Protein AF-A0AAV7QHP6-F1 (afdb_monomer)

Secondary structure (DSSP, 8-state):
-PPP--PPPPPPPHHHHHHHHHHHGGGHHHHHS-TTTPPPHHHHHHHHHHHHHHHHTT-SS---HHHHHHHHHHHHHHHHHHHHHHTT-S-SS-----PPPPHHHHHHHHHH-HHHHHHHHHHHHTT--BSS-EEEE-SEEEEEEEESSS-EEEEEEEEEEEEEEEES-EEEEEEEEEEEEEEEES-EEEEEEEEEEEEEEEES-EEEEEEEEEEEEEEEES-EEEEEEEEEEEEEEEES-EEEEEEEEEEES-EEEEES-EEEEEEEEEEEEEEEEEES-EEEEEEEEEEEEEEEES-EEEEEEEEEEEEEEEES-EEEEEEEEEEEEEEEEEES-EEEE-SEEEEPTTEEEEES-EEEE-SEEE--TTSEE------------

Structure (mmCIF, N/CA/C/O backbone):
data_AF-A0AAV7QHP6-F1
#
_entry.id   AF-A0AAV7QHP6-F1
#
loop_
_atom_site.group_PDB
_atom_site.id
_atom_site.type_symbol
_atom_site.label_atom_id
_atom_site.label_alt_id
_atom_site.label_comp_id
_atom_site.label_asym_id
_atom_site.label_entity_id
_atom_site.label_seq_id
_atom_site.pdbx_PDB_ins_code
_atom_site.Cartn_x
_atom_site.Cartn_y
_atom_site.Cartn_z
_atom_site.occupancy
_atom_site.B_iso_or_equiv
_atom_site.auth_seq_id
_atom_site.auth_comp_id
_atom_site.auth_asym_id
_atom_site.auth_atom_id
_atom_site.pdbx_PDB_model_num
ATOM 1 N N . MET A 1 1 ? -21.093 -12.749 84.907 1.00 36.03 1 MET A N 1
ATOM 2 C CA . MET A 1 1 ? -21.611 -11.901 83.812 1.00 36.03 1 MET A CA 1
ATOM 3 C C . MET A 1 1 ? -20.921 -12.324 82.528 1.00 36.03 1 MET A C 1
ATOM 5 O O . MET A 1 1 ? -19.704 -12.236 82.460 1.00 36.03 1 MET A O 1
ATOM 9 N N . ALA A 1 2 ? -21.675 -12.883 81.582 1.00 34.94 2 ALA A N 1
ATOM 10 C CA . ALA A 1 2 ? -21.151 -13.400 80.322 1.00 34.94 2 ALA A CA 1
ATOM 11 C C . ALA A 1 2 ? -20.735 -12.247 79.392 1.00 34.94 2 ALA A C 1
ATOM 13 O O . ALA A 1 2 ? -21.537 -11.355 79.120 1.00 34.94 2 ALA A O 1
ATOM 14 N N . ALA A 1 3 ? -19.491 -12.268 78.910 1.00 35.44 3 ALA A N 1
ATOM 15 C CA . ALA A 1 3 ? -19.024 -11.380 77.853 1.00 35.44 3 ALA A CA 1
ATOM 16 C C . ALA A 1 3 ? -19.423 -11.978 76.497 1.00 35.44 3 ALA A C 1
ATOM 18 O O . ALA A 1 3 ? -19.007 -13.082 76.149 1.00 35.44 3 ALA A O 1
ATOM 19 N N . ALA A 1 4 ? -20.266 -11.253 75.763 1.00 40.09 4 ALA A N 1
ATOM 20 C CA . ALA A 1 4 ? -20.751 -11.628 74.445 1.00 40.09 4 ALA A CA 1
ATOM 21 C C . ALA A 1 4 ? -19.593 -11.731 73.440 1.00 40.09 4 ALA A C 1
ATOM 23 O O . ALA A 1 4 ? -18.879 -10.761 73.179 1.00 40.09 4 ALA A O 1
ATOM 24 N N . SER A 1 5 ? -19.432 -12.913 72.856 1.00 41.69 5 SER A N 1
ATOM 25 C CA . SER A 1 5 ? -18.581 -13.177 71.702 1.00 41.69 5 SER A CA 1
ATOM 26 C C . SER A 1 5 ? -19.073 -12.369 70.497 1.00 41.69 5 SER A C 1
ATOM 28 O O . SER A 1 5 ? -20.164 -12.600 69.980 1.00 41.69 5 SER A O 1
ATOM 30 N N . GLY A 1 6 ? -18.276 -11.393 70.057 1.00 43.91 6 GLY A N 1
ATOM 31 C CA . GLY A 1 6 ? -18.547 -10.595 68.864 1.00 43.91 6 GLY A CA 1
ATOM 32 C C . GLY A 1 6 ? -18.372 -11.417 67.588 1.00 43.91 6 GLY A C 1
ATOM 33 O O . GLY A 1 6 ? -17.296 -11.413 66.991 1.00 43.91 6 GLY A O 1
ATOM 34 N N . GLU A 1 7 ? -19.424 -12.110 67.156 1.00 42.12 7 GLU A N 1
ATOM 35 C CA . GLU A 1 7 ? -19.473 -12.724 65.829 1.00 42.12 7 GLU A CA 1
ATOM 36 C C . GLU A 1 7 ? -19.346 -11.641 64.748 1.00 42.12 7 GLU A C 1
ATOM 38 O O . GLU A 1 7 ? -20.114 -10.675 64.688 1.00 42.12 7 GLU A O 1
ATOM 43 N N . ARG A 1 8 ? -18.338 -11.783 63.879 1.00 56.19 8 ARG A N 1
ATOM 44 C CA . ARG A 1 8 ? -18.186 -10.936 62.691 1.00 56.19 8 ARG A CA 1
ATOM 45 C C . ARG A 1 8 ? -19.436 -11.078 61.827 1.00 56.19 8 ARG A C 1
ATOM 47 O O . ARG A 1 8 ? -19.804 -12.186 61.453 1.00 56.19 8 ARG A O 1
ATOM 54 N N . ALA A 1 9 ? -20.043 -9.947 61.466 1.00 58.91 9 ALA A N 1
ATOM 55 C CA . ALA A 1 9 ? -21.175 -9.938 60.549 1.00 58.91 9 ALA A CA 1
ATOM 56 C C . ALA A 1 9 ? -20.820 -10.694 59.246 1.00 58.91 9 ALA A C 1
ATOM 58 O O . ALA A 1 9 ? -19.742 -10.456 58.689 1.00 58.91 9 ALA A O 1
ATOM 59 N N . PRO A 1 10 ? -21.708 -11.567 58.744 1.00 68.44 10 PRO A N 1
ATOM 60 C CA . PRO A 1 10 ? -21.441 -12.396 57.572 1.00 68.44 10 PRO A CA 1
ATOM 61 C C . PRO A 1 10 ? -21.199 -11.548 56.318 1.00 68.44 10 PRO A C 1
ATOM 63 O O . PRO A 1 10 ? -21.708 -10.429 56.198 1.00 68.44 10 PRO A O 1
ATOM 66 N N . ALA A 1 11 ? -20.415 -12.065 55.369 1.00 77.38 11 ALA A N 1
ATOM 67 C CA . ALA A 1 11 ? -20.105 -11.374 54.116 1.00 77.38 11 ALA A CA 1
ATOM 68 C C . ALA A 1 11 ? -21.376 -11.088 53.292 1.00 77.38 11 ALA A C 1
ATOM 70 O O . ALA A 1 11 ? -22.376 -11.785 53.438 1.00 77.38 11 ALA A O 1
ATOM 71 N N . PHE A 1 12 ? -21.354 -10.042 52.459 1.00 82.31 12 PHE A N 1
ATOM 72 C CA . PHE A 1 12 ? -22.441 -9.785 51.505 1.00 82.31 12 PHE A CA 1
ATOM 73 C C . PHE A 1 12 ? -22.459 -10.880 50.438 1.00 82.31 12 PHE A C 1
ATOM 75 O O . PHE A 1 12 ? -21.407 -11.161 49.856 1.00 82.31 12 PHE A O 1
ATOM 82 N N . THR A 1 13 ? -23.628 -11.461 50.170 1.00 84.56 13 THR A N 1
ATOM 83 C CA . THR A 1 13 ? -23.800 -12.419 49.070 1.00 84.56 13 THR A CA 1
ATOM 84 C C . THR A 1 13 ? -23.706 -11.712 47.712 1.00 84.56 13 THR A C 1
ATOM 86 O O . THR A 1 13 ? -23.796 -10.483 47.624 1.00 84.56 13 THR A O 1
ATOM 89 N N . ALA A 1 14 ? -23.527 -12.482 46.635 1.00 80.88 14 ALA A N 1
ATOM 90 C CA . ALA A 1 14 ? -23.516 -11.941 45.274 1.00 80.88 14 ALA A CA 1
ATOM 91 C C . ALA A 1 14 ? -24.847 -11.249 44.921 1.00 80.88 14 ALA A C 1
ATOM 93 O O . ALA A 1 14 ? -24.838 -10.130 44.417 1.00 80.88 14 ALA A O 1
ATOM 94 N N . GLN A 1 15 ? -25.979 -11.853 45.292 1.00 84.19 15 GLN A N 1
ATOM 95 C CA . GLN A 1 15 ? -27.314 -11.292 45.059 1.00 84.19 15 GLN A CA 1
ATOM 96 C C . GLN A 1 15 ? -27.568 -10.013 45.872 1.00 84.19 15 GLN A C 1
ATOM 98 O O . GLN A 1 15 ? -28.104 -9.040 45.342 1.00 84.19 15 GLN A O 1
ATOM 103 N N . GLU A 1 16 ? -27.142 -9.970 47.144 1.00 86.62 16 GLU A N 1
ATOM 104 C CA . GLU A 1 16 ? -27.211 -8.743 47.955 1.00 86.62 16 GLU A CA 1
ATOM 105 C C . GLU A 1 16 ? -26.388 -7.614 47.310 1.00 86.62 16 GLU A C 1
ATOM 107 O O . GLU A 1 16 ? -26.779 -6.445 47.359 1.00 86.62 16 GLU A O 1
ATOM 112 N N . LEU A 1 17 ? -25.243 -7.954 46.709 1.00 86.81 17 LEU A N 1
ATOM 113 C CA . LEU A 1 17 ? -24.371 -6.993 46.050 1.00 86.81 17 LEU A CA 1
ATOM 114 C C . LEU A 1 17 ? -24.956 -6.475 44.729 1.00 86.81 17 LEU A C 1
ATOM 116 O O . LEU A 1 17 ? -24.938 -5.267 44.494 1.00 86.81 17 LEU A O 1
ATOM 120 N N . GLU A 1 18 ? -25.487 -7.353 43.886 1.00 86.44 18 GLU A N 1
ATOM 121 C CA . GLU A 1 18 ? -26.172 -6.949 42.656 1.00 86.44 18 GLU A CA 1
ATOM 122 C C . GLU A 1 18 ? -27.338 -6.016 42.964 1.00 86.44 18 GLU A C 1
ATOM 124 O O . GLU A 1 18 ? -27.418 -4.930 42.396 1.00 86.44 18 GLU A O 1
ATOM 129 N N . LYS A 1 19 ? -28.168 -6.361 43.955 1.00 88.81 19 LYS A N 1
ATOM 130 C CA . LYS A 1 19 ? -29.300 -5.517 44.347 1.00 88.81 19 LYS A CA 1
ATOM 131 C C . LYS A 1 19 ? -28.867 -4.161 44.897 1.00 88.81 19 LYS A C 1
ATOM 133 O O . LYS A 1 19 ? -29.499 -3.146 44.609 1.00 88.81 19 LYS A O 1
ATOM 138 N N . LEU A 1 20 ? -27.776 -4.129 45.664 1.00 90.75 20 LEU A N 1
ATOM 139 C CA . LEU A 1 20 ? -27.177 -2.881 46.133 1.00 90.75 20 LEU A CA 1
ATOM 140 C C . LEU A 1 20 ? -26.730 -2.006 44.951 1.00 90.75 20 LEU A C 1
ATOM 142 O O . LEU A 1 20 ? -26.976 -0.803 44.958 1.00 90.75 20 LEU A O 1
ATOM 146 N N . LEU A 1 21 ? -26.095 -2.598 43.940 1.00 90.19 21 LEU A N 1
ATOM 147 C CA . LEU A 1 21 ? -25.633 -1.887 42.748 1.00 90.19 21 LEU A CA 1
ATOM 148 C C . LEU A 1 21 ? -26.794 -1.396 41.882 1.00 90.19 21 LEU A C 1
ATOM 150 O O . LEU A 1 21 ? -26.782 -0.238 41.472 1.00 90.19 21 LEU A O 1
ATOM 154 N N . ASP A 1 22 ? -27.811 -2.228 41.666 1.00 89.50 22 ASP A N 1
ATOM 155 C CA . ASP A 1 22 ? -29.020 -1.872 40.916 1.00 89.50 22 ASP A CA 1
ATOM 156 C C . ASP A 1 22 ? -29.775 -0.705 41.560 1.00 89.50 22 ASP A C 1
ATOM 158 O O . ASP A 1 22 ? -30.368 0.108 40.860 1.00 89.50 22 ASP A O 1
ATOM 162 N N . GLY A 1 23 ? -29.734 -0.593 42.890 1.00 89.19 23 GLY A N 1
ATOM 163 C CA . GLY A 1 23 ? -30.327 0.535 43.602 1.00 89.19 23 GLY A CA 1
ATOM 164 C C . GLY A 1 23 ? -29.478 1.809 43.547 1.00 89.19 23 GLY A C 1
ATOM 165 O O . GLY A 1 23 ? -30.016 2.905 43.400 1.00 89.19 23 GLY A O 1
ATOM 166 N N . VAL A 1 24 ? -28.153 1.686 43.685 1.00 92.88 24 VAL A N 1
ATOM 167 C CA . VAL A 1 24 ? -27.254 2.846 43.816 1.00 92.88 24 VAL A CA 1
ATOM 168 C C . VAL A 1 24 ? -26.877 3.458 42.468 1.00 92.88 24 VAL A C 1
ATOM 170 O O . VAL A 1 24 ? -26.849 4.682 42.362 1.00 92.88 24 VAL A O 1
ATOM 173 N N . LEU A 1 25 ? -26.573 2.650 41.447 1.00 90.19 25 LEU A N 1
ATOM 174 C CA . LEU A 1 25 ? -26.032 3.146 40.173 1.00 90.19 25 LEU A CA 1
ATOM 175 C C . LEU A 1 25 ? -26.992 4.088 39.422 1.00 90.19 25 LEU A C 1
ATOM 177 O O . LEU A 1 25 ? -26.535 5.161 39.031 1.00 90.19 25 LEU A O 1
ATOM 181 N N . PRO A 1 26 ? -28.303 3.793 39.286 1.00 90.81 26 PRO A N 1
ATOM 182 C CA . PRO A 1 26 ? -29.240 4.711 38.628 1.00 90.81 26 PRO A CA 1
ATOM 183 C C . PRO A 1 26 ? -29.405 6.045 39.363 1.00 90.81 26 PRO A C 1
ATOM 185 O O . PRO A 1 26 ? -29.822 7.037 38.778 1.00 90.81 26 PRO A O 1
ATOM 188 N N . GLN A 1 27 ? -29.080 6.075 40.657 1.00 90.88 27 GLN A N 1
ATOM 189 C CA . GLN A 1 27 ? -29.230 7.240 41.529 1.00 90.88 27 GLN A CA 1
ATOM 190 C C . GLN A 1 27 ? -27.869 7.856 41.889 1.00 90.88 27 GLN A C 1
ATOM 192 O O . GLN A 1 27 ? -27.773 8.676 42.804 1.00 90.88 27 GLN A O 1
ATOM 197 N N . TYR A 1 28 ? -26.798 7.458 41.192 1.00 91.38 28 TYR A N 1
ATOM 198 C CA . TYR A 1 28 ? -25.433 7.841 41.541 1.00 91.38 28 TYR A CA 1
ATOM 199 C C . TYR A 1 28 ? -25.217 9.351 41.453 1.00 91.38 28 TYR A C 1
ATOM 201 O O . TYR A 1 28 ? -24.639 9.929 42.370 1.00 91.38 28 TYR A O 1
ATOM 209 N N . THR A 1 29 ? -25.717 10.000 40.401 1.00 89.31 29 THR A N 1
ATOM 210 C CA . THR A 1 29 ? -25.629 11.458 40.214 1.00 89.31 29 THR A CA 1
ATOM 211 C C . THR A 1 29 ? -26.329 12.212 41.348 1.00 89.31 29 THR A C 1
ATOM 213 O O . THR A 1 29 ? -25.737 13.100 41.956 1.00 89.31 29 THR A O 1
ATOM 216 N N . LEU A 1 30 ? -27.523 11.763 41.746 1.00 91.19 30 LEU A N 1
ATOM 217 C CA . LEU A 1 30 ? -28.285 12.340 42.861 1.00 91.19 30 LEU A CA 1
ATOM 218 C C . LEU A 1 30 ? -27.569 12.179 44.216 1.00 91.19 30 LEU A C 1
ATOM 220 O O . LEU A 1 30 ? -27.665 13.037 45.099 1.00 91.19 30 LEU A O 1
ATOM 224 N N . LEU A 1 31 ? -26.854 11.067 44.409 1.00 90.69 31 LEU A N 1
ATOM 225 C CA . LEU A 1 31 ? -26.159 10.755 45.660 1.00 90.69 31 LEU A CA 1
ATOM 226 C C . LEU A 1 31 ? -24.757 11.383 45.749 1.00 90.69 31 LEU A C 1
ATOM 228 O O . LEU A 1 31 ? -24.385 11.877 46.821 1.00 90.69 31 LEU A O 1
ATOM 232 N N . TYR A 1 32 ? -23.999 11.350 44.651 1.00 91.44 32 TYR A N 1
ATOM 233 C CA . TYR A 1 32 ? -22.546 11.557 44.592 1.00 91.44 32 TYR A CA 1
ATOM 234 C C . TYR A 1 32 ? -22.059 12.381 43.384 1.00 91.44 32 TYR A C 1
ATOM 236 O O . TYR A 1 32 ? -20.847 12.528 43.232 1.00 91.44 32 TYR A O 1
ATOM 244 N N . GLY A 1 33 ? -22.954 12.880 42.527 1.00 87.19 33 GLY A N 1
ATOM 245 C CA . GLY A 1 33 ? -22.611 13.695 41.355 1.00 87.19 33 GLY A CA 1
ATOM 246 C C . GLY A 1 33 ? -22.180 15.127 41.702 1.00 87.19 33 GLY A C 1
ATOM 247 O O . GLY A 1 33 ? -21.911 15.426 42.865 1.00 87.19 33 GLY A O 1
ATOM 248 N N . PRO A 1 34 ? -22.098 16.028 40.716 1.00 88.31 34 PRO A N 1
ATOM 249 C CA . PRO A 1 34 ? -21.847 17.454 40.934 1.00 88.31 34 PRO A CA 1
ATOM 250 C C . PRO A 1 34 ? -22.834 18.095 41.938 1.00 88.31 34 PRO A C 1
ATOM 252 O O . PRO A 1 34 ? -23.979 17.644 42.017 1.00 88.31 34 PRO A O 1
ATOM 255 N N . PRO A 1 35 ? -22.433 19.107 42.738 1.00 88.19 35 PRO A N 1
ATOM 256 C CA . PRO A 1 35 ? -23.286 19.690 43.785 1.00 88.19 35 PRO A CA 1
ATOM 257 C C . PRO A 1 35 ? -24.655 20.190 43.297 1.00 88.19 35 PRO A C 1
ATOM 259 O O . PRO A 1 35 ? -25.631 20.093 44.032 1.00 88.19 35 PRO A O 1
ATOM 262 N N . ASP A 1 36 ? -24.723 20.672 42.059 1.00 88.56 36 ASP A N 1
ATOM 263 C CA . ASP A 1 36 ? -25.914 21.137 41.338 1.00 88.56 36 ASP A CA 1
ATOM 264 C C . ASP A 1 36 ? -26.885 20.009 40.945 1.00 88.56 36 ASP A C 1
ATOM 266 O O . ASP A 1 36 ? -28.068 20.258 40.729 1.00 88.56 36 ASP A O 1
ATOM 270 N N . GLN A 1 37 ? -26.415 18.760 40.911 1.00 89.00 37 GLN A N 1
ATOM 271 C CA . GLN A 1 37 ? -27.209 17.571 40.578 1.00 89.00 37 GLN A CA 1
ATOM 272 C C . GLN A 1 37 ? -27.554 16.722 41.809 1.00 89.00 37 GLN A C 1
ATOM 274 O O . GLN A 1 37 ? -28.330 15.767 41.720 1.00 89.00 37 GLN A O 1
ATOM 279 N N . GLN A 1 38 ? -26.967 17.033 42.968 1.00 92.19 38 GLN A N 1
ATOM 280 C CA . GLN A 1 38 ? -27.205 16.288 44.197 1.00 92.19 38 GLN A CA 1
ATOM 281 C C . GLN A 1 38 ? -28.522 16.692 44.861 1.00 92.19 38 GLN A C 1
ATOM 283 O O . GLN A 1 38 ? -28.863 17.865 44.985 1.00 92.19 38 GLN A O 1
ATOM 288 N N . VAL A 1 39 ? -29.229 15.700 45.399 1.00 92.38 39 VAL A N 1
ATOM 289 C CA . VAL A 1 39 ? -30.445 15.939 46.190 1.00 92.38 39 VAL A CA 1
ATOM 290 C C . VAL A 1 39 ? -30.116 16.304 47.641 1.00 92.38 39 VAL A C 1
ATOM 292 O O . VAL A 1 39 ? -29.015 16.046 48.140 1.00 92.38 39 VAL A O 1
ATOM 295 N N . SER A 1 40 ? -31.089 16.867 48.361 1.00 93.88 40 SER A N 1
ATOM 296 C CA . SER A 1 40 ? -30.922 17.255 49.766 1.00 93.88 40 SER A CA 1
ATOM 297 C C . SER A 1 40 ? -30.530 16.074 50.664 1.00 93.88 40 SER A C 1
ATOM 299 O O . SER A 1 40 ? -30.835 14.909 50.392 1.00 93.88 40 SER A O 1
ATOM 301 N N . ALA A 1 41 ? -29.909 16.364 51.812 1.00 91.31 41 ALA A N 1
ATOM 302 C CA . ALA A 1 41 ? -29.511 15.334 52.773 1.00 91.31 41 ALA A CA 1
ATOM 303 C C . ALA A 1 41 ? -30.685 14.453 53.245 1.00 91.31 41 ALA A C 1
ATOM 305 O O . ALA A 1 41 ? -30.470 13.288 53.580 1.00 91.31 41 ALA A O 1
ATOM 306 N N . HIS A 1 42 ? -31.910 14.990 53.272 1.00 92.69 42 HIS A N 1
ATOM 307 C CA . HIS A 1 42 ? -33.116 14.228 53.590 1.00 92.69 42 HIS A CA 1
ATOM 308 C C . HIS A 1 42 ? -33.459 13.235 52.473 1.00 92.69 42 HIS A C 1
ATOM 310 O O . HIS A 1 42 ? -33.504 12.035 52.726 1.00 92.69 42 HIS A O 1
ATOM 316 N N . GLN A 1 43 ? -33.544 13.706 51.227 1.00 91.25 43 GLN A N 1
ATOM 317 C CA . GLN A 1 43 ? -33.820 12.864 50.057 1.00 91.25 43 GLN A CA 1
ATOM 318 C C . GLN A 1 43 ? -32.767 11.761 49.882 1.00 91.25 43 GLN A C 1
ATOM 320 O O . GLN A 1 43 ? -33.110 10.610 49.622 1.00 91.25 43 GLN A O 1
ATOM 325 N N . LYS A 1 44 ? -31.483 12.051 50.144 1.00 92.50 44 LYS A N 1
ATOM 326 C CA . LYS A 1 44 ? -30.436 11.012 50.166 1.00 92.50 44 LYS A CA 1
ATOM 327 C C . LYS A 1 44 ? -30.715 9.932 51.213 1.00 92.50 44 LYS A C 1
ATOM 329 O O . LYS A 1 44 ? -30.427 8.758 50.980 1.00 92.50 44 LYS A O 1
ATOM 334 N N . ARG A 1 45 ? -31.239 10.292 52.393 1.00 92.50 45 ARG A N 1
ATOM 335 C CA . ARG A 1 45 ? -31.613 9.301 53.419 1.00 92.50 45 ARG A CA 1
ATOM 336 C C . ARG A 1 45 ? -32.771 8.432 52.940 1.00 92.50 45 ARG A C 1
ATOM 338 O O . ARG A 1 45 ? -32.721 7.235 53.209 1.00 92.50 45 ARG A O 1
ATOM 345 N N . ASP A 1 46 ? -33.744 8.997 52.234 1.00 93.00 46 ASP A N 1
ATOM 346 C CA . ASP A 1 46 ? -34.900 8.260 51.712 1.00 93.00 46 ASP A CA 1
ATOM 347 C C . ASP A 1 46 ? -34.502 7.286 50.603 1.00 93.00 46 ASP A C 1
ATOM 349 O O . ASP A 1 46 ? -34.847 6.107 50.683 1.00 93.00 46 ASP A O 1
ATOM 353 N N . ILE A 1 47 ? -33.664 7.735 49.664 1.00 92.19 47 ILE A N 1
ATOM 354 C CA . ILE A 1 47 ? -33.032 6.890 48.641 1.00 92.19 47 ILE A CA 1
ATOM 355 C C . ILE A 1 47 ? -32.339 5.688 49.293 1.00 92.19 47 ILE A C 1
ATOM 357 O O . ILE A 1 47 ? -32.631 4.532 48.988 1.00 92.19 47 ILE A O 1
ATOM 361 N N . TRP A 1 48 ? -31.458 5.941 50.265 1.00 93.88 48 TRP A N 1
ATOM 362 C CA . TRP A 1 48 ? -30.758 4.866 50.965 1.00 93.88 48 TRP A CA 1
ATOM 363 C C . TRP A 1 48 ? -31.703 3.965 51.766 1.00 93.88 48 TRP A C 1
ATOM 365 O O . TRP A 1 48 ? -31.430 2.774 51.897 1.00 93.88 48 TRP A O 1
ATOM 375 N N . ARG A 1 49 ? -32.804 4.498 52.309 1.00 92.12 49 ARG A N 1
ATOM 376 C CA . ARG A 1 49 ? -33.809 3.699 53.021 1.00 92.12 49 ARG A CA 1
ATOM 377 C C . ARG A 1 49 ? -34.516 2.738 52.063 1.00 92.12 49 ARG A C 1
ATOM 379 O O . ARG A 1 49 ? -34.693 1.579 52.433 1.00 92.12 49 ARG A O 1
ATOM 386 N N . ALA A 1 50 ? -34.852 3.190 50.854 1.00 91.94 50 ALA A N 1
ATOM 387 C CA . ALA A 1 50 ? -35.442 2.360 49.807 1.00 91.94 50 ALA A CA 1
ATOM 388 C C . ALA A 1 50 ? -34.479 1.248 49.362 1.00 91.94 50 ALA A C 1
ATOM 390 O O . ALA A 1 50 ? -34.828 0.074 49.439 1.00 91.94 50 ALA A O 1
ATOM 391 N N . ILE A 1 51 ? -33.227 1.586 49.037 1.00 91.62 51 ILE A N 1
ATOM 392 C CA . ILE A 1 51 ? -32.209 0.603 48.618 1.00 91.62 51 ILE A CA 1
ATOM 393 C C . ILE A 1 51 ? -31.985 -0.465 49.699 1.00 91.62 51 ILE A C 1
ATOM 395 O O . ILE A 1 51 ? -31.928 -1.658 49.418 1.00 91.62 51 ILE A O 1
ATOM 399 N N . VAL A 1 52 ? -31.884 -0.054 50.966 1.00 91.06 52 VAL A N 1
ATOM 400 C CA . VAL A 1 52 ? -31.688 -0.984 52.090 1.00 91.06 52 VAL A CA 1
ATOM 401 C C . VAL A 1 52 ? -32.899 -1.894 52.284 1.00 91.06 52 VAL A C 1
ATOM 403 O O . VAL A 1 52 ? -32.722 -3.046 52.677 1.00 91.06 52 VAL A O 1
ATOM 406 N N . LYS A 1 53 ? -34.117 -1.399 52.032 1.00 89.81 53 LYS A N 1
ATOM 407 C CA . LYS A 1 53 ? -35.336 -2.214 52.082 1.00 89.81 53 LYS A CA 1
ATOM 408 C C . LYS A 1 53 ? -35.268 -3.336 51.046 1.00 89.81 53 LYS A C 1
ATOM 410 O O . LYS A 1 53 ? -35.483 -4.480 51.423 1.00 89.81 53 LYS A O 1
ATOM 415 N N . GLU A 1 54 ? -34.873 -3.022 49.814 1.00 88.50 54 GLU A N 1
ATOM 416 C CA . GLU A 1 54 ? -34.723 -4.006 48.734 1.00 88.50 54 GLU A CA 1
ATOM 417 C C . GLU A 1 54 ? -33.635 -5.041 49.040 1.00 88.50 54 GLU A C 1
ATOM 419 O O . GLU A 1 54 ? -33.884 -6.240 48.968 1.00 88.50 54 GLU A O 1
ATOM 424 N N . VAL A 1 55 ? -32.450 -4.618 49.490 1.00 87.62 55 VAL A N 1
ATOM 425 C CA . VAL A 1 55 ? -31.357 -5.547 49.845 1.00 87.62 55 VAL A CA 1
ATOM 426 C C . VAL A 1 55 ? -31.765 -6.503 50.973 1.00 87.62 55 VAL A C 1
ATOM 428 O O . VAL A 1 55 ? -31.386 -7.672 50.965 1.00 87.62 55 VAL A O 1
ATOM 431 N N . ARG A 1 56 ? -32.573 -6.038 51.936 1.00 87.06 56 ARG A N 1
ATOM 432 C CA . ARG A 1 56 ? -33.076 -6.880 53.034 1.00 87.06 56 ARG A CA 1
ATOM 433 C C . ARG A 1 56 ? -34.022 -7.982 52.577 1.00 87.06 56 ARG A C 1
ATOM 435 O O . ARG A 1 56 ? -34.128 -8.968 53.292 1.00 87.06 56 ARG A O 1
ATOM 442 N N . THR A 1 57 ? -34.692 -7.835 51.435 1.00 85.56 57 THR A N 1
ATOM 443 C CA . THR A 1 57 ? -35.578 -8.893 50.919 1.00 85.56 57 THR A CA 1
ATOM 444 C C . THR A 1 57 ? -34.810 -10.150 50.498 1.00 85.56 57 THR A C 1
ATOM 446 O O . THR A 1 57 ? -35.400 -11.221 50.425 1.00 85.56 57 THR A O 1
ATOM 449 N N . LEU A 1 58 ? -33.495 -10.034 50.270 1.00 81.06 58 LEU A N 1
ATOM 450 C CA . LEU A 1 58 ? -32.640 -11.104 49.747 1.00 81.06 58 LEU A CA 1
ATOM 451 C C . LEU A 1 58 ? -31.776 -11.796 50.813 1.00 81.06 58 LEU A C 1
ATOM 453 O O . LEU A 1 58 ? -31.157 -12.819 50.529 1.00 81.06 58 LEU A O 1
ATOM 457 N N . GLY A 1 59 ? -31.666 -11.229 52.018 1.00 67.25 59 GLY A N 1
ATOM 458 C CA . GLY A 1 59 ? -30.714 -11.677 53.036 1.00 67.25 59 GLY A CA 1
ATOM 459 C C . GLY A 1 59 ? -31.383 -12.245 54.287 1.00 67.25 59 GLY A C 1
ATOM 460 O O . GLY A 1 59 ? -32.319 -11.657 54.817 1.00 67.25 59 GLY A O 1
ATOM 461 N N . ALA A 1 60 ? -30.828 -13.330 54.837 1.00 59.44 60 ALA A N 1
ATOM 462 C CA . ALA A 1 60 ? -31.235 -13.878 56.139 1.00 59.44 60 ALA A CA 1
ATOM 463 C C . ALA A 1 60 ? -30.828 -12.988 57.338 1.00 59.44 60 ALA A C 1
ATOM 465 O O . ALA A 1 60 ? -31.314 -13.173 58.452 1.00 59.44 60 ALA A O 1
ATOM 466 N N . HIS A 1 61 ? -29.937 -12.006 57.129 1.00 66.06 61 HIS A N 1
ATOM 467 C CA . HIS A 1 61 ? -29.396 -11.142 58.182 1.00 66.06 61 HIS A CA 1
ATOM 468 C C . HIS A 1 61 ? -29.846 -9.686 58.040 1.00 66.06 61 HIS A C 1
ATOM 470 O O . HIS A 1 61 ? -29.847 -9.103 56.956 1.00 66.06 61 HIS A O 1
ATOM 476 N N . GLN A 1 62 ? -30.144 -9.042 59.170 1.00 66.69 62 GLN A N 1
ATOM 477 C CA . GLN A 1 62 ? -30.662 -7.675 59.210 1.00 66.69 62 GLN A CA 1
ATOM 478 C C . GLN A 1 62 ? -29.575 -6.632 58.862 1.00 66.69 62 GLN A C 1
ATOM 480 O O . GLN A 1 62 ? -28.935 -6.032 59.730 1.00 66.69 62 GLN A O 1
ATOM 485 N N . ARG A 1 63 ? -29.344 -6.380 57.565 1.00 75.94 63 ARG A N 1
ATOM 486 C CA . ARG A 1 63 ? -28.415 -5.337 57.094 1.00 75.94 63 ARG A CA 1
ATOM 487 C C . ARG A 1 63 ? -28.937 -3.942 57.477 1.00 75.94 63 ARG A C 1
ATOM 489 O O . ARG A 1 63 ? -30.052 -3.543 57.127 1.00 75.94 63 ARG A O 1
ATOM 496 N N . ARG A 1 64 ? -28.141 -3.162 58.216 1.00 79.44 64 ARG A N 1
ATOM 497 C CA . ARG A 1 64 ? -28.436 -1.750 58.532 1.00 79.44 64 ARG A CA 1
ATOM 498 C C . ARG A 1 64 ? -27.973 -0.843 57.389 1.00 79.44 64 ARG A C 1
ATOM 500 O O . ARG A 1 64 ? -27.089 -1.215 56.619 1.00 79.44 64 ARG A O 1
ATOM 507 N N . GLY A 1 65 ? -28.530 0.367 57.295 1.00 81.25 65 GLY A N 1
ATOM 508 C CA . GLY A 1 65 ? -28.145 1.319 56.244 1.00 81.25 65 GLY A CA 1
ATOM 509 C C . GLY A 1 65 ? -26.660 1.691 56.265 1.00 81.25 65 GLY A C 1
ATOM 510 O O . GLY A 1 65 ? -26.052 1.877 55.215 1.00 81.25 65 GLY A O 1
ATOM 511 N N . THR A 1 66 ? -26.041 1.689 57.447 1.00 85.06 66 THR A N 1
ATOM 512 C CA . THR A 1 66 ? -24.593 1.865 57.620 1.00 85.06 66 THR A CA 1
ATOM 513 C C . THR A 1 66 ? -23.779 0.749 56.962 1.00 85.06 66 THR A C 1
ATOM 515 O O . THR A 1 66 ? -22.750 1.031 56.354 1.00 85.06 66 THR A O 1
ATOM 518 N N . HIS A 1 67 ? -24.248 -0.503 57.019 1.00 86.19 67 HIS A N 1
ATOM 519 C CA . HIS A 1 67 ? -23.567 -1.641 56.395 1.00 86.19 67 HIS A CA 1
ATOM 520 C C . HIS A 1 67 ? -23.586 -1.535 54.867 1.00 86.19 67 HIS A C 1
ATOM 522 O O . HIS A 1 67 ? -22.559 -1.755 54.234 1.00 86.19 67 HIS A O 1
ATOM 528 N N . CYS A 1 68 ? -24.724 -1.152 54.278 1.00 87.75 68 CYS A N 1
ATOM 529 C CA . CYS A 1 68 ? -24.860 -1.016 52.824 1.00 87.75 68 CYS A CA 1
ATOM 530 C C . CYS A 1 68 ? -24.011 0.139 52.280 1.00 87.75 68 CYS A C 1
ATOM 532 O O . CYS A 1 68 ? -23.303 -0.037 51.293 1.00 87.75 68 CYS A O 1
ATOM 534 N N . ARG A 1 69 ? -24.007 1.293 52.965 1.00 89.81 69 ARG A N 1
ATOM 535 C CA . ARG A 1 69 ? -23.162 2.440 52.591 1.00 89.81 69 ARG A CA 1
ATOM 536 C C . ARG A 1 69 ? -21.678 2.104 52.657 1.00 89.81 69 ARG A C 1
ATOM 538 O O . ARG A 1 69 ? -20.958 2.356 51.698 1.00 89.81 69 ARG A O 1
ATOM 545 N N . LYS A 1 70 ? -21.238 1.477 53.753 1.00 89.19 70 LYS A N 1
ATOM 546 C CA . LYS A 1 70 ? -19.845 1.044 53.906 1.00 89.19 70 LYS A CA 1
ATOM 547 C C . LYS A 1 70 ? -19.451 0.048 52.817 1.00 89.19 70 LYS A C 1
ATOM 549 O O . LYS A 1 70 ? -18.411 0.203 52.191 1.00 89.19 70 LYS A O 1
ATOM 554 N N . ARG A 1 71 ? -20.316 -0.932 52.532 1.00 90.19 71 ARG A N 1
ATOM 555 C CA . ARG A 1 71 ? -20.068 -1.919 51.476 1.00 90.19 71 ARG A CA 1
ATOM 556 C C . ARG A 1 71 ? -19.969 -1.274 50.094 1.00 90.19 71 ARG A C 1
ATOM 558 O O . ARG A 1 71 ? -19.068 -1.623 49.339 1.00 90.19 71 ARG A O 1
ATOM 565 N N . TRP A 1 72 ? -20.852 -0.330 49.778 1.00 92.19 72 TRP A N 1
ATOM 566 C CA . TRP A 1 72 ? -20.783 0.458 48.548 1.00 92.19 72 TRP A CA 1
ATOM 567 C C . TRP A 1 72 ? -19.454 1.216 48.433 1.00 92.19 72 TRP A C 1
ATOM 569 O O . TRP A 1 72 ? -18.770 1.110 47.417 1.00 92.19 72 TRP A O 1
ATOM 579 N N . GLU A 1 73 ? -19.048 1.929 49.487 1.00 91.50 73 GLU A N 1
ATOM 580 C CA . GLU A 1 73 ? -17.785 2.671 49.504 1.00 91.50 73 GLU A CA 1
ATOM 581 C C . GLU A 1 73 ? -16.567 1.761 49.328 1.00 91.50 73 GLU A C 1
ATOM 583 O O . GLU A 1 73 ? -15.655 2.105 48.572 1.00 91.50 73 GLU A O 1
ATOM 588 N N . ASP A 1 74 ? -16.564 0.596 49.979 1.00 88.06 74 ASP A N 1
ATOM 589 C CA . ASP A 1 74 ? -15.491 -0.392 49.873 1.00 88.06 74 ASP A CA 1
ATOM 590 C C . ASP A 1 74 ? -15.348 -0.907 48.436 1.00 88.06 74 ASP A C 1
ATOM 592 O O . ASP A 1 74 ? -14.237 -0.977 47.907 1.00 88.06 74 ASP A O 1
ATOM 596 N N . ILE A 1 75 ? -16.462 -1.228 47.774 1.00 88.50 75 ILE A N 1
ATOM 597 C CA . ILE A 1 75 ? -16.448 -1.764 46.407 1.00 88.50 75 ILE A CA 1
ATOM 598 C C . ILE A 1 75 ? -16.121 -0.667 45.403 1.00 88.50 75 ILE A C 1
ATOM 600 O O . ILE A 1 75 ? -15.314 -0.901 44.505 1.00 88.50 75 ILE A O 1
ATOM 604 N N . ARG A 1 76 ? -16.644 0.549 45.585 1.00 92.25 76 ARG A N 1
ATOM 605 C CA . ARG A 1 76 ? -16.277 1.702 44.757 1.00 92.25 76 ARG A CA 1
ATOM 606 C C . ARG A 1 76 ? -14.777 1.985 44.840 1.00 92.25 76 ARG A C 1
ATOM 608 O O . ARG A 1 76 ? -14.111 2.106 43.814 1.00 92.25 76 ARG A O 1
ATOM 615 N N . ARG A 1 77 ? -14.223 2.015 46.057 1.00 89.62 77 ARG A N 1
ATOM 616 C CA . ARG A 1 77 ? -12.785 2.215 46.295 1.00 89.62 77 ARG A CA 1
ATOM 617 C C . ARG A 1 77 ? -11.952 1.073 45.720 1.00 89.62 77 ARG A C 1
ATOM 619 O O . ARG A 1 77 ? -10.904 1.329 45.136 1.00 89.62 77 ARG A O 1
ATOM 626 N N . CYS A 1 78 ? -12.396 -0.172 45.886 1.00 88.44 78 CYS A N 1
ATOM 627 C CA . CYS A 1 78 ? -11.715 -1.331 45.321 1.00 88.44 78 CYS A CA 1
ATOM 628 C C . CYS A 1 78 ? -11.710 -1.282 43.788 1.00 88.44 78 CYS A C 1
ATOM 630 O O . CYS A 1 78 ? -10.659 -1.499 43.204 1.00 88.44 78 CYS A O 1
ATOM 632 N N . SER A 1 79 ? -12.840 -0.952 43.155 1.00 88.81 79 SER A N 1
ATOM 633 C CA . SER A 1 79 ? -12.972 -0.856 41.691 1.00 88.81 79 SER A CA 1
ATOM 634 C C . SER A 1 79 ? -12.004 0.177 41.119 1.00 88.81 79 SER A C 1
ATOM 636 O O . SER A 1 79 ? -11.237 -0.137 40.214 1.00 88.81 79 SER A O 1
ATOM 638 N N . LYS A 1 80 ? -11.958 1.374 41.726 1.00 89.81 80 LYS A N 1
ATOM 639 C CA . LYS A 1 80 ? -11.007 2.428 41.352 1.00 89.81 80 LYS A CA 1
ATOM 640 C C . LYS A 1 80 ? -9.552 1.961 41.478 1.00 89.81 80 LYS A C 1
ATOM 642 O O . LYS A 1 80 ? -8.800 2.062 40.518 1.00 89.81 80 LYS A O 1
ATOM 647 N N . LYS A 1 81 ? -9.171 1.388 42.628 1.00 88.06 81 LYS A N 1
ATOM 648 C CA . LYS A 1 81 ? -7.797 0.901 42.854 1.00 88.06 81 LYS A CA 1
ATOM 649 C C . LYS A 1 81 ? -7.391 -0.204 41.882 1.00 88.06 81 LYS A C 1
ATOM 651 O O . LYS A 1 81 ? -6.250 -0.225 41.436 1.00 88.06 81 LYS A O 1
ATOM 656 N N . THR A 1 82 ? -8.299 -1.130 41.572 1.00 85.56 82 THR A N 1
ATOM 657 C CA . THR A 1 82 ? -8.035 -2.190 40.593 1.00 85.56 82 THR A CA 1
ATOM 658 C C . THR A 1 82 ? -7.812 -1.593 39.202 1.00 85.56 82 THR A C 1
ATOM 660 O O . THR A 1 82 ? -6.872 -2.001 38.527 1.00 85.56 82 THR A O 1
ATOM 663 N N . ALA A 1 83 ? -8.613 -0.601 38.794 1.00 85.81 83 ALA A N 1
ATOM 664 C CA . ALA A 1 83 ? -8.465 0.065 37.498 1.00 85.81 83 ALA A CA 1
ATOM 665 C C . ALA A 1 83 ? -7.140 0.839 37.399 1.00 85.81 83 ALA A C 1
ATOM 667 O O . ALA A 1 83 ? -6.386 0.649 36.451 1.00 85.81 83 ALA A O 1
ATOM 668 N N . GLU A 1 84 ? -6.804 1.639 38.416 1.00 86.06 84 GLU A N 1
ATOM 669 C CA . GLU A 1 84 ? -5.527 2.367 38.490 1.00 86.06 84 GLU A CA 1
ATOM 670 C C . GLU A 1 84 ? -4.320 1.417 38.468 1.00 86.06 84 GLU A C 1
ATOM 672 O O . GLU A 1 84 ? -3.318 1.703 37.815 1.00 86.06 84 GLU A O 1
ATOM 677 N N . ALA A 1 85 ? -4.414 0.267 39.144 1.00 83.06 85 ALA A N 1
ATOM 678 C CA . ALA A 1 85 ? -3.366 -0.749 39.128 1.00 83.06 85 ALA A CA 1
ATOM 679 C C . ALA A 1 85 ? -3.207 -1.418 37.752 1.00 83.06 85 ALA A C 1
ATOM 681 O O . ALA A 1 85 ? -2.079 -1.690 37.344 1.00 83.06 85 ALA A O 1
ATOM 682 N N . GLN A 1 86 ? -4.305 -1.676 37.030 1.00 78.75 86 GLN A N 1
ATOM 683 C CA . GLN A 1 86 ? -4.252 -2.230 35.670 1.00 78.75 86 GLN A CA 1
ATOM 684 C C . GLN A 1 86 ? -3.695 -1.222 34.657 1.00 78.75 86 GLN A C 1
ATOM 686 O O . GLN A 1 86 ? -2.938 -1.617 33.777 1.00 78.75 86 GLN A O 1
ATOM 691 N N . LEU A 1 87 ? -3.983 0.069 34.837 1.00 79.19 87 LEU A N 1
ATOM 692 C CA . LEU A 1 87 ? -3.467 1.158 34.002 1.00 79.19 87 LEU A CA 1
ATOM 693 C C . LEU A 1 87 ? -2.055 1.636 34.398 1.00 79.19 87 LEU A C 1
ATOM 695 O O . LEU A 1 87 ? -1.588 2.649 33.885 1.00 79.19 87 LEU A O 1
ATOM 699 N N . GLY A 1 88 ? -1.378 0.959 35.333 1.00 79.38 88 GLY A N 1
ATOM 700 C CA . GLY A 1 88 ? -0.012 1.310 35.745 1.00 79.38 88 GLY A CA 1
ATOM 701 C C . GLY A 1 88 ? 0.117 2.628 36.523 1.00 79.38 88 GLY A C 1
ATOM 702 O O . GLY A 1 88 ? 1.225 3.119 36.702 1.00 79.38 88 GLY A O 1
ATOM 703 N N . MET A 1 89 ? -0.987 3.191 37.023 1.00 69.81 89 MET A N 1
ATOM 704 C CA . MET A 1 89 ? -1.010 4.468 37.757 1.00 69.81 89 MET A CA 1
ATOM 705 C C . MET A 1 89 ? -0.749 4.321 39.265 1.00 69.81 89 MET A C 1
ATOM 707 O O . MET A 1 89 ? -0.708 5.310 39.997 1.00 69.81 89 MET A O 1
ATOM 711 N N . ALA A 1 90 ? -0.615 3.092 39.770 1.00 64.75 90 ALA A N 1
ATOM 712 C CA . ALA A 1 90 ? -0.446 2.838 41.197 1.00 64.75 90 ALA A CA 1
ATOM 713 C C . ALA A 1 90 ? 1.006 3.070 41.665 1.00 64.75 90 ALA A C 1
ATOM 715 O O . ALA A 1 90 ? 1.951 2.499 41.123 1.00 64.75 90 ALA A O 1
ATOM 716 N N . SER A 1 91 ? 1.181 3.850 42.741 1.00 53.44 91 SER A N 1
ATOM 717 C CA . SER A 1 91 ? 2.470 4.000 43.433 1.00 53.44 91 SER A CA 1
ATOM 718 C C . SER A 1 91 ? 2.956 2.644 43.972 1.00 53.44 91 SER A C 1
ATOM 720 O O . SER A 1 91 ? 2.187 1.916 44.600 1.00 53.44 91 SER A O 1
ATOM 722 N N . GLN A 1 92 ? 4.233 2.318 43.736 1.00 50.09 92 GLN A N 1
ATOM 723 C CA . GLN A 1 92 ? 4.909 1.023 43.953 1.00 50.09 92 GLN A CA 1
ATOM 724 C C . GLN A 1 92 ? 4.980 0.500 45.412 1.00 50.09 92 GLN A C 1
ATOM 726 O O . GLN A 1 92 ? 5.898 -0.240 45.766 1.00 50.09 92 GLN A O 1
ATOM 731 N N . ARG A 1 93 ? 4.032 0.809 46.301 1.00 41.62 93 ARG A N 1
ATOM 732 C CA . ARG A 1 93 ? 3.985 0.212 47.646 1.00 41.62 93 ARG A CA 1
ATOM 733 C C . ARG A 1 93 ? 3.022 -0.972 47.691 1.00 41.62 93 ARG A C 1
ATOM 735 O O . ARG A 1 93 ? 1.847 -0.831 48.009 1.00 41.62 93 ARG A O 1
ATOM 742 N N . GLY A 1 94 ? 3.585 -2.151 47.422 1.00 43.31 94 GLY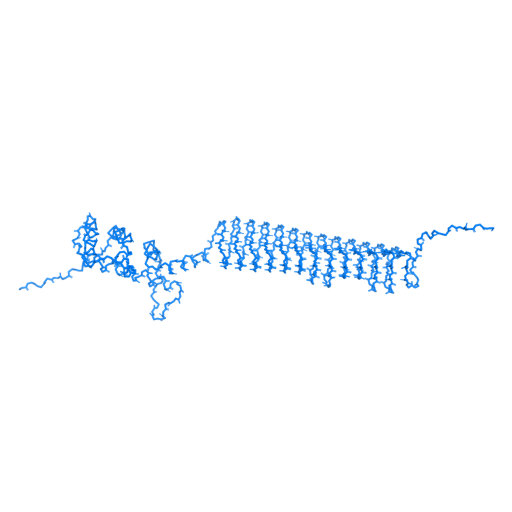 A N 1
ATOM 743 C CA . GLY A 1 94 ? 3.001 -3.456 47.740 1.00 43.31 94 GLY A CA 1
ATOM 744 C C . GLY A 1 94 ? 2.477 -4.213 46.524 1.00 43.31 94 GLY A C 1
ATOM 745 O O . GLY A 1 94 ? 1.355 -3.989 46.078 1.00 43.31 94 GLY A O 1
ATOM 746 N N . ARG A 1 95 ? 3.270 -5.174 46.028 1.00 41.94 95 ARG A N 1
ATOM 747 C CA . ARG A 1 95 ? 2.822 -6.208 45.082 1.00 41.94 95 ARG A CA 1
ATOM 748 C C . ARG A 1 95 ? 1.848 -7.158 45.792 1.00 41.94 95 ARG A C 1
ATOM 750 O O . ARG A 1 95 ? 2.229 -8.230 46.242 1.00 41.94 95 ARG A O 1
ATOM 757 N N . GLY A 1 96 ? 0.593 -6.742 45.932 1.00 41.59 96 GLY A N 1
ATOM 758 C CA . GLY A 1 96 ? -0.527 -7.652 46.165 1.00 41.59 96 GLY A CA 1
ATOM 759 C C . GLY A 1 96 ? -1.010 -8.199 44.823 1.00 41.59 96 GLY A C 1
ATOM 760 O O . GLY A 1 96 ? -1.013 -7.459 43.842 1.00 41.59 96 GLY A O 1
ATOM 761 N N . ALA A 1 97 ? -1.383 -9.480 44.775 1.00 42.91 97 ALA A N 1
ATOM 762 C CA . ALA A 1 97 ? -1.863 -10.183 43.582 1.00 42.91 97 ALA A CA 1
ATOM 763 C C . ALA A 1 97 ? -2.730 -9.296 42.663 1.00 42.91 97 ALA A C 1
ATOM 765 O O . ALA A 1 97 ? -3.665 -8.646 43.145 1.00 42.91 97 ALA A O 1
ATOM 766 N N . ARG A 1 98 ? -2.424 -9.280 41.352 1.00 51.69 98 ARG A N 1
ATOM 767 C CA . ARG A 1 98 ? -3.243 -8.621 40.317 1.00 51.69 98 ARG A CA 1
ATOM 768 C C . ARG A 1 98 ? -4.681 -9.116 40.471 1.00 51.69 98 ARG A C 1
ATOM 770 O O . ARG A 1 98 ? -4.988 -10.250 40.120 1.00 51.69 98 ARG A O 1
ATOM 777 N N . ARG A 1 99 ? -5.560 -8.285 41.036 1.00 63.72 99 ARG A N 1
ATOM 778 C CA . ARG A 1 99 ? -6.984 -8.612 41.118 1.00 63.72 99 ARG A CA 1
ATOM 779 C C . ARG A 1 99 ? -7.570 -8.524 39.717 1.00 63.72 99 ARG A C 1
ATOM 781 O O . ARG A 1 99 ? -7.368 -7.532 39.017 1.00 63.72 99 ARG A O 1
ATOM 788 N N . THR A 1 100 ? -8.278 -9.571 39.325 1.00 72.81 100 THR A N 1
ATOM 789 C CA . THR A 1 100 ? -9.058 -9.606 38.093 1.00 72.81 100 THR A CA 1
ATOM 790 C C . THR A 1 100 ? -10.202 -8.599 38.186 1.00 72.81 100 THR A C 1
ATOM 792 O O . THR A 1 100 ? -10.837 -8.447 39.234 1.00 72.81 100 THR A O 1
ATOM 795 N N . MET A 1 101 ? -10.431 -7.858 37.100 1.00 82.06 101 MET A N 1
ATOM 796 C CA . MET A 1 101 ? -11.555 -6.928 37.020 1.00 82.06 101 MET A CA 1
ATOM 797 C C . MET A 1 101 ? -12.845 -7.739 36.870 1.00 82.06 101 MET A C 1
ATOM 799 O O . MET A 1 101 ? -12.914 -8.629 36.029 1.00 82.06 101 MET A O 1
ATOM 803 N N . THR A 1 102 ? -13.856 -7.460 37.695 1.00 81.81 102 THR A N 1
ATOM 804 C CA . THR A 1 102 ? -15.143 -8.182 37.649 1.00 81.81 102 THR A CA 1
ATOM 805 C C . THR A 1 102 ? -16.209 -7.371 36.902 1.00 81.81 102 THR A C 1
ATOM 807 O O . THR A 1 102 ? -16.119 -6.140 36.885 1.00 81.81 102 THR A O 1
ATOM 810 N N . PRO A 1 103 ? -17.268 -8.001 36.352 1.00 79.00 103 PRO A N 1
ATOM 811 C CA . PRO A 1 103 ? -18.359 -7.285 35.676 1.00 79.00 103 PRO A CA 1
ATOM 812 C C . PRO A 1 103 ? -19.007 -6.184 36.531 1.00 79.00 103 PRO A C 1
ATOM 814 O O . PRO A 1 103 ? -19.324 -5.102 36.042 1.00 79.00 103 PRO A O 1
ATOM 817 N N . LEU A 1 104 ? -19.143 -6.415 37.841 1.00 80.31 104 LEU A N 1
ATOM 818 C CA . LEU A 1 104 ? -19.688 -5.422 38.772 1.00 80.31 104 LEU A CA 1
ATOM 819 C C . LEU A 1 104 ? -18.778 -4.198 38.924 1.00 80.31 104 LEU A C 1
ATOM 821 O O . LEU A 1 104 ? -19.272 -3.084 39.078 1.00 80.31 104 LEU A O 1
ATOM 825 N N . MET A 1 105 ? -17.458 -4.384 38.854 1.00 86.81 105 MET A N 1
ATOM 826 C CA . MET A 1 105 ? -16.508 -3.272 38.913 1.00 86.81 105 MET A CA 1
ATOM 827 C C . MET A 1 105 ? -16.607 -2.391 37.663 1.00 86.81 105 MET A C 1
ATOM 829 O O . MET A 1 105 ? -16.593 -1.173 37.803 1.00 86.81 105 MET A O 1
ATOM 833 N N . PHE A 1 106 ? -16.808 -2.968 36.473 1.00 83.19 106 PHE A N 1
ATOM 834 C CA . PHE A 1 106 ? -17.038 -2.188 35.248 1.00 83.19 106 PHE A CA 1
ATOM 835 C C . PHE A 1 106 ? -18.304 -1.339 35.312 1.00 83.19 106 PHE A C 1
ATOM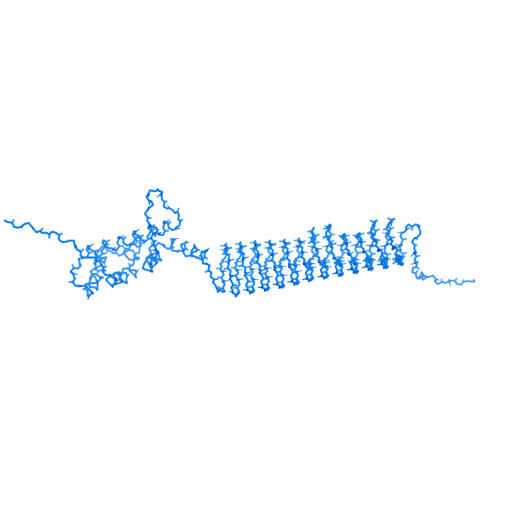 837 O O . PHE A 1 106 ? -18.273 -0.167 34.952 1.00 83.19 106 PHE A O 1
ATOM 844 N N . ARG A 1 107 ? -19.407 -1.891 35.837 1.00 86.69 107 ARG A N 1
ATOM 845 C CA . ARG A 1 107 ? -20.646 -1.121 36.048 1.00 86.69 107 ARG A CA 1
ATOM 846 C C . ARG A 1 107 ? -20.413 0.104 36.937 1.00 86.69 107 ARG A C 1
ATOM 848 O O . ARG A 1 107 ? -21.010 1.151 36.716 1.00 86.69 107 ARG A O 1
ATOM 855 N N . ILE A 1 108 ? -19.543 -0.024 37.939 1.00 89.38 108 ILE A N 1
ATOM 856 C CA . ILE A 1 108 ? -19.176 1.087 38.821 1.00 89.38 108 ILE A CA 1
ATOM 857 C C . ILE A 1 108 ? -18.280 2.088 38.097 1.00 89.38 108 ILE A C 1
ATOM 859 O O . ILE A 1 108 ? -18.520 3.282 38.227 1.00 89.38 108 ILE A O 1
ATOM 863 N N . LEU A 1 109 ? -17.257 1.635 37.365 1.00 90.56 109 LEU A N 1
ATOM 864 C CA . LEU A 1 109 ? -16.348 2.526 36.638 1.00 90.56 109 LEU A CA 1
ATOM 865 C C . LEU A 1 109 ? -17.107 3.369 35.611 1.00 90.56 109 LEU A C 1
ATOM 867 O O . LEU A 1 109 ? -16.956 4.584 35.628 1.00 90.56 109 LEU A O 1
ATOM 871 N N . ALA A 1 110 ? -17.994 2.755 34.826 1.00 85.12 110 ALA A N 1
ATOM 872 C CA . ALA A 1 110 ? -18.788 3.443 33.808 1.00 85.12 110 ALA A CA 1
ATOM 873 C C . ALA A 1 110 ? -19.577 4.647 34.356 1.00 85.12 110 ALA A C 1
ATOM 875 O O . ALA A 1 110 ? -19.732 5.651 33.671 1.00 85.12 110 ALA A O 1
ATOM 876 N N . VAL A 1 111 ? -20.056 4.565 35.603 1.00 84.00 111 VAL A N 1
ATOM 877 C CA . VAL A 1 111 ? -20.883 5.616 36.219 1.00 84.00 111 VAL A CA 1
ATOM 878 C C . VAL A 1 111 ? -20.068 6.544 37.122 1.00 84.00 111 VAL A C 1
ATOM 880 O O . VAL A 1 111 ? -20.254 7.757 37.114 1.00 84.00 111 VAL A O 1
ATOM 883 N N . ALA A 1 112 ? -19.174 5.990 37.941 1.00 87.56 112 ALA A N 1
ATOM 884 C CA . ALA A 1 112 ? -18.460 6.738 38.973 1.00 87.56 112 ALA A CA 1
ATOM 885 C C . ALA A 1 112 ? -17.120 7.319 38.503 1.00 87.56 112 ALA A C 1
ATOM 887 O O . ALA A 1 112 ? -16.641 8.275 39.114 1.00 87.56 112 ALA A O 1
ATOM 888 N N . TYR A 1 113 ? -16.509 6.725 37.474 1.00 88.38 113 TYR A N 1
ATOM 889 C CA . TYR A 1 113 ? -15.170 7.047 36.977 1.00 88.38 113 TYR A CA 1
ATOM 890 C C . TYR A 1 113 ? -15.075 6.819 35.454 1.00 88.38 113 TYR A C 1
ATOM 892 O O . TYR A 1 113 ? -14.280 5.975 35.025 1.00 88.38 113 TYR A O 1
ATOM 900 N N . PRO A 1 114 ? -15.857 7.547 34.633 1.00 82.19 114 PRO A N 1
ATOM 901 C CA . PRO A 1 114 ? -15.916 7.321 33.185 1.00 82.19 114 PRO A CA 1
ATOM 902 C C . PRO A 1 114 ? -14.531 7.414 32.531 1.00 82.19 114 PRO A C 1
ATOM 904 O O . PRO A 1 114 ? -14.201 6.599 31.675 1.00 82.19 114 PRO A O 1
ATOM 907 N N . GLU A 1 115 ? -13.673 8.307 33.040 1.00 79.00 115 GLU A N 1
ATOM 908 C CA . GLU A 1 115 ? -12.279 8.457 32.611 1.00 79.00 115 GLU A CA 1
ATOM 909 C C . GLU A 1 115 ? -11.421 7.193 32.782 1.00 79.00 115 GLU A C 1
ATOM 911 O O . GLU A 1 115 ? -10.556 6.882 31.970 1.00 79.00 115 GLU A O 1
ATOM 916 N N . LEU A 1 116 ? -11.643 6.434 33.858 1.00 85.12 116 LEU A N 1
ATOM 917 C CA . LEU A 1 116 ? -10.933 5.173 34.078 1.00 85.12 116 LEU A CA 1
ATOM 918 C C . LEU A 1 116 ? -11.564 4.032 33.274 1.00 85.12 116 LEU A C 1
ATOM 920 O O . LEU A 1 116 ? -10.840 3.137 32.845 1.00 85.12 116 LEU A O 1
ATOM 924 N N . ASP A 1 117 ? -12.885 4.058 33.071 1.00 86.12 117 ASP A N 1
ATOM 925 C CA . ASP A 1 117 ? -13.606 3.049 32.290 1.00 86.12 117 ASP A CA 1
ATOM 926 C C . ASP A 1 117 ? -13.170 3.062 30.821 1.00 86.12 117 ASP A C 1
ATOM 928 O O . ASP A 1 117 ? -12.770 2.019 30.300 1.00 86.12 117 ASP A O 1
ATOM 932 N N . TRP A 1 118 ? -13.154 4.233 30.170 1.00 77.38 118 TRP A N 1
ATOM 933 C CA . TRP A 1 118 ? -12.753 4.318 28.762 1.00 77.38 118 TRP A CA 1
ATOM 934 C C . TRP A 1 118 ? -11.285 3.931 28.568 1.00 77.38 118 TRP A C 1
ATOM 936 O O . TRP A 1 118 ? -10.979 3.148 27.669 1.00 77.38 118 TRP A O 1
ATOM 946 N N . ARG A 1 119 ? -10.380 4.380 29.451 1.00 80.88 119 ARG A N 1
ATOM 947 C CA . ARG A 1 119 ? -8.947 4.032 29.383 1.00 80.88 119 ARG A CA 1
ATOM 948 C C . ARG A 1 119 ? -8.723 2.540 29.540 1.00 80.88 119 ARG A C 1
ATOM 950 O O . ARG A 1 119 ? -7.891 1.959 28.848 1.00 80.88 119 ARG A O 1
ATOM 957 N N . LEU A 1 120 ? -9.460 1.913 30.453 1.00 80.44 120 LEU A N 1
ATOM 958 C CA . LEU A 1 120 ? -9.332 0.486 30.695 1.00 80.44 120 LEU A CA 1
ATOM 959 C C . LEU A 1 120 ? -9.894 -0.338 29.535 1.00 80.44 120 LEU A C 1
ATOM 961 O O . LEU A 1 120 ? -9.272 -1.321 29.141 1.00 80.44 120 LEU A O 1
ATOM 965 N N . ARG A 1 121 ? -11.021 0.076 28.948 1.00 77.94 121 ARG A N 1
ATOM 966 C CA . ARG A 1 121 ? -11.586 -0.562 27.749 1.00 77.94 121 ARG A CA 1
ATOM 967 C C . ARG A 1 121 ? -10.676 -0.404 26.533 1.00 77.94 121 ARG A C 1
ATOM 969 O O . ARG A 1 121 ? -10.472 -1.378 25.817 1.00 77.94 121 ARG A O 1
ATOM 976 N N . ALA A 1 122 ? -10.075 0.770 26.343 1.00 66.62 122 ALA A N 1
ATOM 977 C CA . ALA A 1 122 ? -9.072 1.002 25.305 1.00 66.62 122 ALA A CA 1
ATOM 978 C C . ALA A 1 122 ? -7.844 0.095 25.501 1.00 66.62 122 ALA A C 1
ATOM 980 O O . ALA A 1 122 ? -7.416 -0.578 24.568 1.00 66.62 122 ALA A O 1
ATOM 981 N N . SER A 1 123 ? -7.346 -0.019 26.738 1.00 64.44 123 SER A N 1
ATOM 982 C CA . SER A 1 123 ? -6.236 -0.917 27.075 1.00 64.44 123 SER A CA 1
ATOM 983 C C . SER A 1 123 ? -6.580 -2.401 26.873 1.00 64.44 123 SER A C 1
ATOM 985 O O . SER A 1 123 ? -5.733 -3.166 26.417 1.00 64.44 123 SER A O 1
ATOM 987 N N . GLN A 1 124 ? -7.817 -2.824 27.143 1.00 59.53 124 GLN A N 1
ATOM 988 C CA . GLN A 1 124 ? -8.248 -4.197 26.851 1.00 59.53 124 GLN A CA 1
ATOM 989 C C . GLN A 1 124 ? -8.372 -4.457 25.349 1.00 59.53 124 GLN A C 1
ATOM 991 O O . GLN A 1 124 ? -8.036 -5.550 24.903 1.00 59.53 124 GLN A O 1
ATOM 996 N N . LYS A 1 125 ? -8.749 -3.446 24.555 1.00 51.97 125 LYS A N 1
ATOM 997 C CA . LYS A 1 125 ? -8.775 -3.537 23.088 1.00 51.97 125 LYS A CA 1
ATOM 998 C C . LYS A 1 125 ? -7.370 -3.690 22.486 1.00 51.97 125 LYS A C 1
ATOM 1000 O O . LYS A 1 125 ? -7.226 -4.347 21.466 1.00 51.97 125 LYS A O 1
ATOM 1005 N N . THR A 1 126 ? -6.331 -3.170 23.149 1.00 42.66 126 THR A N 1
ATOM 1006 C CA . THR A 1 126 ? -4.920 -3.362 22.748 1.00 42.66 126 THR A CA 1
ATOM 1007 C C . THR A 1 126 ? -4.310 -4.706 23.169 1.00 42.66 126 THR A C 1
ATOM 1009 O O . THR A 1 126 ? -3.175 -4.994 22.800 1.00 42.66 126 THR A O 1
ATOM 1012 N N . GLN A 1 127 ? -5.022 -5.519 23.960 1.00 39.47 127 GLN A N 1
ATOM 1013 C CA . GLN A 1 127 ? -4.499 -6.761 24.549 1.00 39.47 127 GLN A CA 1
ATOM 1014 C C . GLN A 1 127 ? -5.343 -8.004 24.209 1.00 39.47 127 GLN A C 1
ATOM 1016 O O . GLN A 1 127 ? -5.217 -9.036 24.867 1.00 39.47 127 GLN A O 1
ATOM 1021 N N . GLY A 1 128 ? -6.212 -7.901 23.199 1.00 37.72 128 GLY A N 1
ATOM 1022 C CA . GLY A 1 128 ? -6.982 -9.021 22.674 1.00 37.72 128 GLY A CA 1
ATOM 1023 C C . GLY A 1 128 ? -6.239 -9.702 21.533 1.00 37.72 128 GLY A C 1
ATOM 1024 O O . GLY A 1 128 ? -6.319 -9.243 20.398 1.00 37.72 128 GLY A O 1
ATOM 1025 N N . ASP A 1 129 ? -5.565 -10.809 21.835 1.00 42.19 129 ASP A N 1
ATOM 1026 C CA . ASP A 1 129 ? -5.356 -11.877 20.858 1.00 42.19 129 ASP A CA 1
ATOM 1027 C C . ASP A 1 129 ? -6.756 -12.341 20.430 1.00 42.19 129 ASP A C 1
ATOM 1029 O O . ASP A 1 129 ? -7.470 -12.980 21.207 1.00 42.19 129 ASP A O 1
ATOM 1033 N N . THR A 1 130 ? -7.229 -11.849 19.285 1.00 39.94 130 THR A N 1
ATOM 1034 C CA . THR A 1 130 ? -8.602 -12.080 18.830 1.00 39.94 130 THR A CA 1
ATOM 1035 C C . THR A 1 130 ? -8.532 -12.862 17.534 1.00 39.94 130 THR A C 1
ATOM 1037 O O . THR A 1 130 ? -8.108 -12.364 16.496 1.00 39.94 130 THR A O 1
ATOM 1040 N N . THR A 1 131 ? -8.960 -14.113 17.613 1.00 45.12 131 THR A N 1
ATOM 1041 C CA . THR A 1 131 ? -9.042 -15.088 16.523 1.00 45.12 131 THR A CA 1
ATOM 1042 C C . THR A 1 131 ? -10.197 -14.791 15.550 1.00 45.12 131 THR A C 1
ATOM 1044 O O . THR A 1 131 ? -10.791 -15.714 15.013 1.00 45.12 131 THR A O 1
ATOM 1047 N N . ALA A 1 132 ? -10.596 -13.525 15.386 1.00 56.31 132 ALA A N 1
ATOM 1048 C CA . ALA A 1 132 ? -11.700 -13.120 14.518 1.00 56.31 132 ALA A CA 1
ATOM 1049 C C . ALA A 1 132 ? -11.603 -11.636 14.134 1.00 56.31 132 ALA A C 1
ATOM 1051 O O . ALA A 1 132 ? -11.170 -10.818 14.949 1.00 56.31 132 ALA A O 1
ATOM 1052 N N . SER A 1 133 ? -12.084 -11.325 12.925 1.00 61.12 133 SER A N 1
ATOM 1053 C CA . SER A 1 133 ? -12.265 -10.005 12.304 1.00 61.12 133 SER A CA 1
ATOM 1054 C C . SER A 1 133 ? -12.160 -8.812 13.261 1.00 61.12 133 SER A C 1
ATOM 1056 O O . SER A 1 133 ? -13.042 -8.577 14.094 1.00 61.12 133 SER A O 1
ATOM 1058 N N . THR A 1 134 ? -11.110 -8.007 13.111 1.00 77.81 134 THR A N 1
ATOM 1059 C CA . THR A 1 134 ? -10.837 -6.854 13.977 1.00 77.81 134 THR A CA 1
ATOM 1060 C C . THR A 1 134 ? -11.198 -5.549 13.277 1.00 77.81 134 THR A C 1
ATOM 1062 O O . THR A 1 134 ? -10.610 -5.220 12.250 1.00 77.81 134 THR A O 1
ATOM 1065 N N . VAL A 1 135 ? -12.121 -4.774 13.858 1.00 81.25 135 VAL A N 1
ATOM 1066 C CA . VAL A 1 135 ? -12.496 -3.438 13.362 1.00 81.25 135 VAL A CA 1
ATOM 1067 C C . VAL A 1 135 ? -12.197 -2.368 14.422 1.00 81.25 135 VAL A C 1
ATOM 1069 O O . VAL A 1 135 ? -12.706 -2.401 15.554 1.00 81.25 135 VAL A O 1
ATOM 1072 N N . VAL A 1 136 ? -11.354 -1.397 14.069 1.00 79.94 136 VAL A N 1
ATOM 1073 C CA . VAL A 1 136 ? -10.989 -0.251 14.911 1.00 79.94 136 VAL A CA 1
ATOM 1074 C C . VAL A 1 136 ? -11.400 1.040 14.215 1.00 79.94 136 VAL A C 1
ATOM 1076 O O . VAL A 1 136 ? -10.913 1.332 13.133 1.00 79.94 136 VAL A O 1
ATOM 1079 N N . THR A 1 137 ? -12.285 1.813 14.849 1.00 74.75 137 THR A N 1
ATOM 1080 C CA . THR A 1 137 ? -12.813 3.068 14.301 1.00 74.75 137 THR A CA 1
ATOM 1081 C C . THR A 1 137 ? -12.752 4.202 15.327 1.00 74.75 137 THR A C 1
ATOM 1083 O O . THR A 1 137 ? -13.134 3.981 16.482 1.00 74.75 137 THR A O 1
ATOM 1086 N N . GLY A 1 138 ? -12.369 5.411 14.916 1.00 70.44 138 GLY A N 1
ATOM 1087 C CA . GLY A 1 138 ? -12.407 6.623 15.748 1.00 70.44 138 GLY A CA 1
ATOM 1088 C C . GLY A 1 138 ? -11.814 7.847 15.035 1.00 70.44 138 GLY A C 1
ATOM 1089 O O . GLY A 1 138 ? -11.078 7.659 14.075 1.00 70.44 138 GLY A O 1
ATOM 1090 N N . PRO A 1 139 ? -12.117 9.089 15.459 1.00 62.94 139 PRO A N 1
ATOM 1091 C CA . PRO A 1 139 ? -11.589 10.298 14.812 1.00 62.94 139 PRO A CA 1
ATOM 1092 C C . PRO A 1 139 ? -10.054 10.353 14.856 1.00 62.94 139 PRO A C 1
ATOM 1094 O O . PRO A 1 139 ? -9.429 10.488 13.813 1.00 62.94 139 PRO A O 1
ATOM 1097 N N . GLU A 1 140 ? -9.462 10.116 16.026 1.00 82.69 140 GLU A N 1
ATOM 1098 C CA . GLU A 1 140 ? -8.026 9.893 16.214 1.00 82.69 140 GLU A CA 1
ATOM 1099 C C . GLU A 1 140 ? -7.813 8.419 16.572 1.00 82.69 140 GLU A C 1
ATOM 1101 O O . GLU A 1 140 ? -8.221 7.948 17.640 1.00 82.69 140 GLU A O 1
ATOM 1106 N N . THR A 1 141 ? -7.208 7.656 15.666 1.00 75.44 141 THR A N 1
ATOM 1107 C CA . THR A 1 141 ? -7.033 6.211 15.814 1.00 75.44 141 THR A CA 1
ATOM 1108 C C . THR A 1 141 ? -5.558 5.864 15.919 1.00 75.44 141 THR A C 1
ATOM 1110 O O . THR A 1 141 ? -4.849 5.786 14.922 1.00 75.44 141 THR A O 1
ATOM 1113 N N . THR A 1 142 ? -5.100 5.579 17.141 1.00 80.00 142 THR A N 1
ATOM 1114 C CA . THR A 1 142 ? -3.814 4.904 17.371 1.00 80.00 142 THR A CA 1
ATOM 1115 C C . THR A 1 142 ? -4.060 3.449 17.743 1.00 80.00 142 THR A C 1
ATOM 1117 O O . THR A 1 142 ? -4.649 3.169 18.789 1.00 80.00 142 THR A O 1
ATOM 1120 N N . ALA A 1 143 ? -3.625 2.512 16.899 1.00 77.88 143 ALA A N 1
ATOM 1121 C CA . ALA A 1 143 ? -3.954 1.100 17.075 1.00 77.88 143 ALA A CA 1
ATOM 1122 C C . ALA A 1 143 ? -2.791 0.154 16.762 1.00 77.88 143 ALA A C 1
ATOM 1124 O O . ALA A 1 143 ? -2.036 0.343 15.810 1.00 77.88 143 ALA A O 1
ATOM 1125 N N . ILE A 1 144 ? -2.698 -0.919 17.547 1.00 81.62 144 ILE A N 1
ATOM 1126 C CA . ILE A 1 144 ? -1.977 -2.134 17.168 1.00 81.62 144 ILE A CA 1
ATOM 1127 C C . ILE A 1 144 ? -3.041 -3.208 16.984 1.00 81.62 144 ILE A C 1
ATOM 1129 O O . ILE A 1 144 ? -3.763 -3.525 17.927 1.00 81.62 144 ILE A O 1
ATOM 1133 N N . VAL A 1 145 ? -3.152 -3.721 15.766 1.00 82.06 145 VAL A N 1
ATOM 1134 C CA . VAL A 1 145 ? -4.147 -4.712 15.368 1.00 82.06 145 VAL A CA 1
ATOM 1135 C C . VAL A 1 145 ? -3.424 -5.990 14.975 1.00 82.06 145 VAL A C 1
ATOM 1137 O O . VAL A 1 145 ? -2.464 -5.947 14.209 1.00 82.06 145 VAL A O 1
ATOM 1140 N N . SER A 1 146 ? -3.868 -7.111 15.534 1.00 84.81 146 SER A N 1
ATOM 1141 C CA . SER A 1 146 ? -3.392 -8.446 15.190 1.00 84.81 146 SER A CA 1
ATOM 1142 C C . SER A 1 146 ? -4.607 -9.338 14.976 1.00 84.81 146 SER A C 1
ATOM 1144 O O . SER A 1 146 ? -5.374 -9.522 15.920 1.00 84.81 146 SER A O 1
ATOM 1146 N N . ALA A 1 147 ? -4.777 -9.879 13.773 1.00 79.38 147 ALA A N 1
ATOM 1147 C CA . ALA A 1 147 ? -5.842 -10.824 13.450 1.00 79.38 147 ALA A CA 1
ATOM 1148 C C . ALA A 1 147 ? -5.251 -12.130 12.914 1.00 79.38 147 ALA A C 1
ATOM 1150 O O . ALA A 1 147 ? -4.311 -12.116 12.118 1.00 79.38 147 ALA A O 1
ATOM 1151 N N . GLN A 1 148 ? -5.803 -13.253 13.374 1.00 80.62 148 GLN A N 1
ATOM 1152 C CA . GLN A 1 148 ? -5.466 -14.579 12.846 1.00 80.62 148 GLN A CA 1
ATOM 1153 C C . GLN A 1 148 ? -6.333 -14.905 11.624 1.00 80.62 148 GLN A C 1
ATOM 1155 O O . GLN A 1 148 ? -5.811 -15.297 10.595 1.00 80.62 148 GLN A O 1
ATOM 1160 N N . GLU A 1 149 ? -7.640 -14.658 11.711 1.00 81.25 149 GLU A N 1
ATOM 1161 C CA . GLU A 1 149 ? -8.590 -14.923 10.629 1.00 81.25 149 GLU A CA 1
ATOM 1162 C C . GLU A 1 149 ? -9.530 -13.727 10.425 1.00 81.25 149 GLU A C 1
ATOM 1164 O O . GLU A 1 149 ? -9.958 -13.070 11.386 1.00 81.25 149 GLU A O 1
ATOM 1169 N N . GLY A 1 150 ? -9.914 -13.499 9.169 1.00 83.44 150 GLY A N 1
ATOM 1170 C CA . GLY A 1 150 ? -10.918 -12.517 8.772 1.00 83.44 150 GLY A CA 1
ATOM 1171 C C . GLY A 1 150 ? -10.384 -11.088 8.582 1.00 83.44 150 GLY A C 1
ATOM 1172 O O . GLY A 1 150 ? -9.204 -10.805 8.776 1.00 83.44 150 GLY A O 1
ATOM 1173 N N . PRO A 1 151 ? -11.252 -10.147 8.166 1.00 86.62 151 PRO A N 1
ATOM 1174 C CA . PRO A 1 151 ? -10.862 -8.770 7.875 1.00 86.62 151 PRO A CA 1
ATOM 1175 C C . PRO A 1 151 ? -10.204 -8.035 9.054 1.00 86.62 151 PRO A C 1
ATOM 1177 O O . PRO A 1 151 ? -10.743 -7.996 10.163 1.00 86.62 151 PRO A O 1
ATOM 1180 N N . SER A 1 152 ? -9.099 -7.344 8.767 1.00 90.94 152 SER A N 1
ATOM 1181 C CA . SER A 1 152 ? -8.442 -6.383 9.661 1.00 90.94 152 SER A CA 1
ATOM 1182 C C . SER A 1 152 ? -8.676 -4.960 9.168 1.00 90.94 152 SER A C 1
ATOM 1184 O O . SER A 1 152 ? -8.050 -4.532 8.204 1.00 90.94 152 SER A O 1
ATOM 1186 N N . ILE A 1 153 ? -9.577 -4.219 9.817 1.00 88.56 153 ILE A N 1
ATOM 1187 C CA . ILE A 1 153 ? -10.014 -2.891 9.368 1.00 88.56 153 ILE A CA 1
ATOM 1188 C C . ILE A 1 153 ? -9.668 -1.830 10.419 1.00 88.56 153 ILE A C 1
ATOM 1190 O O . ILE A 1 153 ? -10.107 -1.915 11.568 1.00 88.56 153 ILE A O 1
ATOM 1194 N N . VAL A 1 154 ? -8.922 -0.798 10.020 1.00 88.50 154 VAL A N 1
ATOM 1195 C CA . VAL A 1 154 ? -8.620 0.383 10.841 1.00 88.50 154 VAL A CA 1
ATOM 1196 C C . VAL A 1 154 ? -9.060 1.642 10.106 1.00 88.50 154 VAL A C 1
ATOM 1198 O O . VAL A 1 154 ? -8.584 1.899 9.006 1.00 88.50 154 VAL A O 1
ATOM 1201 N N . THR A 1 155 ? -9.948 2.433 10.707 1.00 84.00 155 THR A N 1
ATOM 1202 C CA . THR A 1 155 ? -10.469 3.662 10.093 1.00 84.00 155 THR A CA 1
ATOM 1203 C C . THR A 1 155 ? -10.455 4.849 11.056 1.00 84.00 155 THR A C 1
ATOM 1205 O O . THR A 1 155 ? -10.998 4.745 12.159 1.00 84.00 155 THR A O 1
ATOM 1208 N N . GLY A 1 156 ? -9.959 6.005 10.627 1.00 79.06 156 GLY A N 1
ATOM 1209 C CA . GLY A 1 156 ? -10.047 7.246 11.402 1.00 79.06 156 GLY A CA 1
ATOM 1210 C C . GLY A 1 156 ? -9.655 8.481 10.608 1.00 79.06 156 GLY A C 1
ATOM 1211 O O . GLY A 1 156 ? -9.096 8.340 9.534 1.00 79.06 156 GLY A O 1
ATOM 1212 N N . GLN A 1 157 ? -9.952 9.687 11.094 1.00 82.19 157 GLN A N 1
ATOM 1213 C CA . GLN A 1 157 ? -9.518 10.910 10.405 1.00 82.19 157 GLN A CA 1
ATOM 1214 C C . GLN A 1 157 ? -7.990 11.022 10.458 1.00 82.19 157 GLN A C 1
ATOM 1216 O O . GLN A 1 157 ? -7.352 11.093 9.414 1.00 82.19 157 GLN A O 1
ATOM 1221 N N . GLU A 1 158 ? -7.420 10.900 11.655 1.00 86.50 158 GLU A N 1
ATOM 1222 C CA . GLU A 1 158 ? -5.984 10.738 11.882 1.00 86.50 158 GLU A CA 1
ATOM 1223 C C . GLU A 1 158 ? -5.717 9.294 12.310 1.00 86.50 158 GLU A C 1
ATOM 1225 O O . GLU A 1 158 ? -6.209 8.831 13.344 1.00 86.50 158 GLU A O 1
ATOM 1230 N N . THR A 1 159 ? -4.960 8.546 11.512 1.00 85.38 159 THR A N 1
ATOM 1231 C CA . THR A 1 159 ? -4.731 7.116 11.727 1.00 85.38 159 THR A CA 1
ATOM 1232 C C . THR A 1 159 ? -3.246 6.815 11.859 1.00 85.38 159 THR A C 1
ATOM 1234 O O . THR A 1 159 ? -2.486 6.903 10.900 1.00 85.38 159 THR A O 1
ATOM 1237 N N . THR A 1 160 ? -2.839 6.363 13.046 1.00 89.06 160 THR A N 1
ATOM 1238 C CA . THR A 1 160 ? -1.528 5.753 13.294 1.00 89.06 160 THR A CA 1
ATOM 1239 C C . THR A 1 160 ? -1.709 4.283 13.653 1.00 89.06 160 THR A C 1
ATOM 1241 O O . THR A 1 160 ? -2.135 3.943 14.758 1.00 89.06 160 THR A O 1
ATOM 1244 N N . ALA A 1 161 ? -1.390 3.377 12.730 1.00 86.81 161 ALA A N 1
ATOM 1245 C CA . ALA A 1 161 ? -1.718 1.963 12.903 1.00 86.81 161 ALA A CA 1
ATOM 1246 C C . ALA A 1 161 ? -0.550 1.022 12.612 1.00 86.81 161 ALA A C 1
ATOM 1248 O O . ALA A 1 161 ? 0.138 1.152 11.600 1.00 86.81 161 ALA A O 1
ATOM 1249 N N . ARG A 1 162 ? -0.385 0.001 13.457 1.00 91.56 162 ARG A N 1
ATOM 1250 C CA . ARG A 1 162 ? 0.381 -1.201 13.121 1.00 91.56 162 ARG A CA 1
ATOM 1251 C C . ARG A 1 162 ? -0.578 -2.375 12.990 1.00 91.56 162 ARG A C 1
ATOM 1253 O O . ARG A 1 162 ? -1.196 -2.74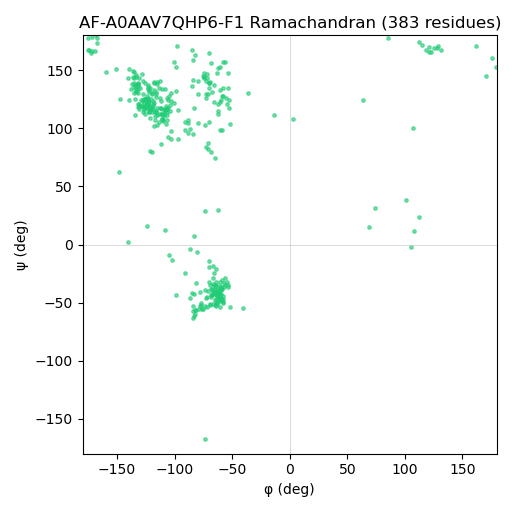6 13.982 1.00 91.56 162 ARG A O 1
ATOM 1260 N N . VAL A 1 163 ? -0.677 -2.957 11.802 1.00 91.12 163 VAL A N 1
ATOM 1261 C CA . VAL A 1 163 ? -1.594 -4.066 11.513 1.00 91.12 163 VAL A CA 1
ATOM 1262 C C . VAL A 1 163 ? -0.798 -5.310 11.140 1.00 91.12 163 VAL A C 1
ATOM 1264 O O . VAL A 1 163 ? 0.123 -5.235 10.329 1.00 91.12 163 VAL A O 1
ATOM 1267 N N . ILE A 1 164 ? -1.132 -6.434 11.767 1.00 91.69 164 ILE A N 1
ATOM 1268 C CA . ILE A 1 164 ? -0.602 -7.761 11.464 1.00 91.69 164 ILE A CA 1
ATOM 1269 C C . ILE A 1 164 ? -1.800 -8.672 11.193 1.00 91.69 164 ILE A C 1
ATOM 1271 O O . ILE A 1 164 ? -2.612 -8.885 12.089 1.00 91.69 164 ILE A O 1
ATOM 1275 N N . ALA A 1 165 ? -1.912 -9.202 9.984 1.00 91.06 165 ALA A N 1
ATOM 1276 C CA . ALA A 1 165 ? -2.962 -10.141 9.606 1.00 91.06 165 ALA A CA 1
ATOM 1277 C C . ALA A 1 165 ? -2.329 -11.444 9.112 1.00 91.06 165 ALA A C 1
ATOM 1279 O O . ALA A 1 165 ? -1.383 -11.400 8.325 1.00 91.06 165 ALA A O 1
ATOM 1280 N N . GLN A 1 166 ? -2.816 -12.590 9.591 1.00 89.06 166 GLN A N 1
ATOM 1281 C CA . GLN A 1 166 ? -2.447 -13.882 9.004 1.00 89.06 166 GLN A CA 1
ATOM 1282 C C . GLN A 1 166 ? -3.344 -14.153 7.796 1.00 89.06 166 GLN A C 1
ATOM 1284 O O . GLN A 1 166 ? -2.846 -14.124 6.684 1.00 89.06 166 GLN A O 1
ATOM 1289 N N . GLU A 1 167 ? -4.658 -14.280 7.985 1.00 87.81 167 GLU A N 1
ATOM 1290 C CA . GLU A 1 167 ? -5.592 -14.532 6.882 1.00 87.81 167 GLU A CA 1
ATOM 1291 C C . GLU A 1 167 ? -6.665 -13.448 6.758 1.00 87.81 167 GLU A C 1
ATOM 1293 O O . GLU A 1 167 ? -7.325 -13.080 7.734 1.00 87.81 167 GLU A O 1
ATOM 1298 N N . GLY A 1 168 ? -6.909 -12.996 5.528 1.00 90.44 168 GLY A N 1
ATOM 1299 C CA . GLY A 1 168 ? -8.022 -12.123 5.171 1.00 90.44 168 GLY A CA 1
ATOM 1300 C C . GLY A 1 168 ? -7.604 -10.709 4.755 1.00 90.44 168 GLY A C 1
ATOM 1301 O O . GLY A 1 168 ? -6.436 -10.327 4.816 1.00 90.44 168 GLY A O 1
ATOM 1302 N N . PRO A 1 169 ? -8.566 -9.891 4.295 1.00 93.31 169 PRO A N 1
ATOM 1303 C CA . PRO A 1 169 ? -8.265 -8.563 3.780 1.00 93.31 169 PRO A CA 1
ATOM 1304 C C . PRO A 1 169 ? -7.822 -7.614 4.901 1.00 93.31 169 PRO A C 1
ATOM 1306 O O . PRO A 1 169 ? -8.475 -7.506 5.942 1.00 93.31 169 PRO A O 1
ATOM 1309 N N . THR A 1 170 ? -6.751 -6.862 4.657 1.00 96.31 170 THR A N 1
ATOM 1310 C CA . THR A 1 170 ? -6.293 -5.782 5.535 1.00 96.31 170 THR A CA 1
ATOM 1311 C C . THR A 1 170 ? -6.621 -4.433 4.917 1.00 96.31 170 THR A C 1
ATOM 1313 O O . THR A 1 170 ? -6.227 -4.158 3.789 1.00 96.31 170 THR A O 1
ATOM 1316 N N . ILE A 1 171 ? -7.338 -3.583 5.651 1.00 95.19 171 ILE A N 1
ATOM 1317 C CA . ILE A 1 171 ? -7.790 -2.273 5.183 1.00 95.19 171 ILE A CA 1
ATOM 1318 C C . ILE A 1 171 ? -7.446 -1.218 6.239 1.00 95.19 171 ILE A C 1
ATOM 1320 O O . ILE A 1 171 ? -7.919 -1.287 7.373 1.00 95.19 171 ILE A O 1
ATOM 1324 N N . VAL A 1 172 ? -6.648 -0.219 5.866 1.00 95.25 172 VAL A N 1
ATOM 1325 C CA . VAL A 1 172 ? -6.346 0.951 6.704 1.00 95.25 172 VAL A CA 1
ATOM 1326 C C . VAL A 1 172 ? -6.761 2.211 5.957 1.00 95.25 172 VAL A C 1
ATOM 1328 O O . VAL A 1 172 ? -6.242 2.475 4.877 1.00 95.25 172 VAL A O 1
ATOM 1331 N N . THR A 1 173 ? -7.688 2.989 6.518 1.00 92.31 173 THR A N 1
ATOM 1332 C CA . THR A 1 173 ? -8.196 4.208 5.873 1.00 92.31 173 THR A CA 1
ATOM 1333 C C . THR A 1 173 ? -8.178 5.419 6.800 1.00 92.31 173 THR A C 1
ATOM 1335 O O . THR A 1 173 ? -8.702 5.336 7.913 1.00 92.31 173 THR A O 1
ATOM 1338 N N . GLY A 1 174 ? -7.711 6.568 6.321 1.00 87.94 174 GLY A N 1
ATOM 1339 C CA . GLY A 1 174 ? -7.866 7.830 7.043 1.00 87.94 174 GLY A CA 1
ATOM 1340 C C . GLY A 1 174 ? -7.453 9.062 6.260 1.00 87.94 174 GLY A C 1
ATOM 1341 O O . GLY A 1 174 ? -6.827 8.926 5.224 1.00 87.94 174 GLY A O 1
ATOM 1342 N N . GLN A 1 175 ? -7.811 10.265 6.711 1.00 90.19 175 GLN A N 1
ATOM 1343 C CA . GLN A 1 175 ? -7.393 11.491 6.020 1.00 90.19 175 GLN A CA 1
ATOM 1344 C C . GLN A 1 175 ? -5.869 11.643 6.094 1.00 90.19 175 GLN A C 1
ATOM 1346 O O . GLN A 1 175 ? -5.220 11.712 5.056 1.00 90.19 175 GLN A O 1
ATOM 1351 N N . GLU A 1 176 ? -5.315 11.568 7.301 1.00 93.25 176 GLU A N 1
ATOM 1352 C CA . GLU A 1 176 ? -3.879 11.462 7.554 1.00 93.25 176 GLU A CA 1
ATOM 1353 C C . GLU A 1 176 ? -3.575 10.045 8.041 1.00 93.25 176 GLU A C 1
ATOM 1355 O O . GLU A 1 176 ? -4.070 9.605 9.083 1.00 93.25 176 GLU A O 1
ATOM 1360 N N . THR A 1 177 ? -2.785 9.291 7.281 1.00 94.06 177 THR A N 1
ATOM 1361 C CA . THR A 1 177 ? -2.538 7.871 7.547 1.00 94.06 177 THR A CA 1
ATOM 1362 C C . THR A 1 177 ? -1.048 7.586 7.649 1.00 94.06 177 THR A C 1
ATOM 1364 O O . THR A 1 177 ? -0.328 7.600 6.657 1.00 94.06 177 THR A O 1
ATOM 1367 N N . THR A 1 178 ? -0.587 7.227 8.847 1.00 95.56 178 THR A N 1
ATOM 1368 C CA . THR A 1 178 ? 0.745 6.658 9.078 1.00 95.56 178 THR A CA 1
ATOM 1369 C C . THR A 1 178 ? 0.610 5.203 9.502 1.00 95.56 178 THR A C 1
ATOM 1371 O O . THR A 1 178 ? 0.128 4.896 10.594 1.00 95.56 178 THR A O 1
ATOM 1374 N N . THR A 1 179 ? 1.043 4.265 8.658 1.00 95.00 179 THR A N 1
ATOM 1375 C CA . THR A 1 179 ? 0.822 2.844 8.942 1.00 95.00 179 THR A CA 1
ATOM 1376 C C . THR A 1 179 ? 1.988 1.923 8.621 1.00 95.00 179 THR A C 1
ATOM 1378 O O . THR A 1 179 ? 2.788 2.143 7.710 1.00 95.00 179 THR A O 1
ATOM 1381 N N . ARG A 1 180 ? 2.054 0.836 9.394 1.00 97.25 180 ARG A N 1
ATOM 1382 C CA . ARG A 1 180 ? 2.832 -0.351 9.074 1.00 97.25 180 ARG A CA 1
ATOM 1383 C C . ARG A 1 180 ? 1.908 -1.561 9.010 1.00 97.25 180 ARG A C 1
ATOM 1385 O O . ARG A 1 180 ? 1.347 -1.948 10.033 1.00 97.25 180 ARG A O 1
ATOM 1392 N N . VAL A 1 181 ? 1.817 -2.174 7.839 1.00 97.19 181 VAL A N 1
ATOM 1393 C CA . VAL A 1 181 ? 0.982 -3.346 7.574 1.00 97.19 181 VAL A CA 1
ATOM 1394 C C . VAL A 1 181 ? 1.869 -4.552 7.277 1.00 97.19 181 VAL A C 1
ATOM 1396 O O . VAL A 1 181 ? 2.852 -4.455 6.541 1.00 97.19 181 VAL A O 1
ATOM 1399 N N . THR A 1 182 ? 1.539 -5.689 7.877 1.00 97.00 182 THR A N 1
ATOM 1400 C CA . THR A 1 182 ? 2.111 -6.996 7.551 1.00 97.00 182 THR A CA 1
ATOM 1401 C C . THR A 1 182 ? 0.964 -7.982 7.368 1.00 97.00 182 THR A C 1
ATOM 1403 O O . THR A 1 182 ? 0.230 -8.218 8.324 1.00 97.00 182 THR A O 1
ATOM 1406 N N . ALA A 1 183 ? 0.803 -8.525 6.166 1.00 95.19 183 ALA A N 1
ATOM 1407 C CA . ALA A 1 183 ? -0.235 -9.497 5.834 1.00 95.19 183 ALA A CA 1
ATOM 1408 C C . ALA A 1 183 ? 0.404 -10.779 5.289 1.00 95.19 183 ALA A C 1
ATOM 1410 O O . ALA A 1 183 ? 1.292 -10.686 4.440 1.00 95.19 183 ALA A O 1
ATOM 1411 N N . GLN A 1 184 ? -0.025 -11.951 5.765 1.00 94.19 184 GLN A N 1
ATOM 1412 C CA . GLN A 1 184 ? 0.403 -13.212 5.152 1.00 94.19 184 GLN A CA 1
ATOM 1413 C C . GLN A 1 184 ? -0.467 -13.544 3.945 1.00 94.19 184 GLN A C 1
ATOM 1415 O O . GLN A 1 184 ? 0.055 -13.629 2.846 1.00 94.19 184 GLN A O 1
ATOM 1420 N N . GLU A 1 185 ? -1.781 -13.644 4.117 1.00 92.94 185 GLU A N 1
ATOM 1421 C CA . GLU A 1 185 ? -2.702 -14.007 3.044 1.00 92.94 185 GLU A CA 1
ATOM 1422 C C . GLU A 1 185 ? -3.839 -12.994 2.911 1.00 92.94 185 GLU A C 1
ATOM 1424 O O . GLU A 1 185 ? -4.553 -12.688 3.869 1.00 92.94 185 GLU A O 1
ATOM 1429 N N . GLY A 1 186 ? -4.053 -12.519 1.685 1.00 94.12 186 GLY A N 1
ATOM 1430 C CA . GLY A 1 186 ? -5.174 -11.663 1.318 1.00 94.12 186 GLY A CA 1
ATOM 1431 C C . GLY A 1 186 ? -4.756 -10.256 0.882 1.00 94.12 186 GLY A C 1
ATOM 1432 O O . GLY A 1 186 ? -3.595 -9.859 0.980 1.00 94.12 186 GLY A O 1
ATOM 1433 N N . PRO A 1 187 ? -5.708 -9.465 0.362 1.00 95.94 187 PRO A N 1
ATOM 1434 C CA . PRO A 1 187 ? -5.405 -8.138 -0.151 1.00 95.94 187 PRO A CA 1
ATOM 1435 C C . PRO A 1 187 ? -5.044 -7.170 0.984 1.00 95.94 187 PRO A C 1
ATOM 1437 O O . PRO A 1 187 ? -5.712 -7.134 2.020 1.00 95.94 187 PRO A O 1
ATOM 1440 N N . SER A 1 188 ? -4.030 -6.335 0.758 1.00 97.44 188 SER A N 1
ATOM 1441 C CA . SER A 1 188 ? -3.629 -5.255 1.666 1.00 97.44 188 SER A CA 1
ATOM 1442 C C . SER A 1 188 ? -3.904 -3.899 1.032 1.00 97.44 188 SER A C 1
ATOM 1444 O O . SER A 1 188 ? -3.319 -3.566 0.006 1.00 97.44 188 SER A O 1
ATOM 1446 N N . ILE A 1 189 ? -4.783 -3.107 1.642 1.00 97.62 189 ILE A N 1
ATOM 1447 C CA . ILE A 1 189 ? -5.234 -1.813 1.128 1.00 97.62 189 ILE A CA 1
ATOM 1448 C C . ILE A 1 189 ? -4.961 -0.729 2.174 1.00 97.62 189 ILE A C 1
ATOM 1450 O O . ILE A 1 189 ? -5.441 -0.810 3.306 1.00 97.62 189 ILE A O 1
ATOM 1454 N N . VAL A 1 190 ? -4.216 0.305 1.789 1.00 97.62 190 VAL A N 1
ATOM 1455 C CA . VAL A 1 190 ? -3.991 1.510 2.598 1.00 97.62 190 VAL A CA 1
ATOM 1456 C C . VAL A 1 190 ? -4.431 2.728 1.800 1.00 97.62 190 VAL A C 1
ATOM 1458 O O . VAL A 1 190 ? -3.920 2.955 0.708 1.00 97.62 190 VAL A O 1
ATOM 1461 N N . THR A 1 191 ? -5.358 3.520 2.337 1.00 96.00 191 THR A N 1
ATOM 1462 C CA . THR A 1 191 ? -5.872 4.711 1.646 1.00 96.00 191 THR A CA 1
ATOM 1463 C C . THR A 1 191 ? -5.921 5.938 2.546 1.00 96.00 191 THR A C 1
ATOM 1465 O O . THR A 1 191 ? -6.459 5.854 3.652 1.00 96.00 191 THR A O 1
ATOM 1468 N N . GLY A 1 192 ? -5.495 7.092 2.042 1.00 92.38 192 GLY A N 1
ATOM 1469 C CA . GLY A 1 192 ? -5.702 8.364 2.728 1.00 92.38 192 GLY A CA 1
ATOM 1470 C C . GLY A 1 192 ? -5.428 9.598 1.888 1.00 92.38 192 GLY A C 1
ATOM 1471 O O . GLY A 1 192 ? -4.986 9.468 0.761 1.00 92.38 192 GLY A O 1
ATOM 1472 N N . GLN A 1 193 ? -5.714 10.799 2.390 1.00 93.69 193 GLN A N 1
ATOM 1473 C CA . GLN A 1 193 ? -5.345 12.021 1.667 1.00 93.69 193 GLN A CA 1
ATOM 1474 C C . GLN A 1 193 ? -3.826 12.213 1.729 1.00 93.69 193 GLN A C 1
ATOM 1476 O O . GLN A 1 193 ? -3.179 12.255 0.688 1.00 93.69 193 GLN A O 1
ATOM 1481 N N . GLU A 1 194 ? -3.271 12.202 2.939 1.00 95.88 194 GLU A N 1
ATOM 1482 C CA . GLU A 1 194 ? -1.835 12.150 3.209 1.00 95.88 194 GLU A CA 1
ATOM 1483 C C . GLU A 1 194 ? -1.490 10.758 3.741 1.00 95.88 194 GLU A C 1
ATOM 1485 O O . GLU A 1 194 ? -1.983 10.328 4.789 1.00 95.88 194 GLU A O 1
ATOM 1490 N N . THR A 1 195 ? -0.670 10.010 3.007 1.00 96.94 195 THR A N 1
ATOM 1491 C CA . THR A 1 195 ? -0.405 8.598 3.297 1.00 96.94 195 THR A CA 1
ATOM 1492 C C . THR A 1 195 ? 1.085 8.323 3.408 1.00 96.94 195 THR A C 1
ATOM 1494 O O . THR A 1 195 ? 1.820 8.371 2.428 1.00 96.94 195 THR A O 1
ATOM 1497 N N . THR A 1 196 ? 1.528 7.923 4.600 1.00 97.38 196 THR A N 1
ATOM 1498 C CA . THR A 1 196 ? 2.839 7.312 4.833 1.00 97.38 196 THR A CA 1
ATOM 1499 C C . THR A 1 196 ? 2.665 5.842 5.202 1.00 97.38 196 THR A C 1
ATOM 1501 O O . THR A 1 196 ? 2.240 5.505 6.310 1.00 97.38 196 THR A O 1
ATOM 1504 N N . ALA A 1 197 ? 3.022 4.938 4.291 1.00 97.12 197 ALA A N 1
ATOM 1505 C CA . ALA A 1 197 ? 2.776 3.509 4.459 1.00 97.12 197 ALA A CA 1
ATOM 1506 C C . ALA A 1 197 ? 4.042 2.660 4.305 1.00 97.12 197 ALA A C 1
ATOM 1508 O O . ALA A 1 197 ? 4.856 2.846 3.400 1.00 97.12 197 ALA A O 1
ATOM 1509 N N . ARG A 1 198 ? 4.180 1.658 5.176 1.00 97.88 198 ARG A N 1
ATOM 1510 C CA . ARG A 1 198 ? 5.078 0.518 4.965 1.00 97.88 198 ARG A CA 1
ATOM 1511 C C . ARG A 1 198 ? 4.254 -0.755 4.942 1.00 97.88 198 ARG A C 1
ATOM 1513 O O . ARG A 1 198 ? 3.699 -1.121 5.977 1.00 97.88 198 ARG A O 1
ATOM 1520 N N . VAL A 1 199 ? 4.192 -1.421 3.797 1.00 97.88 199 VAL A N 1
ATOM 1521 C CA . VAL A 1 199 ? 3.378 -2.625 3.614 1.00 97.88 199 VAL A CA 1
ATOM 1522 C C . VAL A 1 199 ? 4.269 -3.794 3.226 1.00 97.88 199 VAL A C 1
ATOM 1524 O O . VAL A 1 199 ? 5.107 -3.681 2.334 1.00 97.88 199 VAL A O 1
ATOM 1527 N N . THR A 1 200 ? 4.097 -4.912 3.920 1.00 97.69 200 THR A N 1
ATOM 1528 C CA . THR A 1 200 ? 4.715 -6.191 3.575 1.00 97.69 200 THR A CA 1
ATOM 1529 C C . THR A 1 200 ? 3.613 -7.230 3.427 1.00 97.69 200 THR A C 1
ATOM 1531 O O . THR A 1 200 ? 2.867 -7.442 4.382 1.00 97.69 200 THR A O 1
ATOM 1534 N N . ALA A 1 201 ? 3.515 -7.853 2.256 1.00 96.50 201 ALA A N 1
ATOM 1535 C CA . ALA A 1 201 ? 2.545 -8.900 1.957 1.00 96.50 201 ALA A CA 1
ATOM 1536 C C . ALA A 1 201 ? 3.265 -10.178 1.505 1.00 96.50 201 ALA A C 1
ATOM 1538 O O . ALA A 1 201 ? 4.200 -10.106 0.704 1.00 96.50 201 ALA A O 1
ATOM 1539 N N . GLN A 1 202 ? 2.855 -11.338 2.017 1.00 96.62 202 GLN A N 1
ATOM 1540 C CA . GLN A 1 202 ? 3.337 -12.618 1.498 1.00 96.62 202 GLN A CA 1
ATOM 1541 C C . GLN A 1 202 ? 2.504 -13.032 0.277 1.00 96.62 202 GLN A C 1
ATOM 1543 O O . GLN A 1 202 ? 3.063 -13.207 -0.796 1.00 96.62 202 GLN A O 1
ATOM 1548 N N . GLU A 1 203 ? 1.180 -13.071 0.385 1.00 94.88 203 GLU A N 1
ATOM 1549 C CA . GLU A 1 203 ? 0.283 -13.425 -0.714 1.00 94.88 203 GLU A CA 1
ATOM 1550 C C . GLU A 1 203 ? -0.885 -12.447 -0.838 1.00 94.88 203 GLU A C 1
ATOM 1552 O O . GLU A 1 203 ? -1.601 -12.165 0.125 1.00 94.88 203 GLU A O 1
ATOM 1557 N N . GLY A 1 204 ? -1.121 -11.977 -2.061 1.00 95.62 204 GLY A N 1
ATOM 1558 C CA . GLY A 1 204 ? -2.259 -11.141 -2.419 1.00 95.62 204 GLY A CA 1
ATOM 1559 C C . GLY A 1 204 ? -1.861 -9.759 -2.938 1.00 95.62 204 GLY A C 1
ATOM 1560 O O . GLY A 1 204 ? -0.712 -9.328 -2.833 1.00 95.62 204 GLY A O 1
ATOM 1561 N N . PRO A 1 205 ? -2.818 -9.030 -3.536 1.00 96.31 205 PRO A N 1
ATOM 1562 C CA . PRO A 1 205 ? -2.549 -7.712 -4.083 1.00 96.31 205 PRO A CA 1
ATOM 1563 C C . PRO A 1 205 ? -2.311 -6.695 -2.961 1.00 96.31 205 PRO A C 1
ATOM 1565 O O . PRO A 1 205 ? -3.042 -6.659 -1.967 1.00 96.31 205 PRO A O 1
ATOM 1568 N N . THR A 1 206 ? -1.328 -5.820 -3.153 1.00 98.00 206 THR A N 1
ATOM 1569 C CA . THR A 1 206 ? -1.055 -4.694 -2.258 1.00 98.00 206 THR A CA 1
ATOM 1570 C C . THR A 1 206 ? -1.346 -3.379 -2.961 1.00 98.00 206 THR A C 1
ATOM 1572 O O . THR A 1 206 ? -0.813 -3.120 -4.036 1.00 98.00 206 THR A O 1
ATOM 1575 N N . ILE A 1 207 ? -2.179 -2.539 -2.351 1.00 97.75 207 ILE A N 1
ATOM 1576 C CA . ILE A 1 207 ? -2.599 -1.248 -2.896 1.00 97.75 207 ILE A CA 1
ATOM 1577 C C . ILE A 1 207 ? -2.377 -0.165 -1.839 1.00 97.75 207 ILE A C 1
ATOM 1579 O O . ILE A 1 207 ? -2.906 -0.250 -0.729 1.00 97.75 207 ILE A O 1
ATOM 1583 N N . VAL A 1 208 ? -1.616 0.867 -2.193 1.00 97.81 208 VAL A N 1
ATOM 1584 C CA . VAL A 1 208 ? -1.474 2.094 -1.401 1.00 97.81 208 VAL A CA 1
ATOM 1585 C C . VAL A 1 208 ? -1.932 3.279 -2.246 1.00 97.81 208 VAL A C 1
ATOM 1587 O O . VAL A 1 208 ? -1.435 3.474 -3.356 1.00 97.81 208 VAL A O 1
ATOM 1590 N N . THR A 1 209 ? -2.872 4.069 -1.736 1.00 96.44 209 THR A N 1
ATOM 1591 C CA . THR A 1 209 ? -3.464 5.188 -2.479 1.00 96.44 209 THR A CA 1
ATOM 1592 C C . THR A 1 209 ? -3.581 6.439 -1.621 1.00 96.44 209 THR A C 1
ATOM 1594 O O . THR A 1 209 ? -4.089 6.371 -0.503 1.00 96.44 209 THR A O 1
ATOM 1597 N N . GLY A 1 210 ? -3.208 7.594 -2.167 1.00 93.69 210 GLY A N 1
ATOM 1598 C CA . GLY A 1 210 ? -3.504 8.878 -1.543 1.00 93.69 210 GLY A CA 1
ATOM 1599 C C . GLY A 1 210 ? -3.129 10.095 -2.365 1.00 93.69 210 GLY A C 1
ATOM 1600 O O . GLY A 1 210 ? -2.439 9.958 -3.361 1.00 93.69 210 GLY A O 1
ATOM 1601 N N . GLN A 1 211 ? -3.593 11.288 -1.990 1.00 94.25 211 GLN A N 1
ATOM 1602 C CA . GLN A 1 211 ? -3.244 12.508 -2.728 1.00 94.25 211 GLN A CA 1
ATOM 1603 C C . GLN A 1 211 ? -1.736 12.770 -2.635 1.00 94.25 211 GLN A C 1
ATOM 1605 O O . GLN A 1 211 ? -1.073 12.841 -3.665 1.00 94.25 211 GLN A O 1
ATOM 1610 N N . GLU A 1 212 ? -1.203 12.793 -1.416 1.00 95.62 212 GLU A N 1
ATOM 1611 C CA . GLU A 1 212 ? 0.230 12.796 -1.129 1.00 95.62 212 GLU A CA 1
ATOM 1612 C C . GLU A 1 212 ? 0.611 11.431 -0.554 1.00 95.62 212 GLU A C 1
ATOM 1614 O O . GLU A 1 212 ? 0.130 11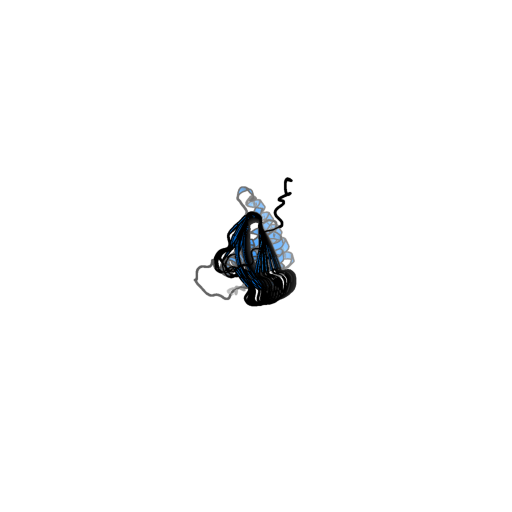.025 0.508 1.00 95.62 212 GLU A O 1
ATOM 1619 N N . THR A 1 213 ? 1.449 10.681 -1.266 1.00 96.00 213 THR A N 1
ATOM 1620 C CA . THR A 1 213 ? 1.754 9.290 -0.922 1.00 96.00 213 THR A CA 1
ATOM 1621 C C . THR A 1 213 ? 3.250 9.058 -0.809 1.00 96.00 213 THR A C 1
ATOM 1623 O O . THR A 1 213 ? 3.983 9.118 -1.790 1.00 96.00 213 THR A O 1
ATOM 1626 N N . THR A 1 214 ? 3.702 8.683 0.387 1.00 95.94 214 THR A N 1
ATOM 1627 C CA . THR A 1 214 ? 5.025 8.100 0.626 1.00 95.94 214 THR A CA 1
ATOM 1628 C C . THR A 1 214 ? 4.876 6.633 1.013 1.00 95.94 214 THR A C 1
ATOM 1630 O O . THR A 1 214 ? 4.456 6.307 2.127 1.00 95.94 214 THR A O 1
ATOM 1633 N N . ALA A 1 215 ? 5.244 5.718 0.118 1.00 95.75 215 ALA A N 1
ATOM 1634 C CA . ALA A 1 215 ? 5.032 4.288 0.330 1.00 95.75 215 ALA A CA 1
ATOM 1635 C C . ALA A 1 215 ? 6.303 3.456 0.144 1.00 95.75 215 ALA A C 1
ATOM 1637 O O . ALA A 1 215 ? 7.098 3.663 -0.772 1.00 95.75 215 ALA A O 1
ATOM 1638 N N . ARG A 1 216 ? 6.465 2.450 1.004 1.00 95.88 216 ARG A N 1
ATOM 1639 C CA . ARG A 1 216 ? 7.365 1.319 0.759 1.00 95.88 216 ARG A CA 1
ATOM 1640 C C . ARG A 1 216 ? 6.563 0.033 0.787 1.00 95.88 216 ARG A C 1
ATOM 1642 O O . ARG A 1 216 ? 6.004 -0.307 1.832 1.00 95.88 216 ARG A O 1
ATOM 1649 N N . VAL A 1 217 ? 6.522 -0.658 -0.342 1.00 96.88 217 VAL A N 1
ATOM 1650 C CA . VAL A 1 217 ? 5.754 -1.888 -0.523 1.00 96.88 217 VAL A CA 1
ATOM 1651 C C . VAL A 1 217 ? 6.700 -3.035 -0.848 1.00 96.88 217 VAL A C 1
ATOM 1653 O O . VAL A 1 217 ? 7.594 -2.902 -1.680 1.00 96.88 217 VAL A O 1
ATOM 1656 N N . THR A 1 218 ? 6.510 -4.162 -0.174 1.00 96.12 218 THR A N 1
ATOM 1657 C CA . THR A 1 218 ? 7.190 -5.418 -0.487 1.00 96.12 218 THR A CA 1
ATOM 1658 C C . THR A 1 218 ? 6.156 -6.531 -0.557 1.00 96.12 218 THR A C 1
ATOM 1660 O O . THR A 1 218 ? 5.505 -6.802 0.450 1.00 96.12 218 THR A O 1
ATOM 1663 N N . ALA A 1 219 ? 6.022 -7.177 -1.711 1.00 95.31 219 ALA A N 1
ATOM 1664 C CA . ALA A 1 219 ? 5.171 -8.346 -1.906 1.00 95.31 219 ALA A CA 1
ATOM 1665 C C . ALA A 1 219 ? 6.013 -9.563 -2.306 1.00 95.31 219 ALA A C 1
ATOM 1667 O O . ALA A 1 219 ? 6.966 -9.428 -3.076 1.00 95.31 219 ALA A O 1
ATOM 1668 N N . GLN A 1 220 ? 5.687 -10.745 -1.779 1.00 96.38 220 GLN A N 1
ATOM 1669 C CA . GLN A 1 220 ? 6.235 -11.995 -2.317 1.00 96.38 220 GLN A CA 1
ATOM 1670 C C . GLN A 1 220 ? 5.412 -12.430 -3.531 1.00 96.38 220 GLN A C 1
ATOM 1672 O O . GLN A 1 220 ? 5.970 -12.515 -4.612 1.00 96.38 220 GLN A O 1
ATOM 1677 N N . VAL A 1 221 ? 4.095 -12.593 -3.387 1.00 96.69 221 VAL A N 1
ATOM 1678 C CA . VAL A 1 221 ? 3.203 -13.007 -4.477 1.00 96.69 221 VAL A CA 1
ATOM 1679 C C . VAL A 1 221 ? 2.030 -12.041 -4.614 1.00 96.69 221 VAL A C 1
ATOM 1681 O O . VAL A 1 221 ? 1.258 -11.838 -3.675 1.00 96.69 221 VAL A O 1
ATOM 1684 N N . GLY A 1 222 ? 1.852 -11.487 -5.809 1.00 95.38 222 GLY A N 1
ATOM 1685 C CA . GLY A 1 222 ? 0.743 -10.614 -6.176 1.00 95.38 222 GLY A CA 1
ATOM 1686 C C . GLY A 1 222 ? 1.181 -9.220 -6.641 1.00 95.38 222 GLY A C 1
ATOM 1687 O O . GLY A 1 222 ? 2.320 -8.798 -6.439 1.00 95.38 222 GLY A O 1
ATOM 1688 N N . PRO A 1 223 ? 0.267 -8.467 -7.278 1.00 94.50 223 PRO A N 1
ATOM 1689 C CA . PRO A 1 223 ? 0.568 -7.130 -7.768 1.00 94.50 223 PRO A CA 1
ATOM 1690 C C . PRO A 1 223 ? 0.772 -6.149 -6.611 1.00 94.50 223 PRO A C 1
ATOM 1692 O O . PRO A 1 223 ? 0.012 -6.146 -5.641 1.00 94.50 223 PRO A O 1
ATOM 1695 N N . SER A 1 224 ? 1.754 -5.264 -6.753 1.00 96.50 224 SER A N 1
ATOM 1696 C CA . SER A 1 224 ? 2.008 -4.161 -5.829 1.00 96.50 224 SER A CA 1
ATOM 1697 C C . SER A 1 224 ? 1.793 -2.830 -6.530 1.00 96.50 224 SER A C 1
ATOM 1699 O O . SER A 1 224 ? 2.487 -2.514 -7.492 1.00 96.50 224 SER A O 1
ATOM 1701 N N . ILE A 1 225 ? 0.827 -2.052 -6.052 1.00 96.19 225 ILE A N 1
ATOM 1702 C CA . ILE A 1 225 ? 0.371 -0.821 -6.692 1.00 96.19 225 ILE A CA 1
ATOM 1703 C C . ILE A 1 225 ? 0.452 0.331 -5.690 1.00 96.19 225 ILE A C 1
ATOM 1705 O O . ILE A 1 225 ? -0.138 0.272 -4.610 1.00 96.19 225 ILE A O 1
ATOM 1709 N N . VAL A 1 226 ? 1.147 1.403 -6.064 1.00 96.81 226 VAL A N 1
ATOM 1710 C CA . VAL A 1 226 ? 1.159 2.674 -5.329 1.00 96.81 226 VAL A CA 1
ATOM 1711 C C . VAL A 1 226 ? 0.632 3.777 -6.235 1.00 96.81 226 VAL A C 1
ATOM 1713 O O . VAL A 1 226 ? 1.088 3.919 -7.367 1.00 96.81 226 VAL A O 1
ATOM 1716 N N . THR A 1 227 ? -0.336 4.549 -5.745 1.00 95.19 227 THR A N 1
ATOM 1717 C CA . THR A 1 227 ? -1.026 5.581 -6.529 1.00 95.19 227 THR A CA 1
ATOM 1718 C C . THR A 1 227 ? -1.186 6.890 -5.764 1.00 95.19 227 THR A C 1
ATOM 1720 O O . THR A 1 227 ? -1.557 6.860 -4.590 1.00 95.19 227 THR A O 1
ATOM 1723 N N . GLY A 1 228 ? -0.987 8.029 -6.429 1.00 92.38 228 GLY A N 1
ATOM 1724 C CA . GLY A 1 228 ? -1.290 9.333 -5.841 1.00 92.38 228 GLY A CA 1
ATOM 1725 C C . GLY A 1 228 ? -1.120 10.534 -6.758 1.00 92.38 228 GLY A C 1
ATOM 1726 O O . GLY A 1 228 ? -0.750 10.375 -7.910 1.00 92.38 228 GLY A O 1
ATOM 1727 N N . GLN A 1 229 ? -1.424 11.745 -6.288 1.00 92.94 229 GLN A N 1
ATOM 1728 C CA . GLN A 1 229 ? -1.132 12.958 -7.062 1.00 92.94 229 GLN A CA 1
ATOM 1729 C C . GLN A 1 229 ? 0.367 13.260 -6.980 1.00 92.94 229 GLN A C 1
ATOM 1731 O O . GLN A 1 229 ? 1.035 13.272 -8.008 1.00 92.94 229 GLN A O 1
ATOM 1736 N N . GLU A 1 230 ? 0.888 13.379 -5.762 1.00 93.88 230 GLU A N 1
ATOM 1737 C CA . GLU A 1 230 ? 2.315 13.442 -5.456 1.00 93.88 230 GLU A CA 1
ATOM 1738 C C . GLU A 1 230 ? 2.733 12.109 -4.837 1.00 93.88 230 GLU A C 1
ATOM 1740 O O . GLU A 1 230 ? 2.217 11.694 -3.796 1.00 93.88 230 GLU A O 1
ATOM 1745 N N . THR A 1 231 ? 3.635 11.387 -5.496 1.00 93.69 231 THR A N 1
ATOM 1746 C CA . THR A 1 231 ? 3.976 10.014 -5.113 1.00 93.69 231 THR A CA 1
ATOM 1747 C C . THR A 1 231 ? 5.477 9.830 -4.979 1.00 93.69 231 THR A C 1
ATOM 1749 O O . THR A 1 231 ? 6.219 9.925 -5.951 1.00 93.69 231 THR A O 1
ATOM 1752 N N . THR A 1 232 ? 5.921 9.466 -3.777 1.00 93.25 232 THR A N 1
ATOM 1753 C CA . THR A 1 232 ? 7.253 8.910 -3.525 1.00 93.25 232 THR A CA 1
ATOM 1754 C C . THR A 1 232 ? 7.127 7.438 -3.148 1.00 93.25 232 THR A C 1
ATOM 1756 O O . THR A 1 232 ? 6.612 7.101 -2.080 1.00 93.25 232 THR A O 1
ATOM 1759 N N . ALA A 1 233 ? 7.608 6.537 -4.004 1.00 92.31 233 ALA A N 1
ATOM 1760 C CA . ALA A 1 233 ? 7.409 5.102 -3.806 1.00 92.31 233 ALA A CA 1
ATOM 1761 C C . ALA A 1 233 ? 8.674 4.269 -4.038 1.00 92.31 233 ALA A C 1
ATOM 1763 O O . ALA A 1 233 ? 9.440 4.532 -4.963 1.00 92.31 233 ALA A O 1
ATOM 1764 N N . GLY A 1 234 ? 8.831 3.228 -3.216 1.00 92.38 234 GLY A N 1
ATOM 1765 C CA . GLY A 1 234 ? 9.675 2.063 -3.493 1.00 92.38 234 GLY A CA 1
ATOM 1766 C C . GLY A 1 234 ? 8.818 0.798 -3.422 1.00 92.38 234 GLY A C 1
ATOM 1767 O O . GLY A 1 234 ? 8.114 0.590 -2.428 1.00 92.38 234 GLY A O 1
ATOM 1768 N N . VAL A 1 235 ? 8.837 -0.020 -4.474 1.00 93.25 235 VAL A N 1
ATOM 1769 C CA . VAL A 1 235 ? 7.932 -1.166 -4.650 1.00 93.25 235 VAL A CA 1
ATOM 1770 C C . VAL A 1 235 ? 8.709 -2.396 -5.102 1.00 93.25 235 VAL A C 1
ATOM 1772 O O . VAL A 1 235 ? 9.173 -2.461 -6.232 1.00 93.25 235 VAL A O 1
ATOM 1775 N N . THR A 1 236 ? 8.813 -3.402 -4.245 1.00 93.12 236 THR A N 1
ATOM 1776 C CA . THR A 1 236 ? 9.486 -4.662 -4.573 1.00 93.12 236 THR A CA 1
ATOM 1777 C C . THR A 1 236 ? 8.470 -5.796 -4.639 1.00 93.12 236 THR A C 1
ATOM 1779 O O . THR A 1 236 ? 7.794 -6.054 -3.645 1.00 93.12 236 THR A O 1
ATOM 1782 N N . ALA A 1 237 ? 8.408 -6.500 -5.766 1.00 93.44 237 ALA A N 1
ATOM 1783 C CA . ALA A 1 237 ? 7.649 -7.738 -5.929 1.00 93.44 237 ALA A CA 1
ATOM 1784 C C . ALA A 1 237 ? 8.602 -8.895 -6.269 1.00 93.44 237 ALA A C 1
ATOM 1786 O O . ALA A 1 237 ? 9.545 -8.699 -7.039 1.00 93.44 237 ALA A O 1
ATOM 1787 N N . GLN A 1 238 ? 8.389 -10.081 -5.691 1.00 94.81 238 GLN A N 1
ATOM 1788 C CA . GLN A 1 238 ? 9.043 -11.293 -6.200 1.00 94.81 238 GLN A CA 1
ATOM 1789 C C . GLN A 1 238 ? 8.254 -11.846 -7.384 1.00 94.81 238 GLN A C 1
ATOM 1791 O O . GLN A 1 238 ? 8.768 -11.832 -8.488 1.00 94.81 238 GLN A O 1
ATOM 1796 N N . GLU A 1 239 ? 6.991 -12.206 -7.189 1.00 95.56 239 GLU A N 1
ATOM 1797 C CA . GLU A 1 239 ? 6.088 -12.659 -8.244 1.00 95.56 239 GLU A CA 1
ATOM 1798 C C . GLU A 1 239 ? 4.924 -11.676 -8.391 1.00 95.56 239 GLU A C 1
ATOM 1800 O O . GLU A 1 239 ? 4.080 -11.533 -7.504 1.00 95.56 239 GLU A O 1
ATOM 1805 N N . GLY A 1 240 ? 4.853 -10.992 -9.527 1.00 94.88 240 GLY A N 1
ATOM 1806 C CA . GLY A 1 240 ? 3.801 -10.042 -9.859 1.00 94.88 240 GLY A CA 1
ATOM 1807 C C . GLY A 1 240 ? 4.328 -8.660 -10.252 1.00 94.88 240 GLY A C 1
ATOM 1808 O O . GLY A 1 240 ? 5.506 -8.343 -10.102 1.00 94.88 240 GLY A O 1
ATOM 1809 N N . PRO A 1 241 ? 3.443 -7.803 -10.784 1.00 94.31 241 PRO A N 1
ATOM 1810 C CA . PRO A 1 241 ? 3.831 -6.486 -11.258 1.00 94.31 241 PRO A CA 1
ATOM 1811 C C . PRO A 1 241 ? 4.110 -5.509 -10.104 1.00 94.31 241 PRO A C 1
ATOM 1813 O O . PRO A 1 241 ? 3.365 -5.466 -9.120 1.00 94.31 241 PRO A O 1
ATOM 1816 N N . SER A 1 242 ? 5.112 -4.650 -10.290 1.00 94.75 242 SER A N 1
ATOM 1817 C CA . SER A 1 242 ? 5.394 -3.487 -9.435 1.00 94.75 242 SER A CA 1
ATOM 1818 C C . SER A 1 242 ? 4.994 -2.208 -10.167 1.00 94.75 242 SER A C 1
ATOM 1820 O O . SER A 1 242 ? 5.615 -1.847 -11.166 1.00 94.75 242 SER A O 1
ATOM 1822 N N . ILE A 1 243 ? 3.952 -1.525 -9.689 1.00 94.38 243 ILE A N 1
ATOM 1823 C CA . ILE A 1 243 ? 3.305 -0.402 -10.380 1.00 94.38 243 ILE A CA 1
ATOM 1824 C C . ILE A 1 243 ? 3.297 0.841 -9.484 1.00 94.38 243 ILE A C 1
ATOM 1826 O O . ILE A 1 243 ? 2.807 0.801 -8.354 1.00 94.38 243 ILE A O 1
ATOM 1830 N N . VAL A 1 244 ? 3.787 1.964 -10.008 1.00 94.69 244 VAL A N 1
ATOM 1831 C CA . VAL A 1 244 ? 3.717 3.285 -9.366 1.00 94.69 244 VAL A CA 1
ATOM 1832 C C . VAL A 1 244 ? 3.081 4.278 -10.332 1.00 94.69 244 VAL A C 1
ATOM 1834 O O . VAL A 1 244 ? 3.545 4.422 -11.460 1.00 94.69 244 VAL A O 1
ATOM 1837 N N . ILE A 1 245 ? 2.017 4.956 -9.907 1.00 92.88 245 ILE A N 1
ATOM 1838 C CA . ILE A 1 245 ? 1.294 5.920 -10.746 1.00 92.88 245 ILE A CA 1
ATOM 1839 C C . ILE A 1 245 ? 1.060 7.215 -9.974 1.00 92.88 245 ILE A C 1
ATOM 1841 O O . ILE A 1 245 ? 0.487 7.184 -8.887 1.00 92.88 245 ILE A O 1
ATOM 1845 N N . GLY A 1 246 ? 1.395 8.356 -10.566 1.00 89.81 246 GLY A N 1
ATOM 1846 C CA . GLY A 1 246 ? 0.975 9.644 -10.028 1.00 89.81 246 GLY A CA 1
ATOM 1847 C C . GLY A 1 246 ? 1.295 10.838 -10.904 1.00 89.81 246 GLY A C 1
ATOM 1848 O O . GLY A 1 246 ? 2.075 10.714 -11.832 1.00 89.81 246 GLY A O 1
ATOM 1849 N N . GLN A 1 247 ? 0.682 11.995 -10.653 1.00 90.12 247 GLN A N 1
ATOM 1850 C CA . GLN A 1 247 ? 0.930 13.189 -11.473 1.00 90.12 247 GLN A CA 1
ATOM 1851 C C . GLN A 1 247 ? 2.397 13.626 -11.367 1.00 90.12 247 GLN A C 1
ATOM 1853 O O . GLN A 1 247 ? 3.066 13.752 -12.389 1.00 90.12 247 GLN A O 1
ATOM 1858 N N . GLU A 1 248 ? 2.894 13.769 -10.144 1.00 90.38 248 GLU A N 1
ATOM 1859 C CA . GLU A 1 248 ? 4.303 13.975 -9.828 1.00 90.38 248 GLU A CA 1
ATOM 1860 C C . GLU A 1 248 ? 4.821 12.710 -9.150 1.00 90.38 248 GLU A C 1
ATOM 1862 O O . GLU A 1 248 ? 4.461 12.382 -8.015 1.00 90.38 248 GLU A O 1
ATOM 1867 N N . THR A 1 249 ? 5.633 11.948 -9.874 1.00 86.00 249 THR A N 1
ATOM 1868 C CA . THR A 1 249 ? 6.097 10.638 -9.429 1.00 86.00 249 THR A CA 1
ATOM 1869 C C . THR A 1 249 ? 7.602 10.630 -9.265 1.00 86.00 249 THR A C 1
ATOM 1871 O O . THR A 1 249 ? 8.371 10.682 -10.225 1.00 86.00 249 THR A O 1
ATOM 1874 N N . THR A 1 250 ? 8.026 10.466 -8.020 1.00 84.44 250 THR A N 1
ATOM 1875 C CA . THR A 1 250 ? 9.406 10.185 -7.649 1.00 84.44 250 THR A CA 1
ATOM 1876 C C . THR A 1 250 ? 9.515 8.719 -7.237 1.00 84.44 250 THR A C 1
ATOM 1878 O O . THR A 1 250 ? 9.303 8.330 -6.085 1.00 84.44 250 THR A O 1
ATOM 1881 N N . ALA A 1 251 ? 9.854 7.870 -8.203 1.00 76.75 251 ALA A N 1
ATOM 1882 C CA . ALA A 1 251 ? 10.233 6.493 -7.931 1.00 76.75 251 ALA A CA 1
ATOM 1883 C C . ALA A 1 251 ? 11.694 6.487 -7.457 1.00 76.75 251 ALA A C 1
ATOM 1885 O O . ALA A 1 251 ? 12.627 6.686 -8.240 1.00 76.75 251 ALA A O 1
ATOM 1886 N N . THR A 1 252 ? 11.885 6.300 -6.152 1.00 65.06 252 THR A N 1
ATOM 1887 C CA . THR A 1 252 ? 13.214 6.203 -5.525 1.00 65.06 252 THR A CA 1
ATOM 1888 C C . THR A 1 252 ? 13.571 4.743 -5.302 1.00 65.06 252 THR A C 1
ATOM 1890 O O . THR A 1 252 ? 12.672 3.923 -5.144 1.00 65.06 252 THR A O 1
ATOM 1893 N N . THR A 1 253 ? 14.875 4.431 -5.291 1.00 57.31 253 THR A N 1
ATOM 1894 C CA . THR A 1 253 ? 15.483 3.119 -4.983 1.00 57.31 253 THR A CA 1
ATOM 1895 C C . THR A 1 253 ? 14.494 1.983 -4.711 1.00 57.31 253 THR A C 1
ATOM 1897 O O . THR A 1 253 ? 13.923 1.906 -3.618 1.00 57.31 253 THR A O 1
ATOM 1900 N N . GLY A 1 254 ? 14.382 1.050 -5.657 1.00 67.38 254 GLY A N 1
ATOM 1901 C CA . GLY A 1 254 ? 13.741 -0.239 -5.412 1.00 67.38 254 GLY A CA 1
ATOM 1902 C C . GLY A 1 254 ? 12.309 -0.362 -5.917 1.00 67.38 254 GLY A C 1
ATOM 1903 O O . GLY A 1 254 ? 11.504 -0.994 -5.240 1.00 67.38 254 GLY A O 1
ATOM 1904 N N . VAL A 1 255 ? 11.984 0.205 -7.085 1.00 83.94 255 VAL A N 1
ATOM 1905 C CA . VAL A 1 255 ? 10.848 -0.299 -7.870 1.00 83.94 255 VAL A CA 1
ATOM 1906 C C . VAL A 1 255 ? 11.356 -1.472 -8.707 1.00 83.94 255 VAL A C 1
ATOM 1908 O O . VAL A 1 255 ? 11.971 -1.289 -9.756 1.00 83.94 255 VAL A O 1
ATOM 1911 N N . THR A 1 256 ? 11.174 -2.682 -8.190 1.00 88.25 256 THR A N 1
ATOM 1912 C CA . THR A 1 256 ? 11.735 -3.905 -8.764 1.00 88.25 256 THR A CA 1
ATOM 1913 C C . THR A 1 256 ? 10.714 -5.027 -8.814 1.00 88.25 256 THR A C 1
ATOM 1915 O O . THR A 1 256 ? 9.869 -5.143 -7.923 1.00 88.25 256 THR A O 1
ATOM 1918 N N . ALA A 1 257 ? 10.834 -5.881 -9.820 1.00 89.75 257 ALA A N 1
ATOM 1919 C CA . ALA A 1 257 ? 10.113 -7.144 -9.914 1.00 89.75 257 ALA A CA 1
ATOM 1920 C C . ALA A 1 257 ? 11.111 -8.253 -10.266 1.00 89.75 257 ALA A C 1
ATOM 1922 O O . ALA A 1 257 ? 11.973 -8.046 -11.125 1.00 89.75 257 ALA A O 1
ATOM 1923 N N . GLN A 1 258 ? 11.043 -9.393 -9.578 1.00 92.56 258 GLN A N 1
ATOM 1924 C CA . GLN A 1 258 ? 11.807 -10.570 -9.993 1.00 92.56 258 GLN A CA 1
ATOM 1925 C C . GLN A 1 258 ? 11.097 -11.246 -11.170 1.00 92.56 258 GLN A C 1
ATOM 1927 O O . GLN A 1 258 ? 11.689 -11.366 -12.229 1.00 92.56 258 GLN A O 1
ATOM 1932 N N . GLU A 1 259 ? 9.813 -11.553 -11.034 1.00 93.81 259 GLU A N 1
ATOM 1933 C CA . GLU A 1 259 ? 8.953 -12.046 -12.105 1.00 93.81 259 GLU A CA 1
ATOM 1934 C C . GLU A 1 259 ? 7.762 -11.101 -12.275 1.00 93.81 259 GLU A C 1
ATOM 1936 O O . GLU A 1 259 ? 6.909 -10.977 -11.397 1.00 93.81 259 GLU A O 1
ATOM 1941 N N . GLY A 1 260 ? 7.685 -10.418 -13.411 1.00 93.69 260 GLY A N 1
ATOM 1942 C CA . GLY A 1 260 ? 6.613 -9.489 -13.740 1.00 93.69 260 GLY A CA 1
ATOM 1943 C C . GLY A 1 260 ? 7.112 -8.115 -14.187 1.00 93.69 260 GLY A C 1
ATOM 1944 O O . GLY A 1 260 ? 8.292 -7.780 -14.085 1.00 93.69 260 GLY A O 1
ATOM 1945 N N . PRO A 1 261 ? 6.205 -7.279 -14.713 1.00 94.00 261 PRO A N 1
ATOM 1946 C CA . PRO A 1 261 ? 6.574 -5.971 -15.216 1.00 94.00 261 PRO A CA 1
ATOM 1947 C C . PRO A 1 261 ? 6.851 -4.984 -14.076 1.00 94.00 261 PRO A C 1
ATOM 1949 O O . PRO A 1 261 ? 6.178 -4.987 -13.041 1.00 94.00 261 PRO A O 1
ATOM 1952 N N . THR A 1 262 ? 7.776 -4.061 -14.318 1.00 93.62 262 THR A N 1
ATOM 1953 C CA . THR A 1 262 ? 7.915 -2.840 -13.517 1.00 93.62 262 THR A CA 1
ATOM 1954 C C . THR A 1 262 ? 7.361 -1.663 -14.314 1.00 93.62 262 THR A C 1
ATOM 1956 O O . THR A 1 262 ? 7.695 -1.493 -15.485 1.00 93.62 262 THR A O 1
ATOM 1959 N N . ILE A 1 263 ? 6.458 -0.878 -13.722 1.00 93.75 263 ILE A N 1
ATOM 1960 C CA . ILE A 1 263 ? 5.753 0.211 -14.414 1.00 93.75 263 ILE A CA 1
ATOM 1961 C C . ILE A 1 263 ? 5.755 1.464 -13.538 1.00 93.75 263 ILE A C 1
ATOM 1963 O O . ILE A 1 263 ? 5.283 1.428 -12.402 1.00 93.75 263 ILE A O 1
ATOM 1967 N N . VAL A 1 264 ? 6.245 2.578 -14.080 1.00 92.81 264 VAL A N 1
ATOM 1968 C CA . VAL A 1 264 ? 6.136 3.908 -13.466 1.00 92.81 264 VAL A CA 1
ATOM 1969 C C . VAL A 1 264 ? 5.495 4.868 -14.459 1.00 92.81 264 VAL A C 1
ATOM 1971 O O . VAL A 1 264 ? 5.987 5.021 -15.577 1.00 92.81 264 VAL A O 1
ATOM 1974 N N . THR A 1 265 ? 4.415 5.531 -14.051 1.00 91.75 265 THR A N 1
ATOM 1975 C CA . THR A 1 265 ? 3.685 6.468 -14.911 1.00 91.75 265 THR A CA 1
ATOM 1976 C C . THR A 1 265 ? 3.361 7.771 -14.189 1.00 91.75 265 THR A C 1
ATOM 1978 O O . THR A 1 265 ? 2.819 7.735 -13.085 1.00 91.75 265 THR A O 1
ATOM 1981 N N . GLY A 1 266 ? 3.601 8.910 -14.843 1.00 89.19 266 GLY A N 1
ATOM 1982 C CA . GLY A 1 266 ? 3.182 10.217 -14.340 1.00 89.19 266 GLY A CA 1
ATOM 1983 C C . GLY A 1 266 ? 3.274 11.362 -15.335 1.00 89.19 266 GLY A C 1
ATOM 1984 O O . GLY A 1 266 ? 3.699 11.151 -16.458 1.00 89.19 266 GLY A O 1
ATOM 1985 N N . SER A 1 267 ? 2.863 12.575 -14.963 1.00 87.69 267 SER A N 1
ATOM 1986 C CA . SER A 1 267 ? 3.141 13.762 -15.789 1.00 87.69 267 SER A CA 1
ATOM 1987 C C . SER A 1 267 ? 4.615 14.132 -15.667 1.00 87.69 267 SER A C 1
ATOM 1989 O O . SER A 1 267 ? 5.317 14.164 -16.670 1.00 87.69 267 SER A O 1
ATOM 1991 N N . GLU A 1 268 ? 5.099 14.283 -14.439 1.00 89.75 268 GLU A N 1
ATOM 1992 C CA . GLU A 1 268 ? 6.516 14.436 -14.123 1.00 89.75 268 GLU A CA 1
ATOM 1993 C C . GLU A 1 268 ? 7.002 13.145 -13.475 1.00 89.75 268 GLU A C 1
ATOM 1995 O O . GLU A 1 268 ? 6.475 12.703 -12.452 1.00 89.75 268 GLU A O 1
ATOM 2000 N N . THR A 1 269 ? 7.978 12.490 -14.095 1.00 87.69 269 THR A N 1
ATOM 2001 C CA . THR A 1 269 ? 8.459 11.182 -13.657 1.00 87.69 269 THR A CA 1
ATOM 2002 C C . THR A 1 269 ? 9.964 11.196 -13.475 1.00 87.69 269 THR A C 1
ATOM 2004 O O . THR A 1 269 ? 10.733 11.267 -14.433 1.00 87.69 269 THR A O 1
ATOM 2007 N N . THR A 1 270 ? 10.391 11.038 -12.226 1.00 86.62 270 THR A N 1
ATOM 2008 C CA . THR A 1 270 ? 11.786 10.784 -11.874 1.00 86.62 270 THR A CA 1
ATOM 2009 C C . THR A 1 270 ? 11.916 9.353 -11.369 1.00 86.62 270 THR A C 1
ATOM 2011 O O . THR A 1 270 ? 11.507 9.032 -10.254 1.00 86.62 270 THR A O 1
ATOM 2014 N N . ALA A 1 271 ? 12.505 8.487 -12.189 1.00 83.69 271 ALA A N 1
ATOM 2015 C CA . ALA A 1 271 ? 12.828 7.106 -11.848 1.00 83.69 271 ALA A CA 1
ATOM 2016 C C . ALA A 1 271 ? 14.351 6.963 -11.780 1.00 83.69 271 ALA A C 1
ATOM 2018 O O . ALA A 1 271 ? 15.015 6.659 -12.775 1.00 83.69 271 ALA A O 1
ATOM 2019 N N . THR A 1 272 ? 14.922 7.251 -10.610 1.00 72.94 272 THR A N 1
ATOM 2020 C CA . THR A 1 272 ? 16.380 7.278 -10.424 1.00 72.94 272 THR A CA 1
ATOM 2021 C C . THR A 1 272 ? 16.821 6.207 -9.437 1.00 72.94 272 THR A C 1
ATOM 2023 O O . THR A 1 272 ? 16.326 6.128 -8.318 1.00 72.94 272 THR A O 1
ATOM 2026 N N . ASP A 1 273 ? 17.780 5.399 -9.894 1.00 67.81 273 ASP A N 1
ATOM 2027 C CA . ASP A 1 273 ? 18.430 4.300 -9.181 1.00 67.81 273 ASP A CA 1
ATOM 2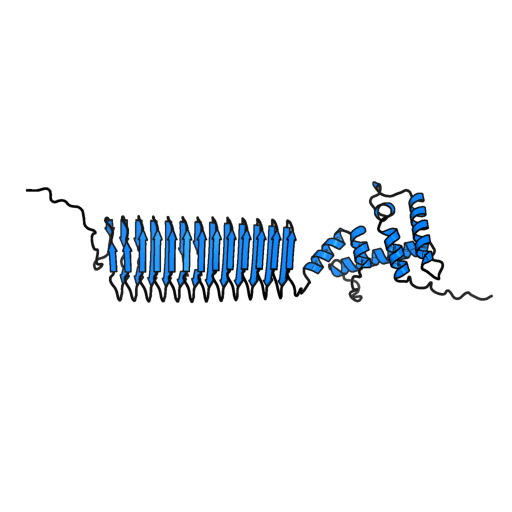028 C C . ASP A 1 273 ? 17.496 3.131 -8.785 1.00 67.81 273 ASP A C 1
ATOM 2030 O O . ASP A 1 273 ? 16.501 3.277 -8.082 1.00 67.81 273 ASP A O 1
ATOM 2034 N N . GLY A 1 274 ? 17.849 1.911 -9.207 1.00 65.00 274 GLY A N 1
ATOM 2035 C CA . GLY A 1 274 ? 17.174 0.683 -8.766 1.00 65.00 274 GLY A CA 1
ATOM 2036 C C . GLY A 1 274 ? 15.786 0.428 -9.365 1.00 65.00 274 GLY A C 1
ATOM 2037 O O . GLY A 1 274 ? 14.956 -0.168 -8.680 1.00 65.00 274 GLY A O 1
ATOM 2038 N N . PHE A 1 275 ? 15.530 0.867 -10.604 1.00 79.50 275 PHE A N 1
ATOM 2039 C CA . PHE A 1 275 ? 14.383 0.412 -11.396 1.00 79.50 275 PHE A CA 1
ATOM 2040 C C . PHE A 1 275 ? 14.798 -0.802 -12.231 1.00 79.50 275 PHE A C 1
ATOM 2042 O O . PHE A 1 275 ? 15.604 -0.681 -13.161 1.00 79.50 275 PHE A O 1
ATOM 2049 N N . THR A 1 276 ? 14.354 -1.993 -11.831 1.00 80.44 276 THR A N 1
ATOM 2050 C CA . THR A 1 276 ? 14.837 -3.251 -12.422 1.00 80.44 276 THR A CA 1
ATOM 2051 C C . THR A 1 276 ? 13.766 -4.332 -12.458 1.00 80.44 276 THR A C 1
ATOM 2053 O O . THR A 1 276 ? 13.243 -4.708 -11.412 1.00 80.44 276 THR A O 1
ATOM 2056 N N . ALA A 1 277 ? 13.511 -4.883 -13.643 1.00 86.19 277 ALA A N 1
ATOM 2057 C CA . ALA A 1 277 ? 12.853 -6.177 -13.803 1.00 86.19 277 ALA A CA 1
ATOM 2058 C C . ALA A 1 277 ? 13.924 -7.254 -14.040 1.00 86.19 277 ALA A C 1
ATOM 2060 O O . ALA A 1 277 ? 14.848 -7.031 -14.828 1.00 86.19 277 ALA A O 1
ATOM 2061 N N . GLN A 1 278 ? 13.856 -8.383 -13.330 1.00 90.75 278 GLN A N 1
ATOM 2062 C CA . GLN A 1 278 ? 14.681 -9.547 -13.682 1.00 90.75 278 GLN A CA 1
ATOM 2063 C C . GLN A 1 278 ? 14.030 -10.265 -14.867 1.00 90.75 278 GLN A C 1
ATOM 2065 O O . GLN A 1 278 ? 14.644 -10.332 -15.920 1.00 90.75 278 GLN A O 1
ATOM 2070 N N . GLU A 1 279 ? 12.761 -10.650 -14.742 1.00 92.00 279 GLU A N 1
ATOM 2071 C CA . GLU A 1 279 ? 11.959 -11.226 -15.820 1.00 92.00 279 GLU A CA 1
ATOM 2072 C C . GLU A 1 279 ? 10.699 -10.387 -16.051 1.00 92.00 279 GLU A C 1
ATOM 2074 O O . GLU A 1 279 ? 9.810 -10.314 -15.204 1.00 92.00 279 GLU A O 1
ATOM 2079 N N . GLY A 1 280 ? 10.597 -9.742 -17.210 1.00 92.69 280 GLY A N 1
ATOM 2080 C CA . GLY A 1 280 ? 9.458 -8.916 -17.598 1.00 92.69 280 GLY A CA 1
ATOM 2081 C C . GLY A 1 280 ? 9.855 -7.522 -18.086 1.00 92.69 280 GLY A C 1
ATOM 2082 O O . GLY A 1 280 ? 11.007 -7.102 -17.997 1.00 92.69 280 GLY A O 1
ATOM 2083 N N . PRO A 1 281 ? 8.896 -6.764 -18.642 1.00 92.69 281 PRO A N 1
ATOM 2084 C CA . PRO A 1 281 ? 9.189 -5.453 -19.189 1.00 92.69 281 PRO A CA 1
ATOM 2085 C C . PRO A 1 281 ? 9.406 -4.413 -18.081 1.00 92.69 281 PRO A C 1
ATOM 2087 O O . PRO A 1 281 ? 8.697 -4.396 -17.071 1.00 92.69 281 PRO A O 1
ATOM 2090 N N . SER A 1 282 ? 10.326 -3.483 -18.321 1.00 92.81 282 SER A N 1
ATOM 2091 C CA . SER A 1 282 ? 10.541 -2.303 -17.478 1.00 92.81 282 SER A CA 1
ATOM 2092 C C . SER A 1 282 ? 10.071 -1.056 -18.221 1.00 92.81 282 SER A C 1
ATOM 2094 O O . SER A 1 282 ? 10.667 -0.677 -19.229 1.00 92.81 282 SER A O 1
ATOM 2096 N N . ILE A 1 283 ? 9.003 -0.417 -17.741 1.00 93.12 283 ILE A N 1
ATOM 2097 C CA . ILE A 1 283 ? 8.290 0.653 -18.447 1.00 93.12 283 ILE A CA 1
ATOM 2098 C C . ILE A 1 283 ? 8.255 1.926 -17.595 1.00 93.12 283 ILE A C 1
ATOM 2100 O O . ILE A 1 28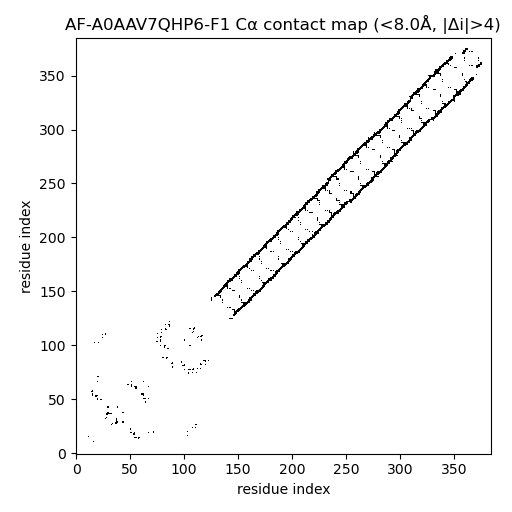3 ? 7.764 1.912 -16.468 1.00 93.12 283 ILE A O 1
ATOM 2104 N N . VAL A 1 284 ? 8.721 3.042 -18.154 1.00 92.75 284 VAL A N 1
ATOM 2105 C CA . VAL A 1 284 ? 8.606 4.378 -17.552 1.00 92.75 284 VAL A CA 1
ATOM 2106 C C . VAL A 1 284 ? 7.964 5.332 -18.551 1.00 92.75 284 VAL A C 1
ATOM 2108 O O . VAL A 1 284 ? 8.444 5.471 -19.674 1.00 92.75 284 VAL A O 1
ATOM 2111 N N . THR A 1 285 ? 6.881 5.998 -18.156 1.00 91.56 285 THR A N 1
ATOM 2112 C CA . THR A 1 285 ? 6.131 6.893 -19.046 1.00 91.56 285 THR A CA 1
ATOM 2113 C C . THR A 1 285 ? 5.769 8.211 -18.367 1.00 91.56 285 THR A C 1
ATOM 2115 O O . THR A 1 285 ? 5.139 8.177 -17.310 1.00 91.56 285 THR A O 1
ATOM 2118 N N . GLY A 1 286 ? 6.033 9.352 -19.004 1.00 89.31 286 GLY A N 1
ATOM 2119 C CA . GLY A 1 286 ? 5.505 10.636 -18.540 1.00 89.31 286 GLY A CA 1
ATOM 2120 C C . GLY A 1 286 ? 5.798 11.834 -19.429 1.00 89.31 286 GLY A C 1
ATOM 2121 O O . GLY A 1 286 ? 6.599 11.717 -20.339 1.00 89.31 286 GLY A O 1
ATOM 2122 N N . GLN A 1 287 ? 5.143 12.980 -19.219 1.00 89.19 287 GLN A N 1
ATOM 2123 C CA . GLN A 1 287 ? 5.389 14.183 -20.035 1.00 89.19 287 GLN A CA 1
ATOM 2124 C C . GLN A 1 287 ? 6.845 14.638 -19.913 1.00 89.19 287 GLN A C 1
ATOM 2126 O O . GLN A 1 287 ? 7.535 14.703 -20.925 1.00 89.19 287 GLN A O 1
ATOM 2131 N N . GLU A 1 288 ? 7.322 14.831 -18.687 1.00 90.81 288 GLU A N 1
ATOM 2132 C CA . GLU A 1 288 ? 8.728 15.066 -18.367 1.00 90.81 288 GLU A CA 1
ATOM 2133 C C . GLU A 1 288 ? 9.282 13.821 -17.677 1.00 90.81 288 GLU A C 1
ATOM 2135 O O . GLU A 1 288 ? 8.826 13.427 -16.602 1.00 90.81 288 GLU A O 1
ATOM 2140 N N . THR A 1 289 ? 10.244 13.153 -18.309 1.00 89.38 289 THR A N 1
ATOM 2141 C CA . THR A 1 289 ? 10.751 11.863 -17.837 1.00 89.38 289 THR A CA 1
ATOM 2142 C C . THR A 1 289 ? 12.262 11.887 -17.683 1.00 89.38 289 THR A C 1
ATOM 2144 O O . THR A 1 289 ? 13.000 12.008 -18.659 1.00 89.38 289 THR A O 1
ATOM 2147 N N . THR A 1 290 ? 12.737 11.668 -16.457 1.00 89.50 290 THR A N 1
ATOM 2148 C CA . THR A 1 290 ? 14.135 11.330 -16.169 1.00 89.50 290 THR A CA 1
ATOM 2149 C C . THR A 1 290 ? 14.207 9.914 -15.619 1.00 89.50 290 THR A C 1
ATOM 2151 O O . THR A 1 290 ? 13.747 9.649 -14.507 1.00 89.50 290 THR A O 1
ATOM 2154 N N . ALA A 1 291 ? 14.796 8.990 -16.380 1.00 86.94 291 ALA A N 1
ATOM 2155 C CA . ALA A 1 291 ? 14.761 7.571 -16.039 1.00 86.94 291 ALA A CA 1
ATOM 2156 C C . ALA A 1 291 ? 16.122 6.874 -16.164 1.00 86.94 291 ALA A C 1
ATOM 2158 O O . ALA A 1 291 ? 16.852 7.037 -17.145 1.00 86.94 291 ALA A O 1
ATOM 2159 N N . ARG A 1 292 ? 16.436 6.036 -15.172 1.00 88.38 292 ARG A N 1
ATOM 2160 C CA . ARG A 1 292 ? 17.510 5.037 -15.214 1.00 88.38 292 ARG A CA 1
ATOM 2161 C C . ARG A 1 292 ? 16.900 3.652 -15.068 1.00 88.38 292 ARG A C 1
ATOM 2163 O O . ARG A 1 292 ? 16.544 3.254 -13.963 1.00 88.38 292 ARG A O 1
ATOM 2170 N N . VAL A 1 293 ? 16.781 2.941 -16.182 1.00 87.81 293 VAL A N 1
ATOM 2171 C CA . VAL A 1 293 ? 16.035 1.682 -16.276 1.00 87.81 293 VAL A CA 1
ATOM 2172 C C . VAL A 1 293 ? 16.971 0.531 -16.598 1.00 87.81 293 VAL A C 1
ATOM 2174 O O . VAL A 1 293 ? 17.859 0.655 -17.441 1.00 87.81 293 VAL A O 1
ATOM 2177 N N . THR A 1 294 ? 16.770 -0.607 -15.944 1.00 86.00 294 THR A N 1
ATOM 2178 C CA . THR A 1 294 ? 17.451 -1.853 -16.296 1.00 86.00 294 THR A CA 1
ATOM 2179 C C . THR A 1 294 ? 16.438 -2.992 -16.408 1.00 86.00 294 THR A C 1
ATOM 2181 O O . THR A 1 294 ? 15.472 -3.041 -15.649 1.00 86.00 294 THR A O 1
ATO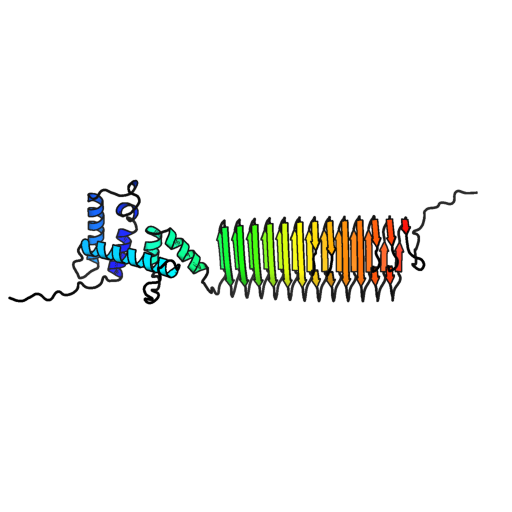M 2184 N N . ALA A 1 295 ? 16.631 -3.902 -17.355 1.00 87.88 295 ALA A N 1
ATOM 2185 C CA . ALA A 1 295 ? 15.985 -5.211 -17.352 1.00 87.88 295 ALA A CA 1
ATOM 2186 C C . ALA A 1 295 ? 17.025 -6.289 -17.663 1.00 87.88 295 ALA A C 1
ATOM 2188 O O . ALA A 1 295 ? 17.949 -6.041 -18.446 1.00 87.88 295 ALA A O 1
ATOM 2189 N N . GLN A 1 296 ? 16.895 -7.457 -17.033 1.00 90.88 296 GLN A N 1
ATOM 2190 C CA . GLN A 1 296 ? 17.670 -8.629 -17.445 1.00 90.88 296 GLN A CA 1
ATOM 2191 C C . GLN A 1 296 ? 16.971 -9.305 -18.619 1.00 90.88 296 GLN A C 1
ATOM 2193 O O . GLN A 1 296 ? 17.504 -9.261 -19.716 1.00 90.88 296 GLN A O 1
ATOM 2198 N N . GLU A 1 297 ? 15.743 -9.776 -18.438 1.00 91.75 297 GLU A N 1
ATOM 2199 C CA . GLU A 1 297 ? 14.931 -10.372 -19.496 1.00 91.75 297 GLU A CA 1
ATOM 2200 C C . GLU A 1 297 ? 13.658 -9.553 -19.719 1.00 91.75 297 GLU A C 1
ATOM 2202 O O . GLU A 1 297 ? 12.847 -9.369 -18.815 1.00 91.75 297 GLU A O 1
ATOM 2207 N N . GLY A 1 298 ? 13.455 -9.060 -20.938 1.00 92.44 298 GLY A N 1
ATOM 2208 C CA . GLY A 1 298 ? 12.293 -8.274 -21.340 1.00 92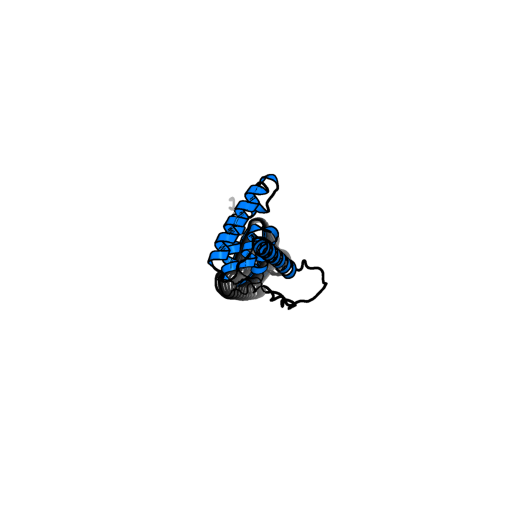.44 298 GLY A CA 1
ATOM 2209 C C . GLY A 1 298 ? 12.641 -6.893 -21.906 1.00 92.44 298 GLY A C 1
ATOM 2210 O O . GLY A 1 298 ? 13.765 -6.400 -21.789 1.00 92.44 298 GLY A O 1
ATOM 2211 N N . PRO A 1 299 ? 11.671 -6.232 -22.561 1.00 92.62 299 PRO A N 1
ATOM 2212 C CA . PRO A 1 299 ? 11.896 -4.926 -23.154 1.00 92.62 299 PRO A CA 1
ATOM 2213 C C . PRO A 1 299 ? 12.025 -3.848 -22.075 1.00 92.62 299 PRO A C 1
ATOM 2215 O O . PRO A 1 299 ? 11.290 -3.829 -21.085 1.00 92.62 299 PRO A O 1
ATOM 2218 N N . THR A 1 300 ? 12.902 -2.885 -22.323 1.00 92.69 300 THR A N 1
ATOM 2219 C CA . THR A 1 300 ? 12.982 -1.654 -21.537 1.00 92.69 300 THR A CA 1
ATOM 2220 C C . THR A 1 300 ? 12.422 -0.501 -22.358 1.00 92.69 300 THR A C 1
ATOM 2222 O O . THR A 1 300 ? 12.817 -0.289 -23.503 1.00 92.69 300 THR A O 1
ATOM 2225 N N . ILE A 1 301 ? 11.451 0.220 -21.804 1.00 92.88 301 ILE A N 1
ATOM 2226 C CA . ILE A 1 301 ? 10.684 1.234 -22.527 1.00 92.88 301 ILE A CA 1
ATOM 2227 C C . ILE A 1 301 ? 10.642 2.508 -21.690 1.00 92.88 301 ILE A C 1
ATOM 2229 O O . ILE A 1 301 ? 10.137 2.501 -20.570 1.00 92.88 301 ILE A O 1
ATOM 2233 N N . VAL A 1 302 ? 11.142 3.609 -22.246 1.00 92.56 302 VAL A N 1
ATOM 2234 C CA . VAL A 1 302 ? 11.025 4.947 -21.658 1.00 92.56 302 VAL A CA 1
ATOM 2235 C C . VAL A 1 302 ? 10.369 5.878 -22.667 1.00 92.56 302 VAL A C 1
ATOM 2237 O O . VAL A 1 302 ? 10.892 6.057 -23.766 1.00 92.56 302 VAL A O 1
ATOM 2240 N N . THR A 1 303 ? 9.229 6.473 -22.312 1.00 91.19 303 THR A N 1
ATOM 2241 C CA . THR A 1 303 ? 8.488 7.359 -23.223 1.00 91.19 303 THR A CA 1
ATOM 2242 C C . THR A 1 303 ? 8.074 8.673 -22.573 1.00 91.19 303 THR A C 1
ATOM 2244 O O . THR A 1 303 ? 7.506 8.642 -21.482 1.00 91.19 303 THR A O 1
ATOM 2247 N N . GLY A 1 304 ? 8.226 9.797 -23.276 1.00 88.94 304 GLY A N 1
ATOM 2248 C CA . GLY A 1 304 ? 7.724 11.086 -22.799 1.00 88.94 304 GLY A CA 1
ATOM 2249 C C . GLY A 1 304 ? 7.712 12.218 -23.815 1.00 88.94 304 GLY A C 1
ATOM 2250 O O . GLY A 1 304 ? 8.077 12.005 -24.960 1.00 88.94 304 GLY A O 1
ATOM 2251 N N . GLN A 1 305 ? 7.265 13.421 -23.445 1.00 88.88 305 GLN A N 1
ATOM 2252 C CA . GLN A 1 305 ? 7.448 14.597 -24.312 1.00 88.88 305 GLN A CA 1
ATOM 2253 C C . GLN A 1 305 ? 8.898 15.062 -24.236 1.00 88.88 305 GLN A C 1
ATOM 2255 O O . GLN A 1 305 ? 9.576 15.053 -25.256 1.00 88.88 305 GLN A O 1
ATOM 2260 N N . GLU A 1 306 ? 9.383 15.332 -23.028 1.00 89.50 306 GLU A N 1
ATOM 2261 C CA . GLU A 1 306 ? 10.782 15.617 -22.725 1.00 89.50 306 GLU A CA 1
ATOM 2262 C C . GLU A 1 306 ? 11.374 14.415 -21.991 1.00 89.50 306 GLU A C 1
ATOM 2264 O O . GLU A 1 306 ? 10.922 14.032 -20.911 1.00 89.50 306 GLU A O 1
ATOM 2269 N N . THR A 1 307 ? 12.356 13.752 -22.599 1.00 87.94 307 THR A N 1
ATOM 2270 C CA . THR A 1 307 ? 12.882 12.484 -22.083 1.00 87.94 307 THR A CA 1
ATOM 2271 C C . THR A 1 307 ? 14.395 12.520 -21.948 1.00 87.94 307 THR A C 1
ATOM 2273 O O . THR A 1 307 ? 15.115 12.609 -22.939 1.00 87.94 307 THR A O 1
ATOM 2276 N N . THR A 1 308 ? 14.888 12.347 -20.723 1.00 87.38 308 THR A N 1
ATOM 2277 C CA . THR A 1 308 ? 16.291 12.035 -20.432 1.00 87.38 308 THR A CA 1
ATOM 2278 C C . THR A 1 308 ? 16.387 10.614 -19.896 1.00 87.38 308 THR A C 1
ATOM 2280 O O . THR A 1 308 ? 15.931 10.318 -18.790 1.00 87.38 308 THR A O 1
ATOM 2283 N N . ALA A 1 309 ? 17.001 9.714 -20.665 1.00 85.50 309 ALA A N 1
ATOM 2284 C CA . ALA A 1 309 ? 17.040 8.299 -20.307 1.00 85.50 309 ALA A CA 1
ATOM 2285 C C . ALA A 1 309 ? 18.456 7.711 -20.318 1.00 85.50 309 ALA A C 1
ATOM 2287 O O . ALA A 1 309 ? 19.307 8.053 -21.149 1.00 85.50 309 ALA A O 1
ATOM 2288 N N . ARG A 1 310 ? 18.668 6.761 -19.405 1.00 85.88 310 ARG A N 1
ATOM 2289 C CA . ARG A 1 310 ? 19.713 5.737 -19.468 1.00 85.88 310 ARG A CA 1
ATOM 2290 C C . ARG A 1 310 ? 19.037 4.385 -19.281 1.00 85.88 310 ARG A C 1
ATOM 2292 O O . ARG A 1 310 ? 18.333 4.186 -18.294 1.00 85.88 310 ARG A O 1
ATOM 2299 N N . VAL A 1 311 ? 19.216 3.480 -20.230 1.00 86.31 311 VAL A N 1
ATOM 2300 C CA . VAL A 1 311 ? 18.392 2.276 -20.340 1.00 86.31 311 VAL A CA 1
ATOM 2301 C C . VAL A 1 311 ? 19.261 1.084 -20.704 1.00 86.31 311 VAL A C 1
ATOM 2303 O O . VAL A 1 311 ? 19.950 1.114 -21.712 1.00 86.31 311 VAL A O 1
ATOM 2306 N N . THR A 1 312 ? 19.231 0.018 -19.919 1.00 86.19 312 THR A N 1
ATOM 2307 C CA . THR A 1 312 ? 20.014 -1.189 -20.207 1.00 86.19 312 THR A CA 1
ATOM 2308 C C . THR A 1 312 ? 19.114 -2.416 -20.216 1.00 86.19 312 THR A C 1
ATOM 2310 O O . THR A 1 312 ? 18.538 -2.745 -19.186 1.00 86.19 312 THR A O 1
ATOM 2313 N N . ALA A 1 313 ? 19.028 -3.106 -21.349 1.00 88.12 313 ALA A N 1
ATOM 2314 C CA . ALA A 1 313 ? 18.434 -4.437 -21.457 1.00 88.12 313 ALA A CA 1
ATOM 2315 C C . ALA A 1 313 ? 19.543 -5.470 -21.697 1.00 88.12 313 ALA A C 1
ATOM 2317 O O . ALA A 1 313 ? 20.426 -5.229 -22.528 1.00 88.12 313 ALA A O 1
ATOM 2318 N N . GLN A 1 314 ? 19.529 -6.593 -20.974 1.00 90.44 314 GLN A N 1
ATOM 2319 C CA . GLN A 1 314 ? 20.408 -7.720 -21.307 1.00 90.44 314 GLN A CA 1
ATOM 2320 C C . GLN A 1 314 ? 19.786 -8.536 -22.444 1.00 90.44 314 GLN A C 1
ATOM 2322 O O . GLN A 1 314 ? 20.365 -8.613 -23.521 1.00 90.44 314 GLN A O 1
ATOM 2327 N N . GLU A 1 315 ? 18.562 -9.014 -22.265 1.00 90.88 315 GLU A N 1
ATOM 2328 C CA . GLU A 1 315 ? 17.792 -9.740 -23.269 1.00 90.88 315 GLU A CA 1
ATOM 2329 C C . GLU A 1 315 ? 16.480 -9.007 -23.552 1.00 90.88 315 GLU A C 1
ATOM 2331 O O . GLU A 1 315 ? 15.567 -8.974 -22.732 1.00 90.88 315 GLU A O 1
ATOM 2336 N N . GLY A 1 316 ? 16.367 -8.391 -24.725 1.00 91.62 316 GLY A N 1
ATOM 2337 C CA . GLY A 1 316 ? 15.198 -7.627 -25.143 1.00 91.62 316 GLY A CA 1
ATOM 2338 C C . GLY A 1 316 ? 15.550 -6.251 -25.713 1.00 91.62 316 GLY A C 1
ATOM 2339 O O . GLY A 1 316 ? 16.678 -5.770 -25.606 1.00 91.62 316 GLY A O 1
ATOM 2340 N N . PRO A 1 317 ? 14.579 -5.582 -26.357 1.00 91.69 317 PRO A N 1
ATOM 2341 C CA . PRO A 1 317 ? 14.816 -4.277 -26.948 1.00 91.69 317 PRO A CA 1
ATOM 2342 C C . PRO A 1 317 ? 14.959 -3.183 -25.881 1.00 91.69 317 PRO A C 1
ATOM 2344 O O . PRO A 1 317 ? 14.250 -3.181 -24.870 1.00 91.69 317 PRO A O 1
ATOM 2347 N N . SER A 1 318 ? 15.804 -2.198 -26.175 1.00 91.38 318 SER A N 1
ATOM 2348 C CA . SER A 1 318 ? 15.903 -0.944 -25.422 1.00 91.38 318 SER A CA 1
ATOM 2349 C C . SER A 1 318 ? 15.283 0.186 -26.227 1.00 91.38 318 SER A C 1
ATOM 2351 O O . SER A 1 318 ? 15.789 0.531 -27.292 1.00 91.38 318 SER A O 1
ATOM 2353 N N . ILE A 1 319 ? 14.179 0.752 -25.741 1.00 91.50 319 ILE A N 1
ATOM 2354 C CA . ILE A 1 319 ? 13.347 1.710 -26.475 1.00 91.50 319 ILE A CA 1
ATOM 2355 C C . ILE A 1 319 ? 13.241 3.015 -25.684 1.00 91.50 319 ILE A C 1
ATOM 2357 O O . ILE A 1 319 ? 12.765 3.027 -24.550 1.00 91.50 319 ILE A O 1
ATOM 2361 N N . VAL A 1 320 ? 13.641 4.125 -26.304 1.00 91.00 320 VAL A N 1
ATOM 2362 C CA . VAL A 1 320 ? 13.483 5.481 -25.764 1.00 91.00 320 VAL A CA 1
ATOM 2363 C C . VAL A 1 320 ? 12.781 6.347 -26.804 1.00 91.00 320 VAL A C 1
ATOM 2365 O O . VAL A 1 320 ? 13.272 6.479 -27.925 1.00 91.00 320 VAL A O 1
ATOM 2368 N N . THR A 1 321 ? 11.635 6.939 -26.463 1.00 88.94 321 THR A N 1
ATOM 2369 C CA . THR A 1 321 ? 10.882 7.773 -27.413 1.00 88.94 321 THR A CA 1
ATOM 2370 C C . THR A 1 321 ? 10.351 9.058 -26.799 1.00 88.94 321 THR A C 1
ATOM 2372 O O . THR A 1 321 ? 9.751 9.006 -25.726 1.00 88.94 321 THR A O 1
ATOM 2375 N N . GLY A 1 322 ? 10.440 10.172 -27.523 1.00 87.06 322 GLY A N 1
ATOM 2376 C CA . GLY A 1 322 ? 9.788 11.412 -27.113 1.00 87.06 322 GLY A CA 1
ATOM 2377 C C . GLY A 1 322 ? 9.809 12.541 -28.132 1.00 87.06 322 GLY A C 1
ATOM 2378 O O . GLY A 1 322 ? 10.331 12.358 -29.225 1.00 87.06 322 GLY A O 1
ATOM 2379 N N . GLN A 1 323 ? 9.199 13.687 -27.808 1.00 85.31 323 GLN A N 1
ATOM 2380 C CA . GLN A 1 323 ? 9.260 14.881 -28.669 1.00 85.31 323 GLN A CA 1
ATOM 2381 C C . GLN A 1 323 ? 10.678 15.461 -28.676 1.00 85.31 323 GLN A C 1
ATOM 2383 O O . GLN A 1 323 ? 11.277 15.598 -29.742 1.00 85.31 323 GLN A O 1
ATOM 2388 N N . GLU A 1 324 ? 11.215 15.672 -27.478 1.00 85.94 324 GLU A N 1
ATOM 2389 C CA . GLU A 1 324 ? 12.594 16.046 -27.197 1.00 85.94 324 GLU A CA 1
ATOM 2390 C C . GLU A 1 324 ? 13.255 14.907 -26.416 1.00 85.94 324 GLU A C 1
ATOM 2392 O O . GLU A 1 324 ? 12.899 14.598 -25.276 1.00 85.94 324 GLU A O 1
ATOM 2397 N N . THR A 1 325 ? 14.205 14.223 -27.048 1.00 81.44 325 THR A N 1
ATOM 2398 C CA . THR A 1 325 ? 14.847 13.035 -26.481 1.00 81.44 325 THR A CA 1
ATOM 2399 C C . THR A 1 325 ? 16.342 13.255 -26.313 1.00 81.44 325 THR A C 1
ATOM 2401 O O . THR A 1 325 ? 17.087 13.353 -27.287 1.00 81.44 325 THR A O 1
ATOM 2404 N N . THR A 1 326 ? 16.806 13.240 -25.065 1.00 81.56 326 THR A N 1
ATOM 2405 C CA . THR A 1 326 ? 18.226 13.175 -24.713 1.00 81.56 326 THR A CA 1
ATOM 2406 C C . THR A 1 326 ? 18.580 11.758 -24.264 1.00 81.56 326 THR A C 1
ATOM 2408 O O . THR A 1 326 ? 18.394 11.362 -23.110 1.00 81.56 326 THR A O 1
ATOM 2411 N N . ALA A 1 327 ? 19.128 10.975 -25.192 1.00 75.12 327 ALA A N 1
ATOM 2412 C CA . ALA A 1 327 ? 19.665 9.648 -24.918 1.00 75.12 327 ALA A CA 1
ATOM 2413 C C . ALA A 1 327 ? 21.145 9.755 -24.509 1.00 75.12 327 ALA A C 1
ATOM 2415 O O . ALA A 1 327 ? 22.045 10.030 -25.315 1.00 75.12 327 ALA A O 1
ATOM 2416 N N . THR A 1 328 ? 21.405 9.543 -23.219 1.00 71.38 328 THR A N 1
ATOM 2417 C CA . THR A 1 328 ? 22.756 9.625 -22.642 1.00 71.38 328 THR A CA 1
ATOM 2418 C C . THR A 1 328 ? 23.535 8.311 -22.797 1.00 71.38 328 THR A C 1
ATOM 2420 O O . THR A 1 328 ? 22.964 7.274 -23.136 1.00 71.38 328 THR A O 1
ATOM 2423 N N . ALA A 1 329 ? 24.850 8.340 -22.547 1.00 59.75 329 ALA A N 1
ATOM 2424 C CA . ALA A 1 329 ? 25.699 7.151 -22.561 1.00 59.75 329 ALA A CA 1
ATOM 2425 C C . ALA A 1 329 ? 25.107 6.054 -21.654 1.00 59.75 329 ALA A C 1
ATOM 2427 O O . ALA A 1 329 ? 24.986 6.237 -20.437 1.00 59.75 329 ALA A O 1
ATOM 2428 N N . GLY A 1 330 ? 24.744 4.912 -22.247 1.00 68.56 330 GLY A N 1
ATOM 2429 C CA . GLY A 1 330 ? 24.116 3.795 -21.543 1.00 68.56 330 GLY A CA 1
ATOM 2430 C C . GLY A 1 330 ? 22.661 3.517 -21.918 1.00 68.56 330 GLY A C 1
ATOM 2431 O O . GLY A 1 330 ? 21.964 2.948 -21.085 1.00 68.56 330 GLY A O 1
ATOM 2432 N N . VAL A 1 331 ? 22.202 3.910 -23.114 1.00 81.06 331 VAL A N 1
ATOM 2433 C CA . VAL A 1 331 ? 21.031 3.293 -23.765 1.00 81.06 331 VAL A CA 1
ATOM 2434 C C . VAL A 1 331 ? 21.525 2.100 -24.585 1.00 81.06 331 VAL A C 1
ATOM 2436 O O . VAL A 1 331 ? 22.034 2.262 -25.693 1.00 81.06 331 VAL A O 1
ATOM 2439 N N . THR A 1 332 ? 21.450 0.904 -24.012 1.00 84.50 332 THR A N 1
ATOM 2440 C CA . THR A 1 332 ? 22.076 -0.299 -24.560 1.00 84.50 332 THR A CA 1
ATOM 2441 C C . THR A 1 332 ? 21.169 -1.516 -24.506 1.00 84.50 332 THR A C 1
ATOM 2443 O O . THR A 1 332 ? 20.450 -1.703 -23.525 1.00 84.50 332 THR A O 1
ATOM 2446 N N . ALA A 1 333 ? 21.260 -2.372 -25.517 1.00 86.62 333 ALA A N 1
ATOM 2447 C CA . ALA A 1 333 ? 20.732 -3.732 -25.501 1.00 86.62 333 ALA A CA 1
ATOM 2448 C C . ALA A 1 333 ? 21.888 -4.706 -25.767 1.00 86.62 333 ALA A C 1
ATOM 2450 O O . ALA A 1 333 ? 22.678 -4.472 -26.690 1.00 86.62 333 ALA A O 1
ATOM 2451 N N . GLN A 1 334 ? 22.033 -5.756 -24.956 1.00 87.31 334 GLN A N 1
ATOM 2452 C CA . GLN A 1 334 ? 23.006 -6.810 -25.248 1.00 87.31 334 GLN A CA 1
ATOM 2453 C C . GLN A 1 334 ? 22.455 -7.729 -26.346 1.00 87.31 334 GLN A C 1
ATOM 2455 O O . GLN A 1 334 ? 23.098 -7.857 -27.384 1.00 87.31 334 GLN A O 1
ATOM 2460 N N . GLU A 1 335 ? 21.237 -8.239 -26.187 1.00 88.31 335 GLU A N 1
ATOM 2461 C CA . GLU A 1 335 ? 20.500 -8.982 -27.210 1.00 88.31 335 GLU A CA 1
ATOM 2462 C C . GLU A 1 335 ? 19.185 -8.269 -27.542 1.00 88.31 335 GLU A C 1
ATOM 2464 O O . GLU A 1 335 ? 18.320 -8.108 -26.688 1.00 88.31 335 GLU A O 1
ATOM 2469 N N . GLY A 1 336 ? 19.014 -7.827 -28.788 1.00 90.06 336 GLY A N 1
ATOM 2470 C CA . GLY A 1 336 ? 17.841 -7.079 -29.241 1.00 90.06 336 GLY A CA 1
ATOM 2471 C C . GLY A 1 336 ? 18.174 -5.693 -29.805 1.00 90.06 336 GLY A C 1
ATOM 2472 O O . GLY A 1 336 ? 19.311 -5.225 -29.737 1.00 90.06 336 GLY A O 1
ATOM 2473 N N . PRO A 1 337 ? 17.193 -5.020 -30.431 1.00 89.88 337 PRO A N 1
ATOM 2474 C CA . PRO A 1 337 ? 17.412 -3.708 -31.018 1.00 89.88 337 PRO A CA 1
ATOM 2475 C C . PRO A 1 337 ? 17.477 -2.609 -29.951 1.00 89.88 337 PRO A C 1
ATOM 2477 O O . PRO A 1 337 ? 16.708 -2.602 -28.989 1.00 89.88 337 PRO A O 1
ATOM 2480 N N . THR A 1 338 ? 18.325 -1.616 -30.198 1.00 88.88 338 THR A N 1
ATOM 2481 C CA . THR A 1 338 ? 18.296 -0.336 -29.481 1.00 88.88 338 THR A CA 1
ATOM 2482 C C . THR A 1 338 ? 17.597 0.687 -30.366 1.00 88.88 338 THR A C 1
ATOM 2484 O O . THR A 1 338 ? 18.040 0.922 -31.489 1.00 88.88 338 THR A O 1
ATOM 2487 N N . ILE A 1 339 ? 16.510 1.286 -29.882 1.00 89.12 339 ILE A N 1
ATOM 2488 C CA . ILE A 1 339 ? 15.660 2.220 -30.626 1.00 89.12 339 ILE A CA 1
ATOM 2489 C C . ILE A 1 339 ? 15.565 3.532 -29.849 1.00 89.12 339 ILE A C 1
ATOM 2491 O O . ILE A 1 339 ? 15.058 3.560 -28.730 1.00 89.12 339 ILE A O 1
ATOM 2495 N N . VAL A 1 340 ? 16.009 4.625 -30.463 1.00 87.69 340 VAL A N 1
ATOM 2496 C CA . VAL A 1 340 ? 15.809 5.989 -29.962 1.00 87.69 340 VAL A CA 1
ATOM 2497 C C . VAL A 1 340 ? 15.082 6.788 -31.036 1.00 87.69 340 VAL A C 1
ATOM 2499 O O . VAL A 1 340 ? 15.579 6.892 -32.156 1.00 87.69 340 VAL A O 1
ATOM 2502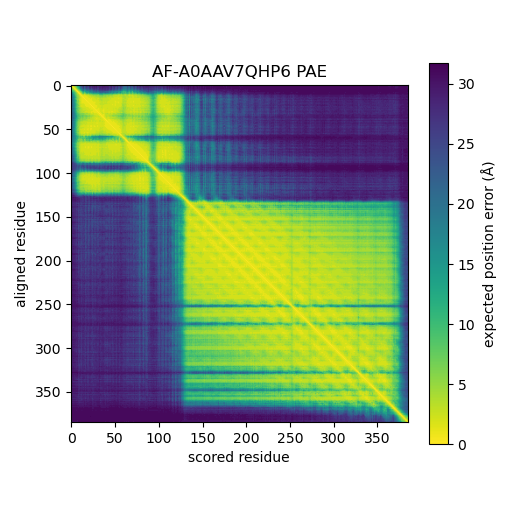 N N . ASN A 1 341 ? 13.899 7.317 -30.729 1.00 85.31 341 ASN A N 1
ATOM 2503 C CA . ASN A 1 341 ? 13.078 8.003 -31.727 1.00 85.31 341 ASN A CA 1
ATOM 2504 C C . ASN A 1 341 ? 12.434 9.285 -31.192 1.00 85.31 341 ASN A C 1
ATOM 2506 O O . ASN A 1 341 ? 11.803 9.264 -30.136 1.00 85.31 341 ASN A O 1
ATOM 2510 N N . GLY A 1 342 ? 12.508 10.362 -31.971 1.00 83.81 342 GLY A N 1
ATOM 2511 C CA . GLY A 1 342 ? 11.857 11.627 -31.649 1.00 83.81 342 GLY A CA 1
ATOM 2512 C C . GLY A 1 342 ? 12.107 12.725 -32.686 1.00 83.81 342 GLY A C 1
ATOM 2513 O O . GLY A 1 342 ? 13.139 12.680 -33.352 1.00 83.81 342 GLY A O 1
ATOM 2514 N N . PRO A 1 343 ? 11.193 13.705 -32.844 1.00 80.81 343 PRO A N 1
ATOM 2515 C CA . PRO A 1 343 ? 11.409 14.942 -33.597 1.00 80.81 343 PRO A CA 1
ATOM 2516 C C . PRO A 1 343 ? 12.800 15.548 -33.369 1.00 80.81 343 PRO A C 1
ATOM 2518 O O . PRO A 1 343 ? 13.569 15.705 -34.317 1.00 80.81 343 PRO A O 1
ATOM 2521 N N . GLU A 1 344 ? 13.142 15.781 -32.104 1.00 84.06 344 GLU A N 1
ATOM 2522 C CA . GLU A 1 344 ? 14.412 16.356 -31.681 1.00 84.06 344 GLU A CA 1
ATOM 2523 C C . GLU A 1 344 ? 15.153 15.321 -30.836 1.00 84.06 344 GLU A C 1
ATOM 2525 O O . GLU A 1 344 ? 14.759 15.000 -29.713 1.00 84.06 344 GLU A O 1
ATOM 2530 N N . THR A 1 345 ? 16.210 14.733 -31.398 1.00 80.69 345 THR A N 1
ATOM 2531 C CA . THR A 1 345 ? 16.932 13.627 -30.762 1.00 80.69 345 THR A CA 1
ATOM 2532 C C . THR A 1 345 ? 18.413 13.949 -30.628 1.00 80.69 345 THR A C 1
ATOM 2534 O O . THR A 1 345 ? 19.145 14.071 -31.612 1.00 80.69 345 THR A O 1
ATOM 2537 N N . THR A 1 346 ? 18.889 13.987 -29.386 1.00 81.75 346 THR A N 1
ATOM 2538 C CA . THR A 1 346 ? 20.317 14.022 -29.062 1.00 81.75 346 THR A CA 1
ATOM 2539 C C . THR A 1 346 ? 20.742 12.666 -28.511 1.00 81.75 346 THR A C 1
ATOM 2541 O O . THR A 1 346 ? 20.436 12.316 -27.371 1.00 81.75 346 THR A O 1
ATOM 2544 N N . ALA A 1 347 ? 21.477 11.901 -29.316 1.00 76.12 347 ALA A N 1
ATOM 2545 C CA . ALA A 1 347 ? 22.111 10.656 -28.907 1.00 76.12 347 ALA A CA 1
ATOM 2546 C C . ALA A 1 347 ? 23.612 10.885 -28.688 1.00 76.12 347 ALA A C 1
ATOM 2548 O O . ALA A 1 347 ? 24.315 11.434 -29.536 1.00 76.12 347 ALA A O 1
ATOM 2549 N N . THR A 1 348 ? 24.128 10.446 -27.543 1.00 75.81 348 THR A N 1
ATOM 2550 C CA . THR A 1 348 ? 25.561 10.546 -27.210 1.00 75.81 348 THR A CA 1
ATOM 2551 C C . THR A 1 348 ? 26.311 9.239 -27.498 1.00 75.81 348 THR A C 1
ATOM 2553 O O . THR A 1 348 ? 25.711 8.207 -27.800 1.00 75.81 348 THR A O 1
ATOM 2556 N N . ALA A 1 349 ? 27.649 9.260 -27.424 1.00 64.62 349 ALA A N 1
ATOM 2557 C CA . ALA A 1 349 ? 28.456 8.037 -27.481 1.00 64.62 349 ALA A CA 1
ATOM 2558 C C . ALA A 1 349 ? 28.003 7.043 -26.393 1.00 64.62 349 ALA A C 1
ATOM 2560 O O . ALA A 1 349 ? 27.957 7.400 -25.218 1.00 64.62 349 ALA A O 1
ATOM 2561 N N . GLY A 1 350 ? 27.672 5.806 -26.782 1.00 71.25 350 GLY A N 1
ATOM 2562 C CA . GLY A 1 350 ? 27.148 4.775 -25.873 1.00 71.25 350 GLY A CA 1
ATOM 2563 C C . GLY A 1 350 ? 25.660 4.441 -26.039 1.00 71.25 350 GLY A C 1
ATOM 2564 O O . GLY A 1 350 ? 25.112 3.765 -25.170 1.00 71.25 350 GLY A O 1
ATOM 2565 N N . VAL A 1 351 ? 25.016 4.902 -27.119 1.00 81.38 351 VAL A N 1
ATOM 2566 C CA . VAL A 1 351 ? 23.749 4.342 -27.623 1.00 81.38 351 VAL A CA 1
ATOM 2567 C C . VAL A 1 351 ? 24.073 3.213 -28.599 1.00 81.38 351 VAL A C 1
ATOM 2569 O O . VAL A 1 351 ? 24.529 3.478 -29.712 1.00 81.38 351 VAL A O 1
ATOM 2572 N N . THR A 1 352 ? 23.909 1.959 -28.179 1.00 82.19 352 THR A N 1
ATOM 2573 C CA . THR A 1 352 ? 24.377 0.793 -28.954 1.00 82.19 352 THR A CA 1
ATOM 2574 C C . THR A 1 352 ? 23.526 -0.446 -28.713 1.00 82.19 352 THR A C 1
ATOM 2576 O O . THR A 1 352 ? 23.009 -0.646 -27.621 1.00 82.19 352 THR A O 1
ATOM 2579 N N . ALA A 1 353 ? 23.438 -1.329 -29.696 1.00 84.19 353 ALA A N 1
ATOM 2580 C CA . ALA A 1 353 ? 23.047 -2.723 -29.513 1.00 84.19 353 ALA A CA 1
ATOM 2581 C C . ALA A 1 353 ? 24.271 -3.607 -29.780 1.00 84.19 353 ALA A C 1
ATOM 2583 O O . ALA A 1 353 ? 24.982 -3.365 -30.758 1.00 84.19 353 ALA A O 1
ATOM 2584 N N . GLN A 1 354 ? 24.547 -4.586 -28.916 1.00 84.81 354 GLN A N 1
ATOM 2585 C CA . GLN A 1 354 ? 25.632 -5.543 -29.155 1.00 84.81 354 GLN A CA 1
ATOM 2586 C C . GLN A 1 354 ? 25.197 -6.582 -30.195 1.00 84.81 354 GLN A C 1
ATOM 2588 O O . GLN A 1 354 ? 25.886 -6.769 -31.197 1.00 84.81 354 GLN A O 1
ATOM 2593 N N . GLU A 1 355 ? 24.029 -7.192 -29.993 1.00 83.81 355 GLU A N 1
ATOM 2594 C CA . GLU A 1 355 ? 23.413 -8.148 -30.911 1.00 83.81 355 GLU A CA 1
ATOM 2595 C C . GLU A 1 355 ? 22.033 -7.648 -31.354 1.00 83.81 355 GLU A C 1
ATOM 2597 O O . GLU A 1 355 ? 20.986 -8.035 -30.842 1.00 83.81 355 GLU A O 1
ATOM 2602 N N . GLY A 1 356 ? 22.028 -6.733 -32.322 1.00 85.50 356 GLY A N 1
ATOM 2603 C CA . GLY A 1 356 ? 20.811 -6.154 -32.883 1.00 85.50 356 GLY A CA 1
ATOM 2604 C C . GLY A 1 356 ? 21.087 -4.849 -33.628 1.00 85.50 356 GLY A C 1
ATOM 2605 O O . GLY A 1 356 ? 22.202 -4.323 -33.581 1.00 85.50 356 GLY A O 1
ATOM 2606 N N . PRO A 1 357 ? 20.100 -4.300 -34.353 1.00 86.50 357 PRO A N 1
ATOM 2607 C CA . PRO A 1 357 ? 20.261 -2.998 -34.974 1.00 86.50 357 PRO A CA 1
ATOM 2608 C C . PRO A 1 357 ? 20.215 -1.890 -33.914 1.00 86.50 357 PRO A C 1
ATOM 2610 O O . PRO A 1 357 ? 19.403 -1.916 -32.989 1.00 86.50 357 PRO A O 1
ATOM 2613 N N . THR A 1 358 ? 21.064 -0.879 -34.088 1.00 85.56 358 THR A N 1
ATOM 2614 C CA . THR A 1 358 ? 20.919 0.407 -33.396 1.00 85.56 358 THR A CA 1
ATOM 2615 C C . THR A 1 358 ? 20.207 1.368 -34.339 1.00 85.56 358 THR A C 1
ATOM 2617 O O . THR A 1 358 ? 20.737 1.682 -35.405 1.00 85.56 358 THR A O 1
ATOM 2620 N N . ILE A 1 359 ? 19.010 1.802 -33.958 1.00 85.19 359 ILE A N 1
ATOM 2621 C CA . ILE A 1 359 ? 18.129 2.667 -34.741 1.00 85.19 359 ILE A CA 1
ATOM 2622 C C . ILE A 1 359 ? 17.980 3.980 -33.980 1.00 85.19 359 ILE A C 1
ATOM 2624 O O . ILE A 1 359 ? 17.413 4.007 -32.889 1.00 85.19 359 ILE A O 1
ATOM 2628 N N . VAL A 1 360 ? 18.484 5.065 -34.561 1.00 83.69 360 VAL A N 1
ATOM 2629 C CA . VAL A 1 360 ? 18.259 6.423 -34.055 1.00 83.69 360 VAL A CA 1
ATOM 2630 C C . VAL A 1 360 ? 17.595 7.217 -35.169 1.00 83.69 360 VAL A C 1
ATOM 2632 O O . VAL A 1 360 ? 18.176 7.358 -36.247 1.00 83.69 360 VAL A O 1
ATOM 2635 N N . THR A 1 361 ? 16.362 7.665 -34.940 1.00 78.50 361 THR A N 1
ATOM 2636 C CA . THR A 1 361 ? 15.536 8.324 -35.960 1.00 78.50 361 THR A CA 1
ATOM 2637 C C . THR A 1 361 ? 14.911 9.611 -35.441 1.00 78.50 361 THR A C 1
ATOM 2639 O O . THR A 1 361 ? 14.406 9.664 -34.323 1.00 78.50 361 THR A O 1
ATOM 2642 N N . GLY A 1 362 ? 14.901 10.631 -36.295 1.00 73.31 362 GLY A N 1
ATOM 2643 C CA . GLY A 1 362 ? 14.336 11.942 -36.002 1.00 73.31 362 GLY A CA 1
ATOM 2644 C C . GLY A 1 362 ? 14.697 12.955 -37.090 1.00 73.31 362 GLY A C 1
ATOM 2645 O O . GLY A 1 362 ? 15.794 12.845 -37.644 1.00 73.31 362 GLY A O 1
ATOM 2646 N N . PRO A 1 363 ? 13.816 13.914 -37.433 1.00 68.69 363 PRO A N 1
ATOM 2647 C CA . PRO A 1 363 ? 14.140 14.997 -38.358 1.00 68.69 363 PRO A CA 1
ATOM 2648 C C . PRO A 1 363 ? 15.353 15.814 -37.893 1.00 68.69 363 PRO A C 1
ATOM 2650 O O . PRO A 1 363 ? 16.141 16.231 -38.736 1.00 68.69 363 PRO A O 1
ATOM 2653 N N . GLU A 1 364 ? 15.554 15.974 -36.582 1.00 73.00 364 GLU A N 1
ATOM 2654 C CA . GLU A 1 364 ? 16.698 16.687 -36.009 1.00 73.00 364 GLU A CA 1
ATOM 2655 C C . GLU A 1 364 ? 17.512 15.748 -35.108 1.00 73.00 364 GLU A C 1
ATOM 2657 O O . GLU A 1 364 ? 17.379 15.733 -33.885 1.00 73.00 364 GLU A O 1
ATOM 2662 N N . THR A 1 365 ? 18.342 14.905 -35.733 1.00 73.31 365 THR A N 1
ATOM 2663 C CA . THR A 1 365 ? 19.162 13.909 -35.024 1.00 73.31 365 THR A CA 1
ATOM 2664 C C . THR A 1 365 ? 20.621 14.348 -34.923 1.00 73.31 365 THR A C 1
ATOM 2666 O O . THR A 1 365 ? 21.297 14.525 -35.935 1.00 73.31 365 THR A O 1
ATOM 2669 N N . THR A 1 366 ? 21.151 14.413 -33.699 1.00 73.81 366 THR A N 1
ATOM 2670 C CA . THR A 1 366 ? 22.600 14.464 -33.446 1.00 73.81 366 THR A CA 1
ATOM 2671 C C . THR A 1 366 ? 23.057 13.111 -32.908 1.00 73.81 366 THR A C 1
ATOM 2673 O O . THR A 1 366 ? 22.608 12.696 -31.841 1.00 73.81 366 THR A O 1
ATOM 2676 N N . ALA A 1 367 ? 23.938 12.412 -33.631 1.00 62.88 367 ALA A N 1
ATOM 2677 C CA . ALA A 1 367 ? 24.437 11.088 -33.249 1.00 62.88 367 ALA A CA 1
ATOM 2678 C C . ALA A 1 367 ? 25.963 10.959 -33.454 1.00 62.88 367 ALA A C 1
ATOM 2680 O O . ALA A 1 367 ? 26.519 11.584 -34.362 1.00 62.88 367 ALA A O 1
ATOM 2681 N N . PRO A 1 368 ? 26.663 10.147 -32.638 1.00 61.25 368 PRO A N 1
ATOM 2682 C CA . PRO A 1 368 ? 28.080 9.848 -32.832 1.00 61.25 368 PRO A CA 1
ATOM 2683 C C . PRO A 1 368 ? 28.319 8.990 -34.089 1.00 61.25 368 PRO A C 1
ATOM 2685 O O . PRO A 1 368 ? 27.455 8.238 -34.540 1.00 61.25 368 PRO A O 1
ATOM 2688 N N . THR A 1 369 ? 29.530 9.068 -34.640 1.00 48.72 369 THR A N 1
ATOM 2689 C CA . THR A 1 369 ? 29.960 8.324 -35.833 1.00 48.72 369 THR A CA 1
ATOM 2690 C C . THR A 1 369 ? 29.823 6.805 -35.636 1.00 48.72 369 THR A C 1
ATOM 2692 O O . THR A 1 369 ? 30.361 6.268 -34.671 1.00 48.72 369 THR A O 1
ATOM 2695 N N . GLY A 1 370 ? 29.155 6.099 -36.560 1.00 48.91 370 GLY A N 1
ATOM 2696 C CA . GLY A 1 370 ? 28.996 4.631 -36.526 1.00 48.91 370 GLY A CA 1
ATOM 2697 C C . GLY A 1 370 ? 27.610 4.120 -36.107 1.00 48.91 370 GLY A C 1
ATOM 2698 O O . GLY A 1 370 ? 27.375 2.916 -36.148 1.00 48.91 370 GLY A O 1
ATOM 2699 N N . VAL A 1 371 ? 26.680 5.013 -35.760 1.00 57.44 371 VAL A N 1
ATOM 2700 C CA . VAL A 1 371 ? 25.258 4.686 -35.579 1.00 57.44 371 VAL A CA 1
ATOM 2701 C C . VAL A 1 371 ? 24.559 4.730 -36.941 1.00 57.44 371 VAL A C 1
ATOM 2703 O O . VAL A 1 371 ? 24.800 5.648 -37.725 1.00 57.44 371 VAL A O 1
ATOM 2706 N N . SER A 1 372 ? 23.697 3.752 -37.240 1.00 48.28 372 SER A N 1
ATOM 2707 C CA . SER A 1 372 ? 22.839 3.803 -38.433 1.00 48.28 372 SER A CA 1
ATOM 2708 C C . SER A 1 372 ? 21.756 4.865 -38.225 1.00 48.28 372 SER A C 1
ATOM 2710 O O . SER A 1 372 ? 20.646 4.561 -37.797 1.00 48.28 372 SER A O 1
ATOM 2712 N N . ALA A 1 373 ? 22.103 6.125 -38.481 1.00 44.31 373 ALA A N 1
ATOM 2713 C CA . ALA A 1 373 ? 21.141 7.210 -38.590 1.00 44.31 373 ALA A CA 1
ATOM 2714 C C . ALA A 1 373 ? 20.404 7.039 -39.922 1.00 44.31 373 ALA A C 1
ATOM 2716 O O . ALA A 1 373 ? 20.957 7.294 -40.992 1.00 44.31 373 ALA A O 1
ATOM 2717 N N . LEU A 1 374 ? 19.175 6.534 -39.868 1.00 42.81 374 LEU A N 1
ATOM 2718 C CA . LEU A 1 374 ? 18.278 6.591 -41.014 1.00 42.81 374 LEU A CA 1
ATOM 2719 C C . LEU A 1 374 ? 17.562 7.937 -40.926 1.00 42.81 374 LEU A C 1
ATOM 2721 O O . LEU A 1 374 ? 16.619 8.086 -40.150 1.00 42.81 374 LEU A O 1
ATOM 2725 N N . GLU A 1 375 ? 18.034 8.925 -41.689 1.00 38.84 375 GLU A N 1
ATOM 2726 C CA . GLU A 1 375 ? 17.253 10.139 -41.927 1.00 38.84 375 GLU A CA 1
ATOM 2727 C C . GLU A 1 375 ? 15.884 9.701 -42.469 1.00 38.84 375 GLU A C 1
ATOM 2729 O O . GLU A 1 375 ? 15.792 8.983 -43.472 1.00 38.84 375 GLU A O 1
ATOM 2734 N N . GLY A 1 376 ? 14.809 10.065 -41.764 1.00 36.19 376 GLY A N 1
ATOM 2735 C CA . GLY A 1 376 ? 13.450 9.839 -42.255 1.00 36.19 376 GLY A CA 1
ATOM 2736 C C . GLY A 1 376 ? 13.274 10.495 -43.631 1.00 36.19 376 GLY A C 1
ATOM 2737 O O . GLY A 1 376 ? 14.026 11.412 -43.961 1.00 36.19 376 GLY A O 1
ATOM 2738 N N . PRO A 1 377 ? 12.313 10.052 -44.464 1.00 33.12 377 PRO A N 1
ATOM 2739 C CA . PRO A 1 377 ? 12.174 10.546 -45.828 1.00 33.12 377 PRO A CA 1
ATOM 2740 C C . PRO A 1 377 ? 11.908 12.055 -45.821 1.00 33.12 377 PRO A C 1
ATOM 2742 O O . PRO A 1 377 ? 10.781 12.508 -45.625 1.00 33.12 377 PRO A O 1
ATOM 2745 N N . GLY A 1 378 ? 12.969 12.833 -46.035 1.00 30.20 378 GLY A N 1
ATOM 2746 C CA . GLY A 1 378 ? 12.899 14.267 -46.228 1.00 30.20 378 GLY A CA 1
ATOM 2747 C C . GLY A 1 378 ? 12.091 14.535 -47.486 1.00 30.20 378 GLY A C 1
ATOM 2748 O O . GLY A 1 378 ? 12.492 14.175 -48.593 1.00 30.20 378 GLY A O 1
ATOM 2749 N N . CYS A 1 379 ? 10.939 15.166 -47.311 1.00 33.16 379 CYS A N 1
ATOM 2750 C CA . CYS A 1 379 ? 10.099 15.701 -48.367 1.00 33.16 379 CYS A CA 1
ATOM 2751 C C . CYS A 1 379 ? 10.822 16.836 -49.111 1.00 33.16 379 CYS A C 1
ATOM 2753 O O . CYS A 1 379 ? 10.495 18.007 -48.967 1.00 33.16 379 CYS A O 1
ATOM 2755 N N . HIS A 1 380 ? 11.794 16.492 -49.952 1.00 33.06 380 HIS A N 1
ATOM 2756 C CA . HIS A 1 380 ? 12.309 17.390 -50.974 1.00 33.06 380 HIS A CA 1
ATOM 2757 C C . HIS A 1 380 ? 11.724 16.955 -52.314 1.00 33.06 380 HIS A C 1
ATOM 2759 O O . HIS A 1 380 ? 12.262 16.101 -53.016 1.00 33.06 380 HIS A O 1
ATOM 2765 N N . SER A 1 381 ? 10.577 17.546 -52.654 1.00 28.62 381 SER A N 1
ATOM 2766 C CA . SER A 1 381 ? 10.110 17.606 -54.037 1.00 28.62 381 SER A CA 1
ATOM 2767 C C . SER A 1 381 ? 11.230 18.196 -54.900 1.00 28.62 381 SER A C 1
ATOM 2769 O O . SER A 1 381 ? 11.662 19.315 -54.609 1.00 28.62 381 SER A O 1
ATOM 2771 N N . PRO A 1 382 ? 11.702 17.526 -55.965 1.00 31.30 382 PRO A N 1
ATOM 2772 C CA . PRO A 1 382 ? 12.577 18.184 -56.915 1.00 31.30 382 PRO A CA 1
ATOM 2773 C C . PRO A 1 382 ? 11.739 19.214 -57.680 1.00 31.30 382 PRO A C 1
ATOM 2775 O O . PRO A 1 382 ? 10.899 18.873 -58.514 1.00 31.30 382 PRO A O 1
ATOM 2778 N N . ALA A 1 383 ? 11.942 20.492 -57.354 1.00 31.41 383 ALA A N 1
ATOM 2779 C CA . ALA A 1 383 ? 11.575 21.582 -58.242 1.00 31.41 383 ALA A CA 1
ATOM 2780 C C . ALA A 1 383 ? 12.350 21.385 -59.551 1.00 31.41 383 ALA A C 1
ATOM 2782 O O . ALA A 1 383 ? 13.568 21.217 -59.541 1.00 31.41 383 ALA A O 1
ATOM 2783 N N . GLY A 1 384 ? 11.612 21.326 -60.656 1.00 36.59 384 GLY A N 1
ATOM 2784 C CA . GLY A 1 384 ? 12.155 20.982 -61.959 1.00 36.59 384 GLY A CA 1
ATOM 2785 C C . GLY A 1 384 ? 13.200 21.966 -62.480 1.00 36.59 384 GLY A C 1
ATOM 2786 O O . GLY A 1 384 ? 13.094 23.177 -62.274 1.00 36.59 384 GLY A O 1
ATOM 2787 N N . GLN A 1 385 ? 14.153 21.417 -63.226 1.00 32.50 385 GLN A N 1
ATOM 2788 C CA . GLN A 1 385 ? 14.490 21.818 -64.594 1.00 32.50 385 GLN A CA 1
ATOM 2789 C C . GLN A 1 385 ? 15.391 20.771 -65.239 1.00 32.50 385 GLN A C 1
ATOM 2791 O O . GLN A 1 385 ? 16.281 20.252 -64.530 1.00 32.50 385 GLN A O 1
#

Sequence (385 aa):
MAAASGERAPAFTAQELEKLLDGVLPQYTLLYGPPDQQVSAHQKRDIWRAIVKEVRTLGAHQRRGTHCRKRWEDIRRCSKKTAEAQLGMASQRGRGARRTMTPLMFRILAVAYPELDWRLRASQKTQGDTTASTVVTGPETTAIVSAQEGPSIVTGQETTARVIAQEGPTIVTGQETTTRVTAQEGPSIVTGQETTARVTAQEGPTIVTGQETTARVTAQVGPSIVTGQETTAGVTAQEGPSIVIGQETTATTGVTAQEGPTIVTGSETTATDGFTAQEGPSIVTGQETTARVTAQEGPTIVTGQETTARVTAQEGPSIVTGQETTATAGVTAQEGPTIVNGPETTATAGVTAQEGPTIVTGPETTAPTGVSALEGPGCHSPAGQ

pLDDT: mean 81.96, std 16.3, range [28.62, 98.0]

Solvent-accessible surface area (backbone atoms only — not comparable to full-atom values): 18258 Å² total; per-residue (Å²): 134,88,81,80,80,83,76,77,79,77,79,83,49,72,67,41,47,51,48,45,46,68,49,43,61,87,42,35,46,40,71,71,42,59,80,90,54,37,56,54,77,64,57,48,50,50,54,47,52,51,39,41,55,59,30,43,76,75,45,99,58,92,68,49,63,68,55,57,51,50,50,49,52,53,51,52,52,47,35,52,53,48,50,36,50,75,70,68,69,55,77,92,80,72,95,64,81,88,69,78,87,48,76,72,39,50,63,46,26,57,73,79,36,47,74,57,35,55,54,49,54,53,54,51,63,65,67,51,90,35,79,44,57,42,79,46,78,38,64,74,28,79,46,66,46,56,26,54,34,44,45,37,37,40,37,18,46,39,22,41,38,39,40,38,34,43,30,38,43,35,39,40,39,18,46,40,25,43,38,40,41,37,34,42,32,39,40,36,40,38,40,20,44,39,23,40,42,38,40,39,33,46,30,36,42,36,41,38,39,16,45,38,22,42,40,39,41,39,29,44,32,30,41,38,39,40,38,21,44,40,23,39,38,23,28,35,15,42,36,24,35,15,38,40,39,15,45,40,22,39,40,41,62,37,38,20,5,47,35,25,35,18,39,38,40,21,45,38,24,37,35,50,54,54,35,34,6,44,34,26,36,23,39,39,38,16,45,40,25,40,39,40,43,33,14,44,32,25,39,27,40,40,38,20,43,40,25,40,42,30,31,38,10,45,37,24,33,18,38,40,39,18,49,38,25,41,40,37,62,42,32,25,4,47,33,27,37,16,39,40,42,18,55,36,24,42,42,39,71,52,63,39,26,75,47,45,58,41,42,43,38,25,89,45,63,46,69,51,92,89,61,55,66,53,73,60,89,73,89,70,77,79,79,85,132

Mean predicted aligned error: 16.06 Å

Foldseek 3Di:
DDDDDDDDDDDQDPVLLVLLLVLCQVCVCCQPNDPVSHDDPVVNVVSLVVSLVRSVVVDPDNDDSVNSVVVVVVLLVVLVVLLCVVVVNDDPPDPDPNDDHDPSSLSSCVRPPVVSNVSSVVVVLQVDPDQDADAAEDQAEDHEEEYAEEEAYAEHQHYDYEYEYEYYEYEYEHQHYAYEEEYEYEEYEYEHQADDYEYEYAEYEYEYEHQADDYEYEYAAYEYEYEHQHDEYAYEYAHYEQYYEHQHYDDDAHQEYAAYEREYEHQAEDADYHQEYAAEEYEYEHQHDDHEHEYAAYEYEYEHQHDDYAYEYAHYEQYYEHQAEEDEAHSEYAAEEYYYDHQAYEHDPRRDYNHYAHEHEHCHYDYDPPHPYDDDPPPDDPPDD

Nearest PDB structures (foldseek):
  5cxl-assembly2_B  TM=3.223E-01  e=9.328E+00  Bordetella pertussis Tohama I

Organism: Pleurodeles waltl (NCBI:txid8319)

InterPro domains:
  IPR028002 Myb/SANT-like DNA-binding domain 5 [PF13873] (8-82)

Radius of gyration: 36.12 Å; Cα contacts (8 Å, |Δi|>4): 1074; chains: 1; bounding box: 66×37×148 Å